Protein AF-A0A7Y5KYF1-F1 (afdb_monomer)

Sequence (528 aa):
MSGVKKALPFVILLGIGAMAGGGIYVYKNTEKKQLARREQAYADLSQCLFGERVEAPDTAATSITSMQARGAHLPDSTRWVEGGMPWPQRCKDNADELMSALRDASMMKEDPKRNLMKELAPLVDDLKKPDAQTSYLVRSVVGFWRSAEQNGLLMAAESKVAGPEKTGRIDADLPSLALPFASILPVGNGPTWHFLGTRNDKKDALASCSANEDGLQCLEFTSDDSFFPNGTWESAAFLPEDVSGGIALLRDGKLEKTKITVPKSVHVDAAGTVFAVNSPFVDDALRPQLVIQPLGKEPTTIQLQKLLEKRVPEGFDMQSTFVLGGSLVAPLEDKSLAFPLTAEGKLGEPIAIALDDHPCRAGAQYVLTDDKKLQFFDGAKTTEVTIPSKDSSFRARAACSPSGAVQIGGRVLCRSSGCVEVIDETGYKLFEENVQHPPVMDVIGDRIVYTWGAKDGAGLLVHVGDKGMVPNGKDILVVEKTGGKGPSKMGVFGGPKGAIAVADVEGTLIGFRITENGEVGPLKVTWK

Secondary structure (DSSP, 8-state):
--TTSSSHHHHHHHHHHHHHHHHHHHHHHHHHHHHHHHHHHHHHHHHHHHSS---SHHHHHHHHHHHHHHHHTS-TTTSS-BTTB-TTGGGHHHHHHHHHHHHH-TTS-HHHHHHHHHHHHHHHHHHHSTTTTTS-THHHHHHHHHHHHHTT-PPPS---SPPPP--------HHHHB-SEEEEEE-SS-SS-EEEEEESS-TTEEEEEEEETTEEEEEEEE-SS-----SEES-TTEEE-SSS-EEEEEETTEEEEEEEES-SEEEE-TT--EEEEE--EETTEE--EEEEE-TTS--EEEEHHHHHTTTS-TT--GGG-EEETTEEEEE-SS-EEEEEBPTT--B---EEE---SS-EEETTEEEEEETTEEEEE-SS-EEEEEPPPTT-------B--SSEEEEETTEEEEESS--BEEE-HHHHHHHHTT-SSPPEEEEETTEEEEEEE-TTS-EEEEEEEETT-TTTSEEEEEEE--SSSPPEEEEEEE-SSEEEEEEEETTEEEEEEEETTS-EEEPPEEE-

Structure (mmCIF, N/CA/C/O backbone):
data_AF-A0A7Y5KYF1-F1
#
_entry.id   AF-A0A7Y5KYF1-F1
#
loop_
_atom_site.group_PDB
_atom_site.id
_atom_site.type_symbol
_atom_site.label_atom_id
_atom_site.label_alt_id
_atom_site.label_comp_id
_atom_site.label_asym_id
_atom_site.label_entity_id
_atom_site.label_seq_id
_atom_site.pdbx_PDB_ins_code
_atom_site.Cartn_x
_atom_site.Cartn_y
_atom_site.Cartn_z
_atom_site.occupancy
_atom_site.B_iso_or_equiv
_atom_site.auth_seq_id
_atom_site.auth_comp_id
_atom_site.auth_asym_id
_atom_site.auth_atom_id
_atom_site.pdbx_PDB_model_num
ATOM 1 N N . MET A 1 1 ? -55.892 -22.081 91.899 1.00 39.75 1 MET A N 1
ATOM 2 C CA . MET A 1 1 ? -56.453 -21.116 90.920 1.00 39.75 1 MET A CA 1
ATOM 3 C C . MET A 1 1 ? -55.727 -19.784 91.093 1.00 39.75 1 MET A C 1
ATOM 5 O O . MET A 1 1 ? -55.619 -19.354 92.225 1.00 39.75 1 MET A O 1
ATOM 9 N N . SER A 1 2 ? -55.172 -19.072 90.113 1.00 44.97 2 SER A N 1
ATOM 10 C CA . SER A 1 2 ? -54.823 -19.339 88.713 1.00 44.97 2 SER A CA 1
ATOM 11 C C . SER A 1 2 ? -53.715 -18.331 88.347 1.00 44.97 2 SER A C 1
ATOM 13 O O . SER A 1 2 ? -53.947 -17.121 88.379 1.00 44.97 2 SER A O 1
ATOM 15 N N . GLY A 1 3 ? -52.515 -18.809 88.013 1.00 42.44 3 GLY A N 1
ATOM 16 C CA . GLY A 1 3 ? -51.328 -18.002 87.687 1.00 42.44 3 GLY A CA 1
ATOM 17 C C . GLY A 1 3 ? -51.312 -17.425 86.266 1.00 42.44 3 GLY A C 1
ATOM 18 O O . GLY A 1 3 ? -50.253 -17.334 85.660 1.00 42.44 3 GLY A O 1
ATOM 19 N N . VAL A 1 4 ? -52.468 -17.049 85.713 1.00 47.25 4 VAL A N 1
ATOM 20 C CA . VAL A 1 4 ? -52.597 -16.654 84.293 1.00 47.25 4 VAL A CA 1
ATOM 21 C C . VAL A 1 4 ? -52.390 -15.145 84.064 1.00 47.25 4 VAL A C 1
ATOM 23 O O . VAL A 1 4 ? -52.210 -14.704 82.936 1.00 47.25 4 VAL A O 1
ATOM 26 N N . LYS A 1 5 ? -52.311 -14.317 85.114 1.00 48.97 5 LYS A N 1
ATOM 27 C CA . LYS A 1 5 ? -52.244 -12.847 84.959 1.00 48.97 5 LYS A CA 1
ATOM 28 C C . LYS A 1 5 ? -50.841 -12.230 84.792 1.00 48.97 5 LYS A C 1
ATOM 30 O O . LYS A 1 5 ? -50.755 -11.013 84.692 1.00 48.97 5 LYS A O 1
ATOM 35 N N . LYS A 1 6 ? -49.746 -13.005 84.738 1.00 50.94 6 LYS A N 1
ATOM 36 C CA . LYS A 1 6 ? -48.370 -12.444 84.665 1.00 50.94 6 LYS A CA 1
ATOM 37 C C . LYS A 1 6 ? -47.592 -12.684 83.360 1.00 50.94 6 LYS A C 1
ATOM 39 O O . LYS A 1 6 ? -46.519 -12.113 83.213 1.00 50.94 6 LYS A O 1
ATOM 44 N N . ALA A 1 7 ? -48.110 -13.455 82.400 1.00 49.31 7 ALA A N 1
ATOM 45 C CA . ALA A 1 7 ? -47.367 -13.803 81.173 1.00 49.31 7 ALA A CA 1
ATOM 46 C C . ALA A 1 7 ? -47.727 -12.966 79.925 1.00 49.31 7 ALA A C 1
ATOM 48 O O . ALA A 1 7 ? -46.997 -12.989 78.936 1.00 49.31 7 ALA A O 1
ATOM 49 N N . LEU A 1 8 ? -48.816 -12.190 79.964 1.00 42.34 8 LEU A N 1
ATOM 50 C CA . LEU A 1 8 ? -49.303 -11.428 78.807 1.00 42.34 8 LEU A CA 1
ATOM 51 C C . LEU A 1 8 ? -48.334 -10.348 78.259 1.00 42.34 8 LEU A C 1
ATOM 53 O O . LEU A 1 8 ? -48.262 -10.218 77.037 1.00 42.34 8 LEU A O 1
ATOM 57 N N . PRO A 1 9 ? -47.542 -9.608 79.070 1.00 49.31 9 PRO A N 1
ATOM 58 C CA . PRO A 1 9 ? -46.646 -8.588 78.513 1.00 49.31 9 PRO A CA 1
ATOM 59 C C . PRO A 1 9 ? -45.412 -9.172 77.800 1.00 49.31 9 PRO A C 1
ATOM 61 O O . PRO A 1 9 ? -44.861 -8.520 76.918 1.00 49.31 9 PRO A O 1
ATOM 64 N N . PHE A 1 10 ? -45.001 -10.410 78.107 1.00 48.06 10 PHE A N 1
ATOM 65 C CA . PHE A 1 10 ? -43.834 -11.040 77.469 1.00 48.06 10 PHE A CA 1
ATOM 66 C C . PHE A 1 10 ? -44.141 -11.637 76.087 1.00 48.06 10 PHE A C 1
ATOM 68 O O . PHE A 1 10 ? -43.280 -11.625 75.211 1.00 48.06 10 PHE A O 1
ATOM 75 N N . VAL A 1 11 ? -45.375 -12.094 75.848 1.00 50.56 11 VAL A N 1
ATOM 76 C CA . VAL A 1 11 ? -45.787 -12.642 74.540 1.00 50.56 11 VAL A CA 1
ATOM 77 C C . VAL A 1 11 ? -45.963 -11.531 73.495 1.00 50.56 11 VAL A C 1
ATOM 79 O O . VAL A 1 11 ? -45.612 -11.719 72.332 1.00 50.56 11 VAL A O 1
ATOM 82 N N . ILE A 1 12 ? -46.417 -10.342 73.907 1.00 50.81 12 ILE A N 1
ATOM 83 C CA . ILE A 1 12 ? -46.565 -9.181 73.012 1.00 50.81 12 ILE A CA 1
ATOM 84 C C . ILE A 1 12 ? -45.190 -8.627 72.594 1.00 50.81 12 ILE A C 1
ATOM 86 O O . ILE A 1 12 ? -44.988 -8.306 71.424 1.00 50.81 12 ILE A O 1
ATOM 90 N N . LEU A 1 13 ? -44.208 -8.594 73.504 1.00 47.81 13 LEU A N 1
ATOM 91 C CA . LEU A 1 13 ? -42.836 -8.169 73.187 1.00 47.81 13 LEU A CA 1
ATOM 92 C C . LEU A 1 13 ? -42.096 -9.158 72.265 1.00 47.81 13 LEU A C 1
ATOM 94 O O . LEU A 1 13 ? -41.378 -8.725 71.365 1.00 47.81 13 LEU A O 1
ATOM 98 N N . LEU A 1 14 ? -42.318 -10.470 72.417 1.00 48.53 14 LEU A N 1
ATOM 99 C CA . LEU A 1 14 ? -41.768 -11.488 71.507 1.00 48.53 14 LEU A CA 1
ATOM 100 C C . LEU A 1 14 ? -42.405 -11.438 70.106 1.00 48.53 14 LEU A C 1
ATOM 102 O O . LEU A 1 14 ? -41.697 -11.598 69.112 1.00 48.53 14 LEU A O 1
ATOM 106 N N . GLY A 1 15 ? -43.707 -11.147 70.006 1.00 44.69 15 GLY A N 1
ATOM 107 C CA . GLY A 1 15 ? -44.395 -10.960 68.722 1.00 44.69 15 GLY A CA 1
ATOM 108 C C . GLY A 1 15 ? -43.904 -9.734 67.939 1.00 44.69 15 GLY A C 1
ATOM 109 O O . GLY A 1 15 ? -43.734 -9.805 66.723 1.00 44.69 15 GLY A O 1
ATOM 110 N N . ILE A 1 16 ? -43.598 -8.631 68.631 1.00 52.09 16 ILE A N 1
ATOM 111 C CA . ILE A 1 16 ? -43.029 -7.420 68.015 1.00 52.09 16 ILE A CA 1
ATOM 112 C C . ILE A 1 16 ? -41.561 -7.644 67.617 1.00 52.09 16 ILE A C 1
ATOM 114 O O . ILE A 1 16 ? -41.156 -7.231 66.532 1.00 52.09 16 ILE A O 1
ATOM 118 N N . GLY A 1 17 ? -40.776 -8.361 68.431 1.00 48.16 17 GLY A N 1
ATOM 119 C CA . GLY A 1 17 ? -39.390 -8.720 68.106 1.00 48.16 17 GLY A CA 1
ATOM 120 C C . GLY A 1 17 ? -39.262 -9.637 66.881 1.00 48.16 17 GLY A C 1
ATOM 121 O O . GLY A 1 17 ? -38.394 -9.417 66.037 1.00 48.16 17 GLY A O 1
ATOM 122 N N . ALA A 1 18 ? -40.160 -10.617 66.730 1.00 49.16 18 ALA A N 1
ATOM 123 C CA . ALA A 1 18 ? -40.194 -11.507 65.566 1.00 49.16 18 ALA A CA 1
ATOM 124 C C . ALA A 1 18 ? -40.668 -10.793 64.284 1.00 49.16 18 ALA A C 1
ATOM 126 O O . ALA A 1 18 ? -40.113 -11.032 63.210 1.00 49.16 18 ALA A O 1
ATOM 127 N N . MET A 1 19 ? -41.631 -9.866 64.385 1.00 50.66 19 MET A N 1
ATOM 128 C CA . MET A 1 19 ? -42.059 -9.041 63.246 1.00 50.66 19 MET A CA 1
ATOM 129 C C . MET A 1 19 ? -40.996 -8.009 62.832 1.00 50.66 19 MET A C 1
ATOM 131 O O . MET A 1 19 ? -40.768 -7.815 61.638 1.00 50.66 19 MET A O 1
ATOM 135 N N . ALA A 1 20 ? -40.274 -7.412 63.786 1.00 52.66 20 ALA A N 1
ATOM 136 C CA . ALA A 1 20 ? -39.158 -6.510 63.497 1.00 52.66 20 ALA A CA 1
ATOM 137 C C . ALA A 1 20 ? -37.952 -7.249 62.879 1.00 52.66 20 ALA A C 1
ATOM 139 O O . ALA A 1 20 ? -37.361 -6.770 61.911 1.00 52.66 20 ALA A O 1
ATOM 140 N N . GLY A 1 21 ? -37.615 -8.447 63.377 1.00 52.94 21 GLY A N 1
ATOM 141 C CA . GLY A 1 21 ? -36.532 -9.277 62.834 1.00 52.94 21 GLY A CA 1
ATOM 142 C C . GLY A 1 21 ? -36.822 -9.825 61.430 1.00 52.94 21 GLY A C 1
ATOM 143 O O . GLY A 1 21 ? -35.954 -9.774 60.556 1.00 52.94 21 GLY A O 1
ATOM 144 N N . GLY A 1 22 ? -38.057 -10.281 61.181 1.00 57.12 22 GLY A N 1
ATOM 145 C CA . GLY A 1 22 ? -38.505 -10.716 59.854 1.00 57.12 22 GLY A CA 1
ATOM 146 C C . GLY A 1 22 ? -38.503 -9.577 58.829 1.00 57.12 22 GLY A C 1
ATOM 147 O O . GLY A 1 22 ? -38.040 -9.764 57.703 1.00 57.12 22 GLY A O 1
ATOM 148 N N . GLY A 1 23 ? -38.922 -8.375 59.240 1.00 61.72 23 GLY A N 1
ATOM 149 C CA . GLY A 1 23 ? -38.883 -7.173 58.403 1.00 61.72 23 GLY A CA 1
ATOM 150 C C . GLY A 1 23 ? -37.469 -6.798 57.953 1.00 61.72 23 GLY A C 1
ATOM 151 O O . GLY A 1 23 ? -37.254 -6.545 56.770 1.00 61.72 23 GLY A O 1
ATOM 152 N N . ILE A 1 24 ? -36.479 -6.845 58.854 1.00 70.31 24 ILE A N 1
ATOM 153 C CA . ILE A 1 24 ? -35.074 -6.539 58.525 1.00 70.31 24 ILE A CA 1
ATOM 154 C C . ILE A 1 24 ? -34.483 -7.572 57.553 1.00 70.31 24 ILE A C 1
ATOM 156 O O . ILE A 1 24 ? -33.732 -7.206 56.647 1.00 70.31 24 ILE A O 1
ATOM 160 N N . TYR A 1 25 ? -34.818 -8.857 57.705 1.00 72.94 25 TYR A N 1
ATOM 161 C CA . TYR A 1 25 ? -34.344 -9.902 56.793 1.00 72.94 25 TYR A CA 1
ATOM 162 C C . TYR A 1 25 ? -34.941 -9.752 55.386 1.00 72.94 25 TYR A C 1
ATOM 164 O O . TYR A 1 25 ? -34.204 -9.794 54.399 1.00 72.94 25 TYR A O 1
ATOM 172 N N . VAL A 1 26 ? -36.253 -9.508 55.284 1.00 74.62 26 VAL A N 1
ATOM 173 C CA . VAL A 1 26 ? -36.929 -9.253 53.999 1.00 74.62 26 VAL A CA 1
ATOM 174 C C . VAL A 1 26 ? -36.392 -7.979 53.345 1.00 74.62 26 VAL A C 1
ATOM 176 O O . VAL A 1 26 ? -36.113 -7.987 52.146 1.00 74.62 26 VAL A O 1
ATOM 179 N N . TYR A 1 27 ? -36.166 -6.922 54.129 1.00 76.88 27 TYR A N 1
ATOM 180 C CA . TYR A 1 27 ? -35.578 -5.667 53.662 1.00 76.88 27 TYR A CA 1
ATOM 181 C C . TYR A 1 27 ? -34.186 -5.889 53.056 1.00 76.88 27 TYR A C 1
ATOM 183 O O . TYR A 1 27 ? -33.969 -5.583 51.885 1.00 76.88 27 TYR A O 1
ATOM 191 N N . LYS A 1 28 ? -33.270 -6.523 53.802 1.00 81.25 28 LYS A N 1
ATOM 192 C CA . LYS A 1 28 ? -31.902 -6.806 53.330 1.00 81.25 28 LYS A CA 1
ATOM 193 C C . LYS A 1 28 ? -31.873 -7.747 52.127 1.00 81.25 28 LYS A C 1
ATOM 195 O O . LYS A 1 28 ? -31.020 -7.605 51.256 1.00 81.25 28 LYS A O 1
ATOM 200 N N . ASN A 1 29 ? -32.780 -8.721 52.066 1.00 85.31 29 ASN A N 1
ATOM 201 C CA . ASN A 1 29 ? -32.863 -9.633 50.926 1.00 85.31 29 ASN A CA 1
ATOM 202 C C . ASN A 1 29 ? -33.375 -8.917 49.665 1.00 85.31 29 ASN A C 1
ATOM 204 O O . ASN A 1 29 ? -32.872 -9.152 48.570 1.00 85.31 29 ASN A O 1
ATOM 208 N N . THR A 1 30 ? -34.345 -8.015 49.821 1.00 86.25 30 THR A N 1
ATOM 209 C CA . THR A 1 30 ? -34.884 -7.210 48.716 1.00 86.25 30 THR A CA 1
ATOM 210 C C . THR A 1 30 ? -33.839 -6.228 48.193 1.00 86.25 30 THR A C 1
ATOM 212 O O . THR A 1 30 ? -33.634 -6.150 46.986 1.00 86.25 30 THR A O 1
ATOM 215 N N . GLU A 1 31 ? -33.111 -5.558 49.089 1.00 87.50 31 GLU A N 1
ATOM 216 C CA . GLU A 1 31 ? -32.005 -4.660 48.744 1.00 87.50 31 GLU A CA 1
ATOM 217 C C . GLU A 1 31 ? -30.904 -5.389 47.960 1.00 87.50 31 GLU A C 1
ATOM 219 O O . GLU A 1 31 ? -30.503 -4.929 46.893 1.00 87.50 31 GLU A O 1
ATOM 224 N N . LYS A 1 32 ? -30.481 -6.577 48.418 1.00 90.38 32 LYS A N 1
ATOM 225 C CA . LYS A 1 32 ? -29.497 -7.405 47.702 1.00 90.38 32 LYS A CA 1
ATOM 226 C C . LYS A 1 32 ? -29.975 -7.831 46.315 1.00 90.38 32 LYS A C 1
ATOM 228 O O . LYS A 1 32 ? -29.192 -7.793 45.372 1.00 90.38 32 LYS A O 1
ATOM 233 N N . LYS A 1 33 ? -31.245 -8.225 46.174 1.00 91.94 33 LYS A N 1
ATOM 234 C CA . LYS A 1 33 ? -31.820 -8.607 44.873 1.00 91.94 33 LYS A CA 1
ATOM 235 C C . LYS A 1 33 ? -31.904 -7.421 43.912 1.00 91.94 33 LYS A C 1
ATOM 237 O O . LYS A 1 33 ? -31.562 -7.571 42.745 1.00 91.94 33 LYS A O 1
ATOM 242 N N . GLN A 1 34 ? -32.329 -6.251 44.395 1.00 93.25 34 GLN A N 1
ATOM 243 C CA . GLN A 1 34 ? -32.372 -5.023 43.595 1.00 93.25 34 GLN A CA 1
ATOM 244 C C . GLN A 1 34 ? -30.966 -4.571 43.179 1.00 93.25 34 GLN A C 1
ATOM 246 O O . GLN A 1 34 ? -30.778 -4.148 42.041 1.00 93.25 34 GLN A O 1
ATOM 251 N N . LEU A 1 35 ? -29.982 -4.681 44.079 1.00 93.38 35 LEU A N 1
ATOM 252 C CA . LEU A 1 35 ? -28.581 -4.390 43.783 1.00 93.38 35 LEU A CA 1
ATOM 253 C C . LEU A 1 35 ? -28.046 -5.325 42.693 1.00 93.38 35 LEU A C 1
ATOM 255 O O . LEU A 1 35 ? -27.627 -4.842 41.649 1.00 93.38 35 LEU A O 1
ATOM 259 N N . ALA A 1 36 ? -28.160 -6.641 42.887 1.00 93.69 36 ALA A N 1
ATOM 260 C CA . ALA A 1 36 ? -27.678 -7.627 41.922 1.00 93.69 36 ALA A CA 1
ATOM 261 C C . ALA A 1 36 ? -28.328 -7.460 40.538 1.00 93.69 36 ALA A C 1
ATOM 263 O O . ALA A 1 36 ? -27.638 -7.528 39.528 1.00 93.69 36 ALA A O 1
ATOM 264 N N . ARG A 1 37 ? -29.639 -7.178 40.477 1.00 96.25 37 ARG A N 1
ATOM 265 C CA . ARG A 1 37 ? -30.337 -6.924 39.205 1.00 96.25 37 ARG A CA 1
ATOM 266 C C . ARG A 1 37 ? -29.782 -5.695 38.480 1.00 96.25 37 ARG A C 1
ATOM 268 O O . ARG A 1 37 ? -29.587 -5.749 37.273 1.00 96.25 37 ARG A O 1
ATOM 275 N N . ARG A 1 38 ? -29.515 -4.601 39.199 1.00 96.12 38 ARG A N 1
ATOM 276 C CA . ARG A 1 38 ? -28.929 -3.379 38.622 1.00 96.12 38 ARG A CA 1
ATOM 277 C C . ARG A 1 38 ? -27.513 -3.607 38.106 1.00 96.12 38 ARG A C 1
ATOM 279 O O . ARG A 1 38 ? -27.206 -3.189 36.998 1.00 96.12 38 ARG A O 1
ATOM 286 N N . GLU A 1 39 ? -26.669 -4.248 38.910 1.00 95.94 39 GLU A N 1
ATOM 287 C CA . GLU A 1 39 ? -25.275 -4.524 38.544 1.00 95.94 39 GLU A CA 1
ATOM 288 C C . GLU A 1 39 ? -25.193 -5.487 37.352 1.00 95.94 39 GLU A C 1
ATOM 290 O O . GLU A 1 39 ? -24.349 -5.303 36.474 1.00 95.94 39 GLU A O 1
ATOM 295 N N . GLN A 1 40 ? -26.103 -6.467 37.281 1.00 97.38 40 GLN A N 1
ATOM 296 C CA . GLN A 1 40 ? -26.221 -7.369 36.136 1.00 97.38 40 GLN A CA 1
ATOM 297 C C . GLN A 1 40 ? -26.702 -6.634 34.884 1.00 97.38 40 GLN A C 1
ATOM 299 O O . GLN A 1 40 ? -26.052 -6.733 33.853 1.00 97.38 40 GLN A O 1
ATOM 304 N N . ALA A 1 41 ? -27.776 -5.843 34.970 1.00 97.50 41 ALA A N 1
ATOM 305 C CA . ALA A 1 41 ? -28.281 -5.081 33.826 1.00 97.50 41 ALA A CA 1
ATOM 306 C C . ALA A 1 41 ? -27.243 -4.073 33.297 1.00 97.50 41 ALA A C 1
ATOM 308 O O . ALA A 1 41 ? -27.164 -3.824 32.095 1.00 97.50 41 ALA A O 1
ATOM 309 N N . TYR A 1 42 ? -26.409 -3.518 34.184 1.00 97.19 42 TYR A N 1
ATOM 310 C CA . TYR A 1 42 ? -25.309 -2.649 33.779 1.00 97.19 42 TYR A CA 1
ATOM 311 C C . TYR A 1 42 ? -24.194 -3.426 33.066 1.00 97.19 42 TYR A C 1
ATOM 313 O O . TYR A 1 42 ? -23.724 -2.987 32.015 1.00 97.19 42 TYR A O 1
ATOM 321 N N . ALA A 1 43 ? -23.819 -4.600 33.584 1.00 95.75 43 ALA A N 1
ATOM 322 C CA . ALA A 1 43 ? -22.868 -5.491 32.921 1.00 95.75 43 ALA A CA 1
ATOM 323 C C . ALA A 1 43 ? -23.385 -5.966 31.551 1.00 95.75 43 ALA A C 1
ATOM 325 O O . ALA A 1 43 ? -22.630 -5.965 30.586 1.00 95.75 43 ALA A O 1
ATOM 326 N N . ASP A 1 44 ? -24.672 -6.299 31.443 1.00 96.25 44 ASP A N 1
ATOM 327 C CA . ASP A 1 44 ? -25.327 -6.757 30.214 1.00 96.25 44 ASP A CA 1
ATOM 328 C C . ASP A 1 44 ? -25.371 -5.665 29.139 1.00 96.25 44 ASP A C 1
ATOM 330 O O . ASP A 1 44 ? -25.043 -5.912 27.975 1.00 96.25 44 ASP A O 1
ATOM 334 N N . LEU A 1 45 ? -25.691 -4.426 29.526 1.00 97.06 45 LEU A N 1
ATOM 335 C CA . LEU A 1 45 ? -25.616 -3.281 28.619 1.00 97.06 45 LEU A CA 1
ATOM 336 C C . LEU A 1 45 ? -24.174 -3.007 28.169 1.00 97.06 45 LEU A C 1
ATOM 338 O O . LEU A 1 45 ? -23.939 -2.775 26.983 1.00 97.06 45 LEU A O 1
ATOM 342 N N . SER A 1 46 ? -23.211 -3.049 29.096 1.00 95.06 46 SER A N 1
ATOM 343 C CA . SER A 1 46 ? -21.790 -2.868 28.779 1.00 95.06 46 SER A CA 1
ATOM 344 C C . SER A 1 46 ? -21.309 -3.939 27.800 1.00 95.06 46 SER A C 1
ATOM 346 O O . SER A 1 46 ? -20.760 -3.608 26.750 1.00 95.06 46 SER A O 1
ATOM 348 N N . GLN A 1 47 ? -21.597 -5.208 28.085 1.00 93.88 47 GLN A N 1
ATOM 349 C CA . GLN A 1 47 ? -21.235 -6.328 27.228 1.00 93.88 47 GLN A CA 1
ATOM 350 C C . GLN A 1 47 ? -21.870 -6.199 25.837 1.00 93.88 47 GLN A C 1
ATOM 352 O O . GLN A 1 47 ? -21.189 -6.412 24.838 1.00 93.88 47 GLN A O 1
ATOM 357 N N . CYS A 1 48 ? -23.134 -5.777 25.743 1.00 94.69 48 CYS A N 1
ATOM 358 C CA . CYS A 1 48 ? -23.791 -5.568 24.454 1.00 94.69 48 CYS A CA 1
ATOM 359 C C . CYS A 1 48 ? -23.160 -4.435 23.630 1.00 94.69 48 CYS A C 1
ATOM 361 O O . CYS A 1 48 ? -23.025 -4.558 22.413 1.00 94.69 48 CYS A O 1
ATOM 363 N N . LEU A 1 49 ? -22.788 -3.318 24.263 1.00 93.56 49 LEU A N 1
ATOM 364 C CA . LEU A 1 49 ? -22.259 -2.148 23.554 1.00 93.56 49 LEU A CA 1
ATOM 365 C C . LEU A 1 49 ? -20.799 -2.321 23.129 1.00 93.56 49 LEU A C 1
ATOM 367 O O . LEU A 1 49 ? -20.453 -1.934 22.016 1.00 93.56 49 LEU A O 1
ATOM 371 N N . PHE A 1 50 ? -19.961 -2.898 23.991 1.00 90.00 50 PHE A N 1
ATOM 372 C CA . PHE A 1 50 ? -18.507 -2.936 23.787 1.00 90.00 50 PHE A CA 1
ATOM 373 C C . PHE A 1 50 ? -17.955 -4.329 23.487 1.00 90.00 50 PHE A C 1
ATOM 375 O O . PHE A 1 50 ? -16.820 -4.458 23.041 1.00 90.00 50 PHE A O 1
ATOM 382 N N . GLY A 1 51 ? -18.720 -5.383 23.769 1.00 86.94 51 GLY A N 1
ATOM 383 C CA . GLY A 1 51 ? -18.240 -6.764 23.728 1.00 86.94 51 GLY A CA 1
ATOM 384 C C . GLY A 1 51 ? -17.300 -7.145 24.868 1.00 86.94 51 GLY A C 1
ATOM 385 O O . GLY A 1 51 ? -16.832 -8.283 24.925 1.00 86.94 51 GLY A O 1
ATOM 386 N N . GLU A 1 52 ? -17.057 -6.223 25.794 1.00 84.00 52 GLU A N 1
ATOM 387 C CA . GLU A 1 52 ? -16.300 -6.437 27.016 1.00 84.00 52 GLU A CA 1
ATOM 388 C C . GLU A 1 52 ? -16.763 -5.486 28.124 1.00 84.00 52 GLU A C 1
ATOM 390 O O . GLU A 1 52 ? -17.540 -4.552 27.903 1.00 84.00 52 GLU A O 1
ATOM 395 N N . ARG A 1 53 ? -16.266 -5.729 29.336 1.00 84.25 53 ARG A N 1
ATOM 396 C CA . ARG A 1 53 ? -16.548 -4.901 30.503 1.00 84.25 53 ARG A CA 1
ATOM 397 C C . ARG A 1 53 ? -15.725 -3.616 30.446 1.00 84.25 53 ARG A C 1
ATOM 399 O O . ARG A 1 53 ? -14.500 -3.660 30.539 1.00 84.25 53 ARG A O 1
ATOM 406 N N . VAL A 1 54 ? -16.403 -2.475 30.356 1.00 84.69 54 VAL A N 1
ATOM 407 C CA . VAL A 1 54 ? -15.767 -1.152 30.341 1.00 84.69 54 VAL A CA 1
ATOM 408 C C . VAL A 1 54 ? -16.236 -0.358 31.552 1.00 84.69 54 VAL A C 1
ATOM 410 O O . VAL A 1 54 ? -17.372 0.100 31.593 1.00 84.69 54 VAL A O 1
ATOM 413 N N . GLU A 1 55 ? -15.373 -0.210 32.556 1.00 78.44 55 GLU A N 1
ATOM 414 C CA . GLU A 1 55 ? -15.743 0.440 33.824 1.00 78.44 55 GLU A CA 1
ATOM 415 C C . GLU A 1 55 ? -15.437 1.938 33.849 1.00 78.44 55 GLU A C 1
ATOM 417 O O . GLU A 1 55 ? -16.221 2.720 34.383 1.00 78.44 55 GLU A O 1
ATOM 422 N N . ALA A 1 56 ? -14.303 2.339 33.271 1.00 79.62 56 ALA A N 1
ATOM 423 C CA . ALA A 1 56 ? -13.833 3.714 33.333 1.00 79.62 56 ALA A CA 1
ATOM 424 C C . ALA A 1 56 ? -14.509 4.576 32.248 1.00 79.62 56 ALA A C 1
ATOM 426 O O . ALA A 1 56 ? -14.534 4.189 31.075 1.00 79.62 56 ALA A O 1
ATOM 427 N N . PRO A 1 57 ? -15.014 5.778 32.575 1.00 74.50 57 PRO A N 1
ATOM 428 C CA . PRO A 1 57 ? -15.670 6.616 31.573 1.00 74.50 57 PRO A CA 1
ATOM 429 C C . PRO A 1 57 ? -14.748 7.069 30.436 1.00 74.50 57 PRO A C 1
ATOM 431 O O . PRO A 1 57 ? -15.200 7.236 29.303 1.00 74.50 57 PRO A O 1
ATOM 434 N N . ASP A 1 58 ? -13.457 7.247 30.721 1.00 70.62 58 ASP A N 1
ATOM 435 C CA . ASP A 1 58 ? -12.474 7.658 29.716 1.00 70.62 58 ASP A CA 1
ATOM 436 C C . ASP A 1 58 ? -12.205 6.545 28.693 1.00 70.62 58 ASP A C 1
ATOM 438 O O . ASP A 1 58 ? -12.036 6.824 27.506 1.00 70.62 58 ASP A O 1
ATOM 442 N N . THR A 1 59 ? -12.252 5.274 29.110 1.00 72.19 59 THR A N 1
ATOM 443 C CA . THR A 1 59 ? -12.127 4.138 28.185 1.00 72.19 59 THR A CA 1
ATOM 444 C C . THR A 1 59 ? -13.428 3.870 27.431 1.00 72.19 59 THR A C 1
ATOM 446 O O . THR A 1 59 ? -13.378 3.414 26.286 1.00 72.19 59 THR A O 1
ATOM 449 N N . ALA A 1 60 ? -14.588 4.216 28.004 1.00 80.06 60 ALA A N 1
ATOM 450 C CA . ALA A 1 60 ? -15.888 4.102 27.339 1.00 80.06 60 ALA A CA 1
ATOM 451 C C . ALA A 1 60 ? -15.970 4.943 26.058 1.00 80.06 60 ALA A C 1
ATOM 453 O O . ALA A 1 60 ? -16.484 4.456 25.051 1.00 80.06 60 ALA A O 1
ATOM 454 N N . ALA A 1 61 ? -15.414 6.162 26.062 1.00 72.31 61 ALA A N 1
ATOM 455 C CA . ALA A 1 61 ? -15.386 7.036 24.888 1.00 72.31 61 ALA A CA 1
ATOM 456 C C . ALA A 1 61 ? -14.639 6.394 23.706 1.00 72.31 61 ALA A C 1
ATOM 458 O O . ALA A 1 61 ? -15.177 6.295 22.601 1.00 72.31 61 ALA A O 1
ATOM 459 N N . THR A 1 62 ? -13.416 5.919 23.948 1.00 66.50 62 THR A N 1
ATOM 460 C CA . THR A 1 62 ? -12.586 5.262 22.928 1.00 66.50 62 THR A CA 1
ATOM 461 C C . THR A 1 62 ? -13.215 3.949 22.466 1.00 66.50 62 THR A C 1
ATOM 463 O O . THR A 1 62 ? -13.284 3.687 21.266 1.00 66.50 62 THR A O 1
ATOM 466 N N . SER A 1 63 ? -13.748 3.156 23.400 1.00 76.06 63 SER A N 1
ATOM 467 C CA . SER A 1 63 ? -14.333 1.844 23.101 1.00 76.06 63 SER A CA 1
ATOM 468 C C . SER A 1 63 ? -15.578 1.963 22.221 1.00 76.06 63 SER A C 1
ATOM 470 O O . SER A 1 63 ? -15.660 1.287 21.196 1.00 76.06 63 SER A O 1
ATOM 472 N N . ILE A 1 64 ? -16.527 2.852 22.553 1.00 84.31 64 ILE A N 1
ATOM 473 C CA . ILE A 1 64 ? -17.737 3.018 21.730 1.00 84.31 64 ILE A CA 1
ATOM 474 C C . ILE A 1 64 ? -17.399 3.628 20.371 1.00 84.31 64 ILE A C 1
ATOM 476 O O . ILE A 1 64 ? -17.932 3.175 19.367 1.00 84.31 64 ILE A O 1
ATOM 480 N N . THR A 1 65 ? -16.470 4.589 20.311 1.00 69.19 65 THR A N 1
ATOM 481 C CA . THR A 1 65 ? -16.024 5.179 19.038 1.00 69.19 65 THR A CA 1
ATOM 482 C C . THR A 1 65 ? -15.424 4.108 18.131 1.00 69.19 65 THR A C 1
ATOM 484 O O . THR A 1 65 ? -15.806 4.007 16.967 1.00 69.19 65 THR A O 1
ATOM 487 N N . SER A 1 66 ? -14.555 3.249 18.679 1.00 66.50 66 SER A N 1
ATOM 488 C CA . SER A 1 66 ? -13.968 2.128 17.942 1.00 66.50 66 SER A CA 1
ATOM 489 C C . SER A 1 66 ? -15.043 1.166 17.436 1.00 66.50 66 SER A C 1
ATOM 491 O O . SER A 1 66 ? -15.017 0.780 16.270 1.00 66.50 66 SER A O 1
ATOM 493 N N . MET A 1 67 ? -16.028 0.813 18.268 1.00 77.94 67 MET A N 1
ATOM 494 C CA . MET A 1 67 ? -17.118 -0.077 17.853 1.00 77.94 67 MET A CA 1
ATOM 495 C C . MET A 1 67 ? -18.021 0.558 16.793 1.00 77.94 67 MET A C 1
ATOM 497 O O . MET A 1 67 ? -18.387 -0.111 15.830 1.00 77.94 67 MET A O 1
ATOM 501 N N . GLN A 1 68 ? -18.344 1.849 16.916 1.00 74.69 68 GLN A N 1
ATOM 502 C CA . GLN A 1 68 ? -19.148 2.560 15.920 1.00 74.69 68 GLN A CA 1
ATOM 503 C C . GLN A 1 68 ? -18.419 2.660 14.584 1.00 74.69 68 GLN A C 1
ATOM 505 O O . GLN A 1 68 ? -19.036 2.413 13.553 1.00 74.69 68 GLN A O 1
ATOM 510 N N . ALA A 1 69 ? -17.113 2.932 14.596 1.00 62.91 69 ALA A N 1
ATOM 511 C CA . ALA A 1 69 ? -16.294 2.918 13.390 1.00 62.91 69 ALA A CA 1
ATOM 512 C C . ALA A 1 69 ? -16.283 1.528 12.728 1.00 62.91 69 ALA A C 1
ATOM 514 O O . ALA A 1 69 ? -16.506 1.422 11.528 1.00 62.91 69 ALA A O 1
ATOM 515 N N . ARG A 1 70 ? -16.116 0.452 13.512 1.00 67.94 70 ARG A N 1
ATOM 516 C CA . ARG A 1 70 ? -16.154 -0.934 13.002 1.00 67.94 70 ARG A CA 1
ATOM 517 C C . ARG A 1 70 ? -17.527 -1.320 12.444 1.00 67.94 70 ARG A C 1
ATOM 519 O O . ARG A 1 70 ? -17.618 -2.019 11.441 1.00 67.94 70 ARG A O 1
ATOM 526 N N . GLY A 1 71 ? -18.599 -0.895 13.111 1.00 65.19 71 GLY A N 1
ATOM 527 C CA . GLY A 1 71 ? -19.971 -1.250 12.760 1.00 65.19 71 GLY A CA 1
ATOM 528 C C . GLY A 1 71 ? -20.537 -0.443 11.593 1.00 65.19 71 GLY A C 1
ATOM 529 O O . GLY A 1 71 ? -21.292 -0.999 10.799 1.00 65.19 71 GLY A O 1
ATOM 530 N N . ALA A 1 72 ? -20.177 0.839 11.455 1.00 62.38 72 ALA A N 1
ATOM 531 C CA . ALA A 1 72 ? -20.794 1.776 10.507 1.00 62.38 72 ALA A CA 1
ATOM 532 C C . ALA A 1 72 ? -20.739 1.317 9.041 1.00 62.38 72 ALA A C 1
ATOM 534 O O . ALA A 1 72 ? -21.620 1.671 8.258 1.00 62.38 72 ALA A O 1
ATOM 535 N N . HIS A 1 73 ? -19.737 0.514 8.682 1.00 53.19 73 HIS A N 1
ATOM 536 C CA . HIS A 1 73 ? -19.535 0.017 7.322 1.00 53.19 73 HIS A CA 1
ATOM 537 C C . HIS A 1 73 ? -20.225 -1.327 7.050 1.00 53.19 73 HIS A C 1
ATOM 539 O O . HIS A 1 73 ? -20.472 -1.670 5.902 1.00 53.19 73 HIS A O 1
ATOM 545 N N . LEU A 1 74 ? -20.608 -2.088 8.078 1.00 56.19 74 LEU A N 1
ATOM 546 C CA . LEU A 1 74 ? -21.295 -3.365 7.877 1.00 56.19 74 LEU A CA 1
ATOM 547 C C . LEU A 1 74 ? -22.758 -3.134 7.465 1.00 56.19 74 LEU A C 1
ATOM 549 O O . LEU A 1 74 ? -23.420 -2.309 8.095 1.00 56.19 74 LEU A O 1
ATOM 553 N N . PRO A 1 75 ? -23.318 -3.874 6.492 1.00 62.03 75 PRO A N 1
ATOM 554 C CA . PRO A 1 75 ? -24.759 -3.887 6.246 1.00 62.03 75 PRO A CA 1
ATOM 555 C C . PRO A 1 75 ? -25.544 -4.324 7.491 1.00 62.03 75 PRO A C 1
ATOM 557 O O . PRO A 1 75 ? -25.101 -5.204 8.232 1.00 62.03 75 PRO A O 1
ATOM 560 N N . ASP A 1 76 ? -26.741 -3.769 7.698 1.00 67.50 76 ASP A N 1
ATOM 561 C CA . ASP A 1 76 ? -27.581 -4.082 8.867 1.00 67.50 76 ASP A CA 1
ATOM 562 C C . ASP A 1 76 ? -27.848 -5.592 9.014 1.00 67.50 76 ASP A C 1
ATOM 564 O O . ASP A 1 76 ? -27.888 -6.109 10.124 1.00 67.50 76 ASP A O 1
ATOM 568 N N . SER A 1 77 ? -27.953 -6.335 7.906 1.00 68.69 77 SER A N 1
ATOM 569 C CA . SER A 1 77 ? -28.179 -7.789 7.909 1.00 68.69 77 SER A CA 1
ATOM 570 C C . SER A 1 77 ? -27.021 -8.618 8.472 1.00 68.69 77 SER A C 1
ATOM 572 O O . SER A 1 77 ? -27.206 -9.796 8.765 1.00 68.69 77 SER A O 1
ATOM 574 N N . THR A 1 78 ? -25.825 -8.041 8.592 1.00 66.31 78 THR A N 1
ATOM 575 C CA . THR A 1 78 ? -24.599 -8.741 9.013 1.00 66.31 78 THR A CA 1
ATOM 576 C C . THR A 1 78 ? -23.896 -8.063 10.188 1.00 66.31 78 THR A C 1
ATOM 578 O O . THR A 1 78 ? -22.918 -8.596 10.706 1.00 66.31 78 THR A O 1
ATOM 581 N N . ARG A 1 79 ? -24.373 -6.895 10.632 1.00 73.88 79 ARG A N 1
ATOM 582 C CA . ARG A 1 79 ? -23.758 -6.097 11.700 1.00 73.88 79 ARG A CA 1
ATOM 583 C C . ARG A 1 79 ? -24.104 -6.655 13.082 1.00 73.88 79 ARG A C 1
ATOM 585 O O . ARG A 1 79 ? -24.972 -6.124 13.777 1.00 73.88 79 ARG A O 1
ATOM 592 N N . TRP A 1 80 ? -23.421 -7.744 13.443 1.00 79.19 80 TRP A N 1
ATOM 593 C CA . TRP A 1 80 ? -23.556 -8.456 14.720 1.00 79.19 80 TRP A CA 1
ATOM 594 C C . TRP A 1 80 ? -25.025 -8.662 15.101 1.00 79.19 80 TRP A C 1
ATOM 596 O O . TRP A 1 80 ? -25.492 -8.216 16.146 1.00 79.19 80 TRP A O 1
ATOM 606 N N . VAL A 1 81 ? -25.776 -9.268 14.183 1.00 75.38 81 VAL A N 1
ATOM 607 C CA . VAL A 1 81 ? -27.221 -9.439 14.323 1.00 75.38 81 VAL A CA 1
ATOM 608 C C . VAL A 1 81 ? -27.518 -10.533 15.337 1.00 75.38 81 VAL A C 1
ATOM 610 O O . VAL A 1 81 ? -27.048 -11.660 15.212 1.00 75.38 81 VAL A O 1
ATOM 613 N N . GLU A 1 82 ? -28.367 -10.218 16.308 1.00 73.88 82 GLU A N 1
ATOM 614 C CA . GLU A 1 82 ? -28.939 -11.192 17.234 1.00 73.88 82 GLU A CA 1
ATOM 615 C C . GLU A 1 82 ? -30.405 -10.842 17.466 1.00 73.88 82 GLU A C 1
ATOM 617 O O . GLU A 1 82 ? -30.774 -9.668 17.506 1.00 73.88 82 GLU A O 1
ATOM 622 N N . GLY A 1 83 ? -31.269 -11.857 17.509 1.00 73.62 83 GLY A N 1
ATOM 623 C CA . GLY A 1 83 ? -32.716 -11.633 17.583 1.00 73.62 83 GLY A CA 1
ATOM 624 C C . GLY A 1 83 ? -33.296 -10.858 16.387 1.00 73.62 83 GLY A C 1
ATOM 625 O O . GLY A 1 83 ? -34.375 -10.289 16.501 1.00 73.62 83 GLY A O 1
ATOM 626 N N . GLY A 1 84 ? -32.590 -10.810 15.249 1.00 81.44 84 GLY A N 1
ATOM 627 C CA . GLY A 1 84 ? -33.027 -10.101 14.041 1.00 81.44 84 GLY A CA 1
ATOM 628 C C . GLY A 1 84 ? -32.812 -8.584 14.059 1.00 81.44 84 GLY A C 1
ATOM 629 O O . GLY A 1 84 ? -33.248 -7.915 13.126 1.00 81.44 84 GLY A O 1
ATOM 630 N N . MET A 1 85 ? -32.140 -8.036 15.078 1.00 85.88 85 MET A N 1
ATOM 631 C CA . MET A 1 85 ? -31.787 -6.615 15.145 1.00 85.88 85 MET A CA 1
ATOM 632 C C . MET A 1 85 ? -30.273 -6.410 14.981 1.00 85.88 85 MET A C 1
ATOM 634 O O . MET A 1 85 ? -29.494 -7.158 15.582 1.00 85.88 85 MET A O 1
ATOM 638 N N . PRO A 1 86 ? -29.836 -5.405 14.200 1.00 87.00 86 PRO A N 1
ATOM 639 C CA . PRO A 1 86 ? -28.428 -5.047 14.106 1.00 87.00 86 PRO A CA 1
ATOM 640 C C . PRO A 1 86 ? -27.931 -4.403 15.398 1.00 87.00 86 PRO A C 1
ATOM 642 O O . PRO A 1 86 ? -28.688 -3.816 16.174 1.00 87.00 86 PRO A O 1
ATOM 645 N N . TRP A 1 87 ? -26.624 -4.464 15.613 1.00 90.81 87 TRP A N 1
ATOM 646 C CA . TRP A 1 87 ? -25.960 -3.566 16.549 1.00 90.81 87 TRP A CA 1
ATOM 647 C C . TRP A 1 87 ? -25.905 -2.133 15.966 1.00 90.81 87 TRP A C 1
ATOM 649 O O . TRP A 1 87 ? -25.698 -1.987 14.763 1.00 90.81 87 TRP A O 1
ATOM 659 N N . PRO A 1 88 ? -26.049 -1.059 16.763 1.00 92.50 88 PRO A N 1
ATOM 660 C CA . PRO A 1 88 ? -26.245 -1.052 18.212 1.00 92.50 88 PRO A CA 1
ATOM 661 C C . PRO A 1 88 ? -27.710 -1.230 18.656 1.00 92.50 88 PRO A C 1
ATOM 663 O O . PRO A 1 88 ? -27.945 -1.437 19.843 1.00 92.50 88 PRO A O 1
ATOM 666 N N . GLN A 1 89 ? -28.696 -1.211 17.750 1.00 92.69 89 GLN A N 1
ATOM 667 C CA . GLN A 1 89 ? -30.133 -1.263 18.078 1.00 92.69 89 GLN A CA 1
ATOM 668 C C . GLN A 1 89 ? -30.520 -2.448 18.970 1.00 92.69 89 GLN A C 1
ATOM 670 O O . GLN A 1 89 ? -31.322 -2.290 19.890 1.00 92.69 89 GLN A O 1
ATOM 675 N N . ARG A 1 90 ? -29.921 -3.625 18.760 1.00 92.25 90 ARG A N 1
ATOM 676 C CA . ARG A 1 90 ? -30.174 -4.815 19.592 1.00 92.25 90 ARG A CA 1
ATOM 677 C C . ARG A 1 90 ? -29.866 -4.606 21.082 1.00 92.25 90 ARG A C 1
ATOM 679 O O . ARG A 1 90 ? -30.397 -5.323 21.920 1.00 92.25 90 ARG A O 1
ATOM 686 N N . CYS A 1 91 ? -29.045 -3.612 21.431 1.00 95.62 91 CYS A N 1
ATOM 687 C CA . CYS A 1 91 ? -28.715 -3.284 22.819 1.00 95.62 91 CYS A CA 1
ATOM 688 C C . CYS A 1 91 ? -29.793 -2.475 23.542 1.00 95.62 91 CYS A C 1
ATOM 690 O O . CYS A 1 91 ? -29.691 -2.278 24.754 1.00 95.62 91 CYS A O 1
ATOM 692 N N . LYS A 1 92 ? -30.836 -2.038 22.830 1.00 95.38 92 LYS A N 1
ATOM 693 C CA . LYS A 1 92 ? -31.977 -1.322 23.400 1.00 95.38 92 LYS A CA 1
ATOM 694 C C . LYS A 1 92 ? -32.596 -2.070 24.579 1.00 95.38 92 LYS A C 1
ATOM 696 O O . LYS A 1 92 ? -32.823 -1.452 25.613 1.00 95.38 92 LYS A O 1
ATOM 701 N N . ASP A 1 93 ? -32.851 -3.369 24.443 1.00 95.50 93 ASP A N 1
ATOM 702 C CA . ASP A 1 93 ? -33.562 -4.127 25.480 1.00 95.50 93 ASP A CA 1
ATOM 703 C C . ASP A 1 93 ? -32.735 -4.217 26.775 1.00 95.50 93 ASP A C 1
ATOM 705 O O . ASP A 1 93 ? -33.283 -4.109 27.870 1.00 95.50 93 ASP A O 1
ATOM 709 N N . ASN A 1 94 ? -31.402 -4.283 26.664 1.00 97.19 94 ASN A N 1
ATOM 710 C CA . ASN A 1 94 ? -30.496 -4.214 27.816 1.00 97.19 94 ASN A CA 1
ATOM 711 C C . ASN A 1 94 ? -30.494 -2.819 28.468 1.00 97.19 94 ASN A C 1
ATOM 713 O O . ASN A 1 94 ? -30.433 -2.699 29.692 1.00 97.19 94 ASN A O 1
ATOM 717 N N . ALA A 1 95 ? -30.599 -1.751 27.670 1.00 97.25 95 ALA A N 1
ATOM 718 C CA . ALA A 1 95 ? -30.700 -0.386 28.184 1.00 97.25 95 ALA A CA 1
ATOM 719 C C . ALA A 1 95 ? -32.056 -0.127 28.874 1.00 97.25 95 ALA A C 1
ATOM 721 O O . ALA A 1 95 ? -32.101 0.495 29.939 1.00 97.25 95 ALA A O 1
ATOM 722 N N . ASP A 1 96 ? -33.152 -0.643 28.307 1.00 97.31 96 ASP A N 1
ATOM 723 C CA . ASP A 1 96 ? -34.491 -0.595 28.903 1.00 97.31 96 ASP A CA 1
ATOM 724 C C . ASP A 1 96 ? -34.549 -1.433 30.206 1.00 97.31 96 ASP A C 1
ATOM 726 O O . ASP A 1 96 ? -35.133 -0.976 31.195 1.00 97.31 96 ASP A O 1
ATOM 730 N N . GLU A 1 97 ? -33.891 -2.600 30.271 1.00 97.56 97 GLU A N 1
ATOM 731 C CA . GLU A 1 97 ? -33.802 -3.411 31.499 1.00 97.56 97 GLU A CA 1
ATOM 732 C C . GLU A 1 97 ? -33.015 -2.693 32.602 1.00 97.56 97 GLU A C 1
ATOM 734 O O . GLU A 1 97 ? -33.457 -2.666 33.754 1.00 97.56 97 GLU A O 1
ATOM 739 N N . LEU A 1 98 ? -31.906 -2.024 32.269 1.00 98.06 98 LEU A N 1
ATOM 740 C CA . LEU A 1 98 ? -31.174 -1.200 33.234 1.00 98.06 98 LEU A CA 1
ATOM 741 C C . LEU A 1 98 ? -32.024 -0.023 33.733 1.00 98.06 98 LEU A C 1
ATOM 743 O O . LEU A 1 98 ? -32.068 0.248 34.936 1.00 98.06 98 LEU A O 1
ATOM 747 N N . MET A 1 99 ? -32.767 0.634 32.839 1.00 97.88 99 MET A N 1
ATOM 748 C CA . MET A 1 99 ? -33.714 1.688 33.208 1.00 97.88 99 MET A CA 1
ATOM 749 C C . MET A 1 99 ? -34.809 1.163 34.154 1.00 97.88 99 MET A C 1
ATOM 751 O O . MET A 1 99 ? -35.153 1.832 35.134 1.00 97.88 99 MET A O 1
ATOM 755 N N . SER A 1 100 ? -35.340 -0.041 33.909 1.00 97.44 100 SER A N 1
ATOM 756 C CA . SER A 1 100 ? -36.314 -0.687 34.800 1.00 97.44 100 SER A CA 1
ATOM 757 C C . SER A 1 100 ? -35.697 -1.047 36.149 1.00 97.44 100 SER A C 1
ATOM 759 O O . SER A 1 100 ? -36.287 -0.753 37.187 1.00 97.44 100 SER A O 1
ATOM 761 N N . ALA A 1 101 ? -34.496 -1.630 36.159 1.00 96.94 101 ALA A N 1
ATOM 762 C CA . ALA A 1 101 ? -33.792 -2.008 37.379 1.00 96.94 101 ALA A CA 1
ATOM 763 C C . ALA A 1 101 ? -33.490 -0.788 38.267 1.00 96.94 101 ALA A C 1
ATOM 765 O O . ALA A 1 101 ? -33.612 -0.869 39.490 1.00 96.94 101 ALA A O 1
ATOM 766 N N . LEU A 1 102 ? -33.153 0.361 37.667 1.00 96.75 102 LEU A N 1
ATOM 767 C CA . LEU A 1 102 ? -32.994 1.632 38.378 1.00 96.75 102 LEU A CA 1
ATOM 768 C C . LEU A 1 102 ? -34.329 2.155 38.922 1.00 96.75 102 LEU A C 1
ATOM 770 O O . LEU A 1 102 ? -34.390 2.587 40.074 1.00 96.75 102 LEU A O 1
ATOM 774 N N . ARG A 1 103 ? -35.415 2.084 38.140 1.00 95.94 103 ARG A N 1
ATOM 775 C CA . ARG A 1 103 ? -36.757 2.508 38.577 1.00 95.94 103 ARG A CA 1
ATOM 776 C C . ARG A 1 103 ? -37.256 1.688 39.769 1.00 95.94 103 ARG A C 1
ATOM 778 O O . ARG A 1 103 ? -37.776 2.271 40.724 1.00 95.94 103 ARG A O 1
ATOM 785 N N . ASP A 1 104 ? -37.034 0.378 39.740 1.00 93.25 104 ASP A N 1
ATOM 786 C CA . ASP A 1 104 ? -37.487 -0.577 40.757 1.00 93.25 104 ASP A CA 1
ATOM 787 C C . ASP A 1 104 ? -36.606 -0.584 42.017 1.00 93.25 104 ASP A C 1
ATOM 789 O O . ASP A 1 104 ? -36.980 -1.173 43.033 1.00 93.25 104 ASP A O 1
ATOM 793 N N . ALA A 1 105 ? -35.446 0.083 41.988 1.00 91.69 105 ALA A N 1
ATOM 794 C CA . ALA A 1 105 ? -34.533 0.196 43.121 1.00 91.69 105 ALA A CA 1
ATOM 795 C C . ALA A 1 105 ? -35.066 1.170 44.182 1.00 91.69 105 ALA A C 1
ATOM 797 O O . ALA A 1 105 ? -34.569 2.284 44.350 1.00 91.69 105 ALA A O 1
ATOM 798 N N . SER A 1 106 ? -36.101 0.748 44.908 1.00 89.00 106 SER A N 1
ATOM 799 C CA . SER A 1 106 ? -36.750 1.523 45.973 1.00 89.00 106 SER A CA 1
ATOM 800 C C . SER A 1 106 ? -35.810 1.884 47.127 1.00 89.00 106 SER A C 1
ATOM 802 O O . SER A 1 106 ? -36.079 2.836 47.849 1.00 89.00 106 SER A O 1
ATOM 804 N N . MET A 1 107 ? -34.726 1.122 47.310 1.00 86.44 107 MET A N 1
ATOM 805 C CA . MET A 1 107 ? -33.737 1.346 48.374 1.00 86.44 107 MET A CA 1
ATOM 806 C C . MET A 1 107 ? -32.572 2.250 47.944 1.00 86.44 107 MET A C 1
ATOM 808 O O . MET A 1 107 ? -31.718 2.591 48.761 1.00 86.44 107 MET A O 1
ATOM 812 N N . MET A 1 108 ? -32.509 2.643 46.669 1.00 90.81 108 MET A N 1
ATOM 813 C CA . MET A 1 108 ? -31.515 3.600 46.192 1.00 90.81 108 MET A CA 1
ATOM 814 C C . MET A 1 108 ? -31.919 5.017 46.604 1.00 90.81 108 MET A C 1
ATOM 816 O O . MET A 1 108 ? -33.092 5.379 46.535 1.00 90.81 108 MET A O 1
ATOM 820 N N . LYS A 1 109 ? -30.947 5.841 47.011 1.00 92.00 109 LYS A N 1
ATOM 821 C CA . LYS A 1 109 ? -31.197 7.263 47.283 1.00 92.00 109 LYS A CA 1
ATOM 822 C C . LYS A 1 109 ? -31.764 7.942 46.031 1.00 92.00 109 LYS A C 1
ATOM 824 O O . LYS A 1 109 ? -31.276 7.704 44.925 1.00 92.00 109 LYS A O 1
ATOM 829 N N . GLU A 1 110 ? -32.747 8.816 46.233 1.00 93.38 110 GLU A N 1
ATOM 830 C CA . GLU A 1 110 ? -33.508 9.437 45.143 1.00 93.38 110 GLU A CA 1
ATOM 831 C C . GLU A 1 110 ? -32.624 10.258 44.193 1.00 93.38 110 GLU A C 1
ATOM 833 O O . GLU A 1 110 ? -32.779 10.172 42.979 1.00 93.38 110 GLU A O 1
ATOM 838 N N . ASP A 1 111 ? -31.641 10.993 44.723 1.00 94.81 111 ASP A N 1
ATOM 839 C CA . ASP A 1 111 ? -30.738 11.817 43.911 1.00 94.81 111 ASP A CA 1
ATOM 840 C C . ASP A 1 111 ? -29.859 10.986 42.952 1.00 94.81 111 ASP A C 1
ATOM 842 O O . ASP A 1 111 ? -29.948 11.213 41.741 1.00 94.81 111 ASP A O 1
ATOM 846 N N . PRO A 1 112 ? -29.075 9.987 43.419 1.00 95.00 112 PRO A N 1
ATOM 847 C CA . PRO A 1 112 ? -28.360 9.066 42.538 1.00 95.00 112 PRO A CA 1
ATOM 848 C C . PRO A 1 112 ? -29.248 8.370 41.511 1.00 95.00 112 PRO A C 1
ATOM 850 O O . PRO A 1 112 ? -28.904 8.303 40.333 1.00 95.00 112 PRO A O 1
ATOM 853 N N . LYS A 1 113 ? -30.415 7.879 41.943 1.00 96.38 113 LYS A N 1
ATOM 854 C CA . LYS A 1 113 ? -31.375 7.203 41.066 1.00 96.38 113 LYS A CA 1
ATOM 855 C C . LYS A 1 113 ? -31.834 8.124 39.936 1.00 96.38 113 LYS A C 1
ATOM 857 O O . LYS A 1 113 ? -31.762 7.751 38.766 1.00 96.38 113 LYS A O 1
ATOM 862 N N . ARG A 1 114 ? -32.254 9.345 40.275 1.00 95.50 114 ARG A N 1
ATOM 863 C CA . ARG A 1 114 ? -32.695 10.361 39.315 1.00 95.50 114 ARG A CA 1
ATOM 864 C C . ARG A 1 114 ? -31.584 10.746 38.339 1.00 95.50 114 ARG A C 1
ATOM 866 O O . ARG A 1 114 ? -31.859 10.867 37.149 1.00 95.50 114 ARG A O 1
ATOM 873 N N . ASN A 1 115 ? -30.349 10.908 38.815 1.00 95.38 115 ASN A N 1
ATOM 874 C CA . ASN A 1 115 ? -29.203 11.257 37.970 1.00 95.38 115 ASN A CA 1
ATOM 875 C C . ASN A 1 115 ? -28.853 10.141 36.977 1.00 95.38 115 ASN A C 1
ATOM 877 O O . ASN A 1 115 ? -28.653 10.419 35.797 1.00 95.38 115 ASN A O 1
ATOM 881 N N . LEU A 1 116 ? -28.834 8.882 37.420 1.00 97.56 116 LEU A N 1
ATOM 882 C CA . LEU A 1 116 ? -28.577 7.740 36.537 1.00 97.56 116 LEU A CA 1
ATOM 883 C C . LEU A 1 116 ? -29.664 7.593 35.475 1.00 97.56 116 LEU A C 1
ATOM 885 O O . LEU A 1 116 ? -29.355 7.447 34.298 1.00 97.56 116 LEU A O 1
ATOM 889 N N . MET A 1 117 ? -30.936 7.684 35.872 1.00 97.56 117 MET A N 1
ATOM 890 C CA . MET A 1 117 ? -32.055 7.602 34.930 1.00 97.56 117 MET A CA 1
ATOM 891 C C . MET A 1 117 ? -32.034 8.748 33.913 1.00 97.56 117 MET A C 1
ATOM 893 O O . MET A 1 117 ? -32.295 8.523 32.733 1.00 97.56 117 MET A O 1
ATOM 897 N N . LYS A 1 118 ? -31.699 9.968 34.350 1.00 97.06 118 LYS A N 1
ATOM 898 C CA . LYS A 1 118 ? -31.590 11.138 33.471 1.00 97.06 118 LYS A CA 1
ATOM 899 C C . LYS A 1 118 ? -30.512 10.952 32.402 1.00 97.06 118 LYS A C 1
ATOM 901 O O . LYS A 1 118 ? -30.768 11.281 31.251 1.00 97.06 118 LYS A O 1
ATOM 906 N N . GLU A 1 119 ? -29.338 10.441 32.770 1.00 97.00 119 GLU A N 1
ATOM 907 C CA . GLU A 1 119 ? -28.224 10.252 31.827 1.00 97.00 119 GLU A CA 1
ATOM 908 C C . GLU A 1 119 ? -28.372 8.977 30.976 1.00 97.00 119 GLU A C 1
ATOM 910 O O . GLU A 1 119 ? -27.882 8.936 29.851 1.00 97.00 119 GLU A O 1
ATOM 915 N N . LEU A 1 120 ? -29.097 7.957 31.455 1.00 97.62 120 LEU A N 1
ATOM 916 C CA . LEU A 1 120 ? -29.396 6.746 30.680 1.00 97.62 120 LEU A CA 1
ATOM 917 C C . LEU A 1 120 ? -30.478 6.973 29.612 1.00 97.62 120 LEU A C 1
ATOM 919 O O . LEU A 1 120 ? -30.454 6.326 28.568 1.00 97.62 120 LEU A O 1
ATOM 923 N N . ALA A 1 121 ? -31.434 7.875 29.854 1.00 97.06 121 ALA A N 1
ATOM 924 C CA . ALA A 1 121 ? -32.565 8.092 28.948 1.00 97.06 121 ALA A CA 1
ATOM 925 C C . ALA A 1 121 ? -32.146 8.487 27.513 1.00 97.06 121 ALA A C 1
ATOM 927 O O . ALA A 1 121 ? -32.633 7.847 26.583 1.00 97.06 121 ALA A O 1
ATOM 928 N N . PRO A 1 122 ? -31.199 9.426 27.294 1.00 95.25 122 PRO A N 1
ATOM 929 C CA . PRO A 1 122 ? -30.694 9.724 25.955 1.00 95.25 122 PRO A CA 1
ATOM 930 C C . PRO A 1 122 ? -30.095 8.510 25.240 1.00 95.25 122 PRO A C 1
ATOM 932 O O . PRO A 1 122 ? -30.313 8.348 24.046 1.00 95.25 122 PRO A O 1
ATOM 935 N N . LEU A 1 123 ? -29.377 7.636 25.958 1.00 95.94 123 LEU A N 1
ATOM 936 C CA . LEU A 1 123 ? -28.807 6.420 25.372 1.00 95.94 123 LEU A CA 1
ATOM 937 C C . LEU A 1 123 ? -29.911 5.457 24.926 1.00 95.94 123 LEU A C 1
ATOM 939 O O . LEU A 1 123 ? -29.862 4.928 23.821 1.00 95.94 123 LEU A O 1
ATOM 943 N N . VAL A 1 124 ? -30.933 5.260 25.760 1.00 96.75 124 VAL A N 1
ATOM 944 C CA . VAL A 1 124 ? -32.108 4.451 25.410 1.00 96.75 124 VAL A CA 1
ATOM 945 C C . VAL A 1 124 ? -32.804 5.003 24.161 1.00 96.75 124 VAL A C 1
ATOM 947 O O . VAL A 1 124 ? -33.166 4.234 23.269 1.00 96.75 124 VAL A O 1
ATOM 950 N N . ASP A 1 125 ? -32.985 6.322 24.088 1.00 94.75 125 ASP A N 1
ATOM 951 C CA . ASP A 1 125 ? -33.621 6.980 22.947 1.00 94.75 125 ASP A CA 1
ATOM 952 C C . ASP A 1 125 ? -32.771 6.858 21.680 1.00 94.75 125 ASP A C 1
ATOM 954 O O . ASP A 1 125 ? -33.314 6.565 20.617 1.00 94.75 125 ASP A O 1
ATOM 958 N N . ASP A 1 126 ? -31.448 7.013 21.780 1.00 92.81 126 ASP A N 1
ATOM 959 C CA . ASP A 1 126 ? -30.530 6.829 20.656 1.00 92.81 126 ASP A CA 1
ATOM 960 C C . ASP A 1 126 ? -30.561 5.386 20.127 1.00 92.81 126 ASP A C 1
ATOM 962 O O . ASP A 1 126 ? -30.638 5.188 18.916 1.00 92.81 126 ASP A O 1
ATOM 966 N N . LEU A 1 127 ? -30.587 4.378 21.008 1.00 95.12 127 LEU A N 1
ATOM 967 C CA . LEU A 1 127 ? -30.641 2.957 20.630 1.00 95.12 127 LEU A CA 1
ATOM 968 C C . LEU A 1 127 ? -31.989 2.534 20.022 1.00 95.12 127 LEU A C 1
ATOM 970 O O . LEU A 1 127 ? -32.058 1.535 19.308 1.00 95.12 127 LEU A O 1
ATOM 974 N N . LYS A 1 128 ? -33.067 3.284 20.287 1.00 94.06 128 LYS A N 1
ATOM 975 C CA . LYS A 1 128 ? -34.399 3.058 19.697 1.00 94.06 128 LYS A CA 1
ATOM 976 C C . LYS A 1 128 ? -34.507 3.547 18.257 1.00 94.06 128 LYS A C 1
ATOM 978 O O . LYS A 1 128 ? -35.455 3.163 17.567 1.00 94.06 128 LYS A O 1
ATOM 983 N N . LYS A 1 129 ? -33.594 4.409 17.810 1.00 88.62 129 LYS A N 1
ATOM 984 C CA . LYS A 1 129 ? -33.679 4.996 16.477 1.00 88.62 129 LYS A CA 1
ATOM 985 C C . LYS A 1 129 ? -33.400 3.944 15.396 1.00 88.62 129 LYS A C 1
ATOM 987 O O . LYS A 1 129 ? -32.485 3.132 15.552 1.00 88.62 129 LYS A O 1
ATOM 992 N N . PRO A 1 130 ? -34.129 3.975 14.264 1.00 79.25 130 PRO A N 1
ATOM 993 C CA . PRO A 1 130 ? -33.828 3.120 13.116 1.00 79.25 130 PRO A CA 1
ATOM 994 C C . PRO A 1 130 ? -32.395 3.309 12.599 1.00 79.25 130 PRO A C 1
ATOM 996 O O . PRO A 1 130 ? -31.814 2.375 12.064 1.00 79.25 130 PRO A O 1
ATOM 999 N N . ASP A 1 131 ? -31.820 4.495 12.807 1.00 75.12 131 ASP A N 1
ATOM 1000 C CA . ASP A 1 131 ? -30.479 4.913 12.400 1.00 75.12 131 ASP A CA 1
ATOM 1001 C C . ASP A 1 131 ? -29.503 5.054 13.590 1.00 75.12 131 ASP A C 1
ATOM 1003 O O . ASP A 1 131 ? -28.565 5.858 13.561 1.00 75.12 131 ASP A O 1
ATOM 1007 N N . ALA A 1 132 ? -29.695 4.276 14.663 1.00 75.94 132 ALA A N 1
ATOM 1008 C CA . ALA A 1 132 ? -28.810 4.291 15.833 1.00 75.94 132 ALA A CA 1
ATOM 1009 C C . ALA A 1 132 ? -27.324 4.062 15.476 1.00 75.94 132 ALA A C 1
ATOM 1011 O O . ALA A 1 132 ? -26.441 4.507 16.205 1.00 75.94 132 ALA A O 1
ATOM 1012 N N . GLN A 1 133 ? -27.031 3.426 14.336 1.00 67.00 133 GLN A N 1
ATOM 1013 C CA . GLN A 1 133 ? -25.673 3.237 13.822 1.00 67.00 133 GLN A CA 1
ATOM 1014 C C . GLN A 1 133 ? -24.979 4.537 13.394 1.00 67.00 133 GLN A C 1
ATOM 1016 O O . GLN A 1 133 ? -23.774 4.667 13.587 1.00 67.00 133 GLN A O 1
ATOM 1021 N N . THR A 1 134 ? -25.715 5.496 12.824 1.00 62.22 134 THR A N 1
ATOM 1022 C CA . THR A 1 134 ? -25.178 6.807 12.417 1.00 62.22 134 THR A CA 1
ATOM 1023 C C . THR A 1 134 ? -25.306 7.848 13.522 1.00 62.22 134 THR A C 1
ATOM 1025 O O . THR A 1 134 ? -24.721 8.927 13.434 1.00 62.22 134 THR A O 1
ATOM 1028 N N . SER A 1 135 ? -26.061 7.536 14.577 1.00 73.06 135 SER A N 1
ATOM 1029 C CA . SER A 1 135 ? -26.159 8.381 15.761 1.00 73.06 135 SER A CA 1
ATOM 1030 C C . SER A 1 135 ? -24.830 8.384 16.512 1.00 73.06 135 SER A C 1
ATOM 1032 O O . SER A 1 135 ? -24.250 7.339 16.777 1.00 73.06 135 SER A O 1
ATOM 1034 N N . TYR A 1 136 ? -24.334 9.557 16.891 1.00 77.25 136 TYR A N 1
ATOM 1035 C CA . TYR A 1 136 ? -23.111 9.674 17.683 1.00 77.25 136 TYR A CA 1
ATOM 1036 C C . TYR A 1 136 ? -23.370 9.256 19.143 1.00 77.25 136 TYR A C 1
ATOM 1038 O O . TYR A 1 136 ? -23.776 10.080 19.964 1.00 77.25 136 TYR A O 1
ATOM 1046 N N . LEU A 1 137 ? -23.139 7.976 19.469 1.00 85.38 137 LEU A N 1
ATOM 1047 C CA . LEU A 1 137 ? -23.467 7.387 20.777 1.00 85.38 137 LEU A CA 1
ATOM 1048 C C . LEU A 1 137 ? -22.479 7.784 21.877 1.00 85.38 137 LEU A C 1
ATOM 1050 O O . LEU A 1 137 ? -22.804 7.694 23.059 1.00 85.38 137 LEU A O 1
ATOM 1054 N N . VAL A 1 138 ? -21.282 8.259 21.514 1.00 83.56 138 VAL A N 1
ATOM 1055 C CA . VAL A 1 138 ? -20.225 8.637 22.468 1.00 83.56 138 VAL A CA 1
ATOM 1056 C C . VAL A 1 138 ? -20.757 9.566 23.557 1.00 83.56 138 VAL A C 1
ATOM 1058 O O . VAL A 1 138 ? -20.445 9.384 24.729 1.00 83.56 138 VAL A O 1
ATOM 1061 N N . ARG A 1 139 ? -21.587 10.554 23.200 1.00 82.69 139 ARG A N 1
ATOM 1062 C CA . ARG A 1 139 ? -22.095 11.532 24.169 1.00 82.69 139 ARG A CA 1
ATOM 1063 C C . ARG A 1 139 ? -23.001 10.889 25.222 1.00 82.69 139 ARG A C 1
ATOM 1065 O O . ARG A 1 139 ? -22.823 11.168 26.406 1.00 82.69 139 ARG A O 1
ATOM 1072 N N . SER A 1 140 ? -23.969 10.078 24.798 1.00 91.12 140 SER A N 1
ATOM 1073 C CA . SER A 1 140 ? -24.948 9.447 25.688 1.00 91.12 140 SER A CA 1
ATOM 1074 C C . SER A 1 140 ? -24.317 8.317 26.508 1.00 91.12 140 SER A C 1
ATOM 1076 O O . SER A 1 140 ? -24.557 8.231 27.711 1.00 91.12 140 SER A O 1
ATOM 1078 N N . VAL A 1 141 ? -23.407 7.541 25.911 1.00 92.88 141 VAL A N 1
ATOM 1079 C CA . VAL A 1 141 ? -22.595 6.539 26.618 1.00 92.88 141 VAL A CA 1
ATOM 1080 C C . VAL A 1 141 ? -21.698 7.198 27.670 1.00 92.88 141 VAL A C 1
ATOM 1082 O O . VAL A 1 141 ? -21.814 6.895 28.852 1.00 92.88 141 VAL A O 1
ATOM 1085 N N . VAL A 1 142 ? -20.842 8.155 27.307 1.00 89.50 142 VAL A N 1
ATOM 1086 C CA . VAL A 1 142 ? -19.920 8.776 28.278 1.00 89.50 142 VAL A CA 1
ATOM 1087 C C . VAL A 1 142 ? -20.677 9.503 29.395 1.00 89.50 142 VAL A C 1
ATOM 1089 O O . VAL A 1 142 ? -20.256 9.448 30.551 1.00 89.50 142 VAL A O 1
ATOM 1092 N N . GLY A 1 143 ? -21.804 10.151 29.078 1.00 89.12 143 GLY A N 1
ATOM 1093 C CA . GLY A 1 143 ? -22.673 10.785 30.074 1.00 89.12 143 GLY A CA 1
ATOM 1094 C C . GLY A 1 143 ? -23.169 9.793 31.127 1.00 89.12 143 GLY A C 1
ATOM 1095 O O . GLY A 1 143 ? -22.986 10.017 32.328 1.00 89.12 143 GLY A O 1
ATOM 1096 N N . PHE A 1 144 ? -23.711 8.654 30.686 1.00 96.94 144 PHE A N 1
ATOM 1097 C CA . PHE A 1 144 ? -24.172 7.616 31.602 1.00 96.94 144 PHE A CA 1
ATOM 1098 C C . PHE A 1 144 ? -23.026 6.981 32.399 1.00 96.94 144 PHE A C 1
ATOM 1100 O O . PHE A 1 144 ? -23.147 6.863 33.616 1.00 96.94 144 PHE A O 1
ATOM 1107 N N . TRP A 1 145 ? -21.896 6.641 31.769 1.00 96.38 145 TRP A N 1
ATOM 1108 C CA . TRP A 1 145 ? -20.758 6.011 32.455 1.00 96.38 145 TRP A CA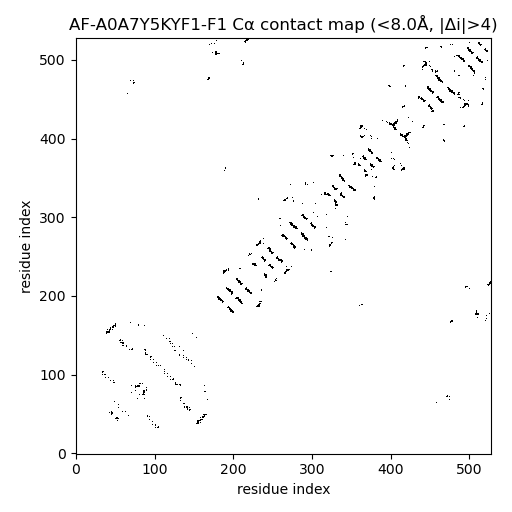 1
ATOM 1109 C C . TRP A 1 145 ? -20.149 6.910 33.536 1.00 96.38 145 TRP A C 1
ATOM 1111 O O . TRP A 1 145 ? -19.877 6.446 34.642 1.00 96.38 145 TRP A O 1
ATOM 1121 N N . ARG A 1 146 ? -20.010 8.218 33.272 1.00 93.81 146 ARG A N 1
ATOM 1122 C CA . ARG A 1 146 ? -19.591 9.186 34.303 1.00 93.81 146 ARG A CA 1
ATOM 1123 C C . ARG A 1 146 ? -20.584 9.246 35.457 1.00 93.81 146 ARG A C 1
ATOM 1125 O O . ARG A 1 146 ? -20.177 9.294 36.613 1.00 93.81 146 ARG A O 1
ATOM 1132 N N . SER A 1 147 ? -21.882 9.226 35.157 1.00 94.56 147 SER A N 1
ATOM 1133 C CA . SER A 1 147 ? -22.926 9.203 36.185 1.00 94.56 147 SER A CA 1
ATOM 1134 C C . SER A 1 147 ? -22.886 7.905 36.999 1.00 94.56 147 SER A C 1
ATOM 1136 O O . SER A 1 147 ? -23.011 7.950 38.221 1.00 94.56 147 SER A O 1
ATOM 1138 N N . ALA A 1 148 ? -22.656 6.757 36.358 1.00 95.62 148 ALA A N 1
ATOM 1139 C CA . ALA A 1 148 ? -22.495 5.461 37.011 1.00 95.62 148 ALA A CA 1
ATOM 1140 C C . ALA A 1 148 ? -21.327 5.471 38.003 1.00 95.62 148 ALA A C 1
ATOM 1142 O O . ALA A 1 148 ? -21.525 5.132 39.170 1.00 95.62 148 ALA A O 1
ATOM 1143 N N . GLU A 1 149 ? -20.157 5.950 37.579 1.00 94.12 149 GLU A N 1
ATOM 1144 C CA . GLU A 1 149 ? -18.977 6.094 38.436 1.00 94.12 149 GLU A CA 1
ATOM 1145 C C . GLU A 1 149 ? -19.241 7.048 39.613 1.00 94.12 149 GLU A C 1
ATOM 1147 O O . GLU A 1 149 ? -19.070 6.673 40.774 1.00 94.12 149 GLU A O 1
ATOM 1152 N N . GLN A 1 150 ? -19.748 8.256 39.339 1.00 94.25 150 GLN A N 1
ATOM 1153 C CA . GLN A 1 150 ? -20.041 9.270 40.362 1.00 94.25 150 GLN A CA 1
ATOM 1154 C C . GLN A 1 150 ? -21.054 8.799 41.413 1.00 94.25 150 GLN A C 1
ATOM 1156 O O . GLN A 1 150 ? -21.015 9.248 42.559 1.00 94.25 150 GLN A O 1
ATOM 1161 N N . ASN A 1 151 ? -21.970 7.907 41.029 1.00 94.50 151 ASN A N 1
ATOM 1162 C CA . ASN A 1 151 ? -23.015 7.377 41.900 1.00 94.50 151 ASN A CA 1
ATOM 1163 C C . ASN A 1 151 ? -22.710 5.964 42.432 1.00 94.50 151 ASN A C 1
ATOM 1165 O O . ASN A 1 151 ? -23.574 5.366 43.079 1.00 94.50 151 ASN A O 1
ATOM 1169 N N . GLY A 1 152 ? -21.502 5.437 42.192 1.00 93.25 152 GLY A N 1
ATOM 1170 C CA . GLY A 1 152 ? -21.049 4.143 42.708 1.00 93.25 152 GLY A CA 1
ATOM 1171 C C . GLY A 1 152 ? -21.838 2.944 42.175 1.00 93.25 152 GLY A C 1
ATOM 1172 O O . GLY A 1 152 ? -22.033 1.967 42.901 1.00 93.25 152 GLY A O 1
ATOM 1173 N N . LEU A 1 153 ? -22.345 3.018 40.942 1.00 93.69 153 LEU A N 1
ATOM 1174 C CA . LEU A 1 153 ? -22.983 1.884 40.280 1.00 93.69 153 LEU A CA 1
ATOM 1175 C C . LEU A 1 153 ? -21.901 0.936 39.751 1.00 93.69 153 LEU A C 1
ATOM 1177 O O . LEU A 1 153 ? -21.162 1.278 38.832 1.00 93.69 153 LEU A O 1
ATOM 1181 N N . LEU A 1 154 ? -21.825 -0.259 40.332 1.00 93.56 154 LEU A N 1
ATOM 1182 C CA . LEU A 1 154 ? -20.875 -1.296 39.936 1.00 93.56 154 LEU A CA 1
ATOM 1183 C C . LEU A 1 154 ? -21.468 -2.217 38.862 1.00 93.56 154 LEU A C 1
ATOM 1185 O O . LEU A 1 154 ? -22.685 -2.294 38.692 1.00 93.56 154 LEU A O 1
ATOM 1189 N N . MET A 1 155 ? -20.599 -2.928 38.147 1.00 93.25 155 MET A N 1
ATOM 1190 C CA . MET A 1 155 ? -20.984 -4.001 37.227 1.00 93.25 155 MET A CA 1
ATOM 1191 C C . MET A 1 155 ? -20.806 -5.369 37.890 1.00 93.25 155 MET A C 1
ATOM 1193 O O . MET A 1 155 ? -19.838 -5.596 38.626 1.00 93.25 155 MET A O 1
ATOM 1197 N N . ALA A 1 156 ? -21.706 -6.301 37.572 1.00 93.31 156 ALA A N 1
ATOM 1198 C CA . ALA A 1 156 ? -21.517 -7.711 37.888 1.00 93.31 156 ALA A CA 1
ATOM 1199 C C . ALA A 1 156 ? -20.238 -8.266 37.226 1.00 93.31 156 ALA A C 1
ATOM 1201 O O . ALA A 1 156 ? -19.746 -7.733 36.231 1.00 93.31 156 ALA A O 1
ATOM 1202 N N . ALA A 1 157 ? -19.687 -9.344 37.793 1.00 87.62 157 ALA A N 1
ATOM 1203 C CA . ALA A 1 157 ? -18.456 -9.973 37.302 1.00 87.62 157 ALA A CA 1
ATOM 1204 C C . ALA A 1 157 ? -18.581 -10.526 35.876 1.00 87.62 157 ALA A C 1
ATOM 1206 O O . ALA A 1 157 ? -17.619 -10.470 35.114 1.00 87.62 157 ALA A O 1
ATOM 1207 N N . GLU A 1 158 ? -19.762 -11.035 35.530 1.00 88.19 158 GLU A N 1
ATOM 1208 C CA . GLU A 1 158 ? -20.017 -11.763 34.294 1.00 88.19 158 GLU A CA 1
ATOM 1209 C C . GLU A 1 158 ? -21.317 -11.276 33.643 1.00 88.19 158 GLU A C 1
ATOM 1211 O O . GLU A 1 158 ? -22.282 -10.922 34.324 1.00 88.19 158 GLU A O 1
ATOM 1216 N N . SER A 1 159 ? -21.355 -11.311 32.313 1.00 92.06 159 SER A N 1
ATOM 1217 C CA . SER A 1 159 ? -22.564 -11.132 31.511 1.00 92.06 159 SER A CA 1
ATOM 1218 C C . SER A 1 159 ? -22.707 -12.304 30.548 1.00 92.06 159 SER A C 1
ATOM 1220 O O . SER A 1 159 ? -2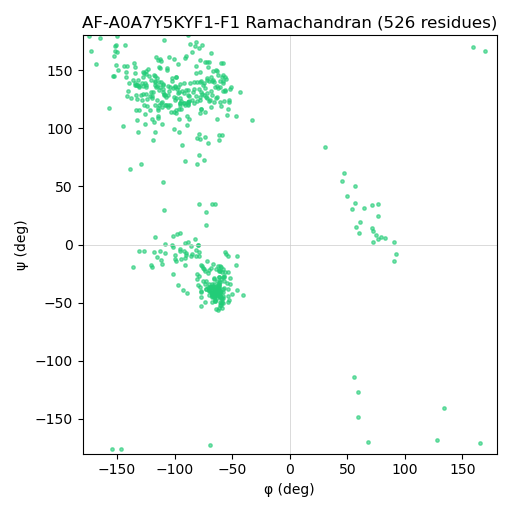1.716 -12.872 30.090 1.00 92.06 159 SER A O 1
ATOM 1222 N N . LYS A 1 160 ? -23.954 -12.679 30.252 1.00 90.00 160 L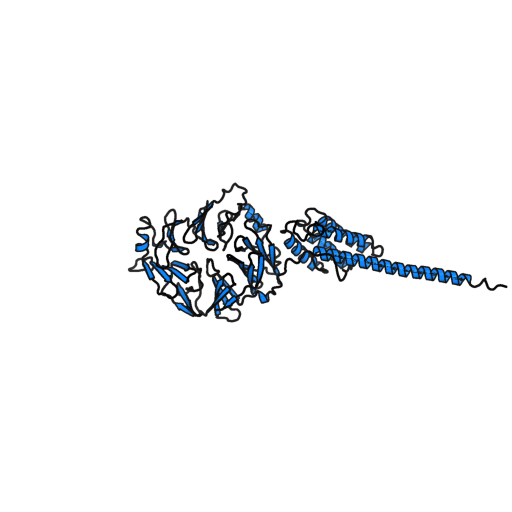YS A N 1
ATOM 1223 C CA . LYS A 1 160 ? -24.286 -13.718 29.263 1.00 90.00 160 LYS A CA 1
ATOM 1224 C C . LYS A 1 160 ? -24.747 -13.140 27.927 1.00 90.00 160 LYS A C 1
ATOM 1226 O O . LYS A 1 160 ? -25.059 -13.908 27.022 1.00 90.00 160 LYS A O 1
ATOM 1231 N N . VAL A 1 161 ? -24.839 -11.817 27.819 1.00 91.06 161 VAL A N 1
ATOM 1232 C CA . VAL A 1 161 ? -25.269 -11.142 26.594 1.00 91.06 161 VAL A CA 1
ATOM 1233 C C . VAL A 1 161 ? -24.151 -11.224 25.566 1.00 91.06 161 VAL A C 1
ATOM 1235 O O . VAL A 1 161 ? -22.985 -10.998 25.895 1.00 91.06 161 VAL A O 1
ATOM 1238 N N . ALA A 1 162 ? -24.480 -11.554 24.317 1.00 85.38 162 ALA A N 1
ATOM 1239 C CA . ALA A 1 162 ? -23.467 -11.558 23.278 1.00 85.38 162 ALA A CA 1
ATOM 1240 C C . ALA A 1 162 ? -23.069 -10.115 22.935 1.00 85.38 162 ALA A C 1
ATOM 1242 O O . ALA A 1 162 ? -23.899 -9.239 22.682 1.00 85.38 162 ALA A O 1
ATOM 1243 N N . GLY A 1 163 ? -21.764 -9.875 22.919 1.00 84.31 163 GLY A N 1
ATOM 1244 C CA . GLY A 1 163 ? -21.194 -8.623 22.444 1.00 84.31 163 GLY A CA 1
ATOM 1245 C C . GLY A 1 163 ? -21.136 -8.548 20.923 1.00 84.31 163 GLY A C 1
ATOM 1246 O O . GLY A 1 163 ? -21.361 -9.560 20.251 1.00 84.31 163 GLY A O 1
ATOM 1247 N N . PRO A 1 164 ? -20.842 -7.377 20.330 1.00 81.25 164 PRO A N 1
ATOM 1248 C CA . PRO A 1 164 ? -20.261 -7.351 18.995 1.00 81.25 164 PRO A CA 1
ATOM 1249 C C . PRO A 1 164 ? -19.040 -8.277 18.991 1.00 81.25 164 PRO A C 1
ATOM 1251 O O . PRO A 1 164 ? -18.234 -8.245 19.926 1.00 81.25 164 PRO A O 1
ATOM 1254 N N . GLU A 1 165 ? -18.914 -9.136 17.974 1.00 65.81 165 GLU A N 1
ATOM 1255 C CA . GLU A 1 165 ? -17.674 -9.892 17.808 1.00 65.81 165 GLU A CA 1
ATOM 1256 C C . GLU A 1 165 ? -16.539 -8.879 17.729 1.00 65.81 165 GLU A C 1
ATOM 1258 O O . GLU A 1 165 ? -16.615 -7.911 16.963 1.00 65.81 165 GLU A O 1
ATOM 1263 N N . LYS A 1 166 ? -15.468 -9.109 18.496 1.00 57.25 166 LYS A N 1
ATOM 1264 C CA . LYS A 1 166 ? -14.194 -8.458 18.218 1.00 57.25 166 LYS A CA 1
ATOM 1265 C C . LYS A 1 166 ? -13.832 -8.897 16.799 1.00 57.25 166 LYS A C 1
ATOM 1267 O O . LYS A 1 166 ? -13.303 -9.988 16.626 1.00 57.25 166 LYS A O 1
ATOM 1272 N N . THR A 1 167 ? -14.179 -8.100 15.782 1.00 46.19 167 THR A N 1
ATOM 1273 C CA . THR A 1 167 ? -13.661 -8.253 14.416 1.00 46.19 167 THR A CA 1
ATOM 1274 C C . THR A 1 167 ? -12.176 -8.428 14.592 1.00 46.19 167 THR A C 1
ATOM 1276 O O . THR A 1 167 ? -11.567 -7.498 15.124 1.00 46.19 167 THR A O 1
ATOM 1279 N N . GLY A 1 168 ? -11.686 -9.641 14.306 1.00 40.06 168 GLY A N 1
ATOM 1280 C CA . GLY A 1 168 ? -10.440 -10.162 14.856 1.00 40.06 168 GLY A CA 1
ATOM 1281 C C . GLY A 1 168 ? -9.440 -9.045 15.071 1.00 40.06 168 GLY A C 1
ATOM 1282 O O . GLY A 1 168 ? -8.935 -8.481 14.101 1.00 40.06 168 GLY A O 1
ATOM 1283 N N . ARG A 1 169 ? -9.208 -8.685 16.343 1.00 39.84 169 ARG A N 1
ATOM 1284 C CA . ARG A 1 169 ? -7.941 -8.053 16.675 1.00 39.84 169 ARG A CA 1
ATOM 1285 C C . ARG A 1 169 ? -6.949 -9.057 16.123 1.00 39.84 169 ARG A C 1
ATOM 1287 O O . ARG A 1 169 ? -7.019 -10.233 16.483 1.00 39.84 169 ARG A O 1
ATOM 1294 N N . ILE A 1 170 ? -6.152 -8.661 15.143 1.00 44.66 170 ILE A N 1
ATOM 1295 C CA . ILE A 1 170 ? -5.028 -9.511 14.816 1.00 44.66 170 ILE A CA 1
ATOM 1296 C C . ILE A 1 170 ? -4.218 -9.463 16.106 1.00 44.66 170 ILE A C 1
ATOM 1298 O O . ILE A 1 170 ? -3.653 -8.423 16.431 1.00 44.66 170 ILE A O 1
ATOM 1302 N N . ASP A 1 171 ? -4.207 -10.552 16.871 1.00 44.59 171 ASP A N 1
ATOM 1303 C CA . ASP A 1 171 ? -3.280 -10.761 17.988 1.00 44.59 171 ASP A CA 1
ATOM 1304 C C . ASP A 1 171 ? -1.841 -10.918 17.446 1.00 44.59 171 ASP A C 1
ATOM 1306 O O . ASP A 1 171 ? -1.042 -11.714 17.929 1.00 44.59 171 ASP A O 1
ATOM 1310 N N . ALA A 1 172 ? -1.503 -10.201 16.373 1.00 50.28 172 ALA A N 1
ATOM 1311 C CA . ALA A 1 172 ? -0.143 -10.008 15.949 1.00 50.28 172 ALA A CA 1
ATOM 1312 C C . ALA A 1 172 ? 0.395 -8.895 16.838 1.00 50.28 172 ALA A C 1
ATOM 1314 O O . ALA A 1 172 ? 0.244 -7.709 16.547 1.00 50.28 172 ALA A O 1
ATOM 1315 N N . ASP A 1 173 ? 0.994 -9.298 17.957 1.00 58.16 173 ASP A N 1
ATOM 1316 C CA . ASP A 1 173 ? 1.836 -8.419 18.757 1.00 58.16 173 ASP A CA 1
ATOM 1317 C C . ASP A 1 173 ? 2.743 -7.625 17.806 1.00 58.16 173 ASP A C 1
ATOM 1319 O O . ASP A 1 173 ? 3.360 -8.218 16.919 1.00 58.16 173 ASP A O 1
ATOM 1323 N N . LEU A 1 174 ? 2.836 -6.301 17.967 1.00 60.47 174 LEU A N 1
ATOM 1324 C CA . LEU A 1 174 ? 3.706 -5.423 17.164 1.00 60.47 174 LEU A CA 1
ATOM 1325 C C . LEU A 1 174 ? 5.101 -6.032 16.878 1.00 60.47 174 LEU A C 1
ATOM 1327 O O . LEU A 1 174 ? 5.528 -6.003 15.723 1.00 60.47 174 LEU A O 1
ATOM 1331 N N . PRO A 1 175 ? 5.786 -6.663 17.858 1.00 69.12 175 PRO A N 1
ATOM 1332 C CA . PRO A 1 175 ? 7.023 -7.414 17.629 1.00 69.12 175 PRO A CA 1
ATOM 1333 C C . PRO A 1 175 ? 6.980 -8.474 16.517 1.00 69.12 175 PRO A C 1
ATOM 1335 O O . PRO A 1 175 ? 7.982 -8.683 15.843 1.00 69.12 175 PRO A O 1
ATOM 1338 N N . SER A 1 176 ? 5.847 -9.146 16.310 1.00 66.19 176 SER A N 1
ATOM 1339 C CA . SER A 1 176 ? 5.665 -10.164 15.264 1.00 66.19 176 SER A CA 1
ATOM 1340 C C . SER A 1 176 ? 5.510 -9.576 13.857 1.00 66.19 176 SER A C 1
ATOM 1342 O O . SER A 1 176 ? 5.739 -10.277 12.872 1.00 66.19 176 SER A O 1
ATOM 1344 N N . LEU A 1 177 ? 5.140 -8.294 13.764 1.00 73.81 177 LEU A N 1
ATOM 1345 C CA . LEU A 1 177 ? 5.016 -7.543 12.511 1.00 73.81 177 LEU A CA 1
ATOM 1346 C C . LEU A 1 177 ? 6.247 -6.682 12.221 1.00 73.81 177 LEU A C 1
ATOM 1348 O O . LEU A 1 177 ? 6.384 -6.179 11.105 1.00 73.81 177 LEU A O 1
ATOM 1352 N N . ALA A 1 178 ? 7.111 -6.483 13.218 1.00 80.62 178 ALA A N 1
ATOM 1353 C CA . ALA A 1 178 ? 8.287 -5.641 13.111 1.00 80.62 178 ALA A CA 1
ATOM 1354 C C . ALA A 1 178 ? 9.217 -6.162 12.013 1.00 80.62 178 ALA A C 1
ATOM 1356 O O . ALA A 1 178 ? 9.689 -7.302 12.032 1.00 80.62 178 ALA A O 1
ATOM 1357 N N . LEU A 1 179 ? 9.497 -5.294 11.050 1.00 81.81 179 LEU A N 1
ATOM 1358 C CA . LEU A 1 179 ? 10.484 -5.566 10.030 1.00 81.81 179 LEU A CA 1
ATOM 1359 C C . LEU A 1 179 ? 11.891 -5.350 10.602 1.00 81.81 179 LEU A C 1
ATOM 1361 O O . LEU A 1 179 ? 12.113 -4.458 11.422 1.00 81.81 179 LEU A O 1
ATOM 1365 N N . PRO A 1 180 ? 12.889 -6.103 10.122 1.00 84.00 180 PRO A N 1
ATOM 1366 C CA . PRO A 1 180 ? 14.283 -5.946 10.539 1.00 84.00 180 PRO A CA 1
ATOM 1367 C C . PRO A 1 180 ? 14.955 -4.674 9.973 1.00 84.00 180 PRO A C 1
ATOM 1369 O O . PRO A 1 180 ? 16.183 -4.578 9.969 1.00 84.00 180 PRO A O 1
ATOM 1372 N N . PHE A 1 181 ? 14.176 -3.700 9.491 1.00 82.38 181 PHE A N 1
ATOM 1373 C CA . PHE A 1 181 ? 14.649 -2.494 8.811 1.00 82.38 181 PHE A CA 1
ATOM 1374 C C . PHE A 1 181 ? 14.446 -1.237 9.666 1.00 82.38 181 PHE A C 1
ATOM 1376 O O . PHE A 1 181 ? 13.396 -1.064 10.284 1.00 82.38 181 PHE A O 1
ATOM 1383 N N . ALA A 1 182 ? 15.444 -0.356 9.666 1.00 80.69 182 ALA A N 1
ATOM 1384 C CA . ALA A 1 182 ? 15.408 0.988 10.246 1.00 80.69 182 ALA A CA 1
ATOM 1385 C C . ALA A 1 182 ? 14.665 1.972 9.343 1.00 80.69 182 ALA A C 1
ATOM 1387 O O . ALA A 1 182 ? 13.964 2.867 9.803 1.00 80.69 182 ALA A O 1
ATOM 1388 N N . SER A 1 183 ? 14.838 1.798 8.039 1.00 77.69 183 SER A N 1
ATOM 1389 C CA . SER A 1 183 ? 14.223 2.600 6.996 1.00 77.69 183 SER A CA 1
ATOM 1390 C C . SER A 1 183 ? 14.057 1.739 5.751 1.00 77.69 183 SER A C 1
ATOM 1392 O O . SER A 1 183 ? 14.791 0.768 5.551 1.00 77.69 183 SER A O 1
ATOM 1394 N N . ILE A 1 184 ? 13.087 2.102 4.917 1.00 74.69 184 ILE A N 1
ATOM 1395 C CA . ILE A 1 184 ? 12.929 1.552 3.574 1.00 74.69 184 ILE A CA 1
ATOM 1396 C C . ILE A 1 184 ? 12.833 2.702 2.575 1.00 74.69 184 ILE A C 1
ATOM 1398 O O . ILE A 1 184 ? 12.136 3.689 2.812 1.00 74.69 184 ILE A O 1
ATOM 1402 N N . LEU A 1 185 ? 13.532 2.560 1.457 1.00 73.62 185 LEU A N 1
ATOM 1403 C CA . LEU A 1 185 ? 13.445 3.433 0.299 1.00 73.62 185 LEU A CA 1
ATOM 1404 C C . LEU A 1 185 ? 12.862 2.613 -0.858 1.00 73.62 185 LEU A C 1
ATOM 1406 O O . LEU A 1 185 ? 13.504 1.651 -1.287 1.00 73.62 185 LEU A O 1
ATOM 1410 N N . PRO A 1 186 ? 11.667 2.940 -1.370 1.00 69.06 186 PRO A N 1
ATOM 1411 C CA . PRO A 1 186 ? 11.140 2.269 -2.551 1.00 69.06 186 PRO A CA 1
ATOM 1412 C C . PRO A 1 186 ? 12.051 2.533 -3.760 1.00 69.06 186 PRO A C 1
ATOM 1414 O O . PRO A 1 186 ? 12.353 3.677 -4.096 1.00 69.06 186 PRO A O 1
ATOM 1417 N N . VAL A 1 187 ? 12.484 1.463 -4.423 1.00 62.44 187 VAL A N 1
ATOM 1418 C CA . VAL A 1 187 ? 13.270 1.480 -5.663 1.00 62.44 187 VAL A CA 1
ATOM 1419 C C . VAL A 1 187 ? 12.292 1.446 -6.833 1.00 62.44 187 VAL A C 1
ATOM 1421 O O . VAL A 1 187 ? 12.124 0.451 -7.530 1.00 62.44 187 VAL A O 1
ATOM 1424 N N . GLY A 1 188 ? 11.610 2.572 -7.024 1.00 55.91 188 GLY A N 1
ATOM 1425 C CA . GLY A 1 188 ? 10.842 2.851 -8.230 1.00 55.91 188 GLY A CA 1
ATOM 1426 C C . GLY A 1 188 ? 9.591 1.997 -8.474 1.00 55.91 188 GLY A C 1
ATOM 1427 O O . GLY A 1 188 ? 9.065 1.280 -7.627 1.00 55.91 188 GLY A O 1
ATOM 1428 N N . ASN A 1 189 ? 9.083 2.172 -9.691 1.00 51.22 189 ASN A N 1
ATOM 1429 C CA . ASN A 1 189 ? 7.759 1.776 -10.144 1.00 51.22 189 ASN A CA 1
ATOM 1430 C C . ASN A 1 189 ? 7.801 0.376 -10.789 1.00 51.22 189 ASN A C 1
ATOM 1432 O O . ASN A 1 189 ? 7.962 0.287 -12.006 1.00 51.22 189 ASN A O 1
ATOM 1436 N N . GLY A 1 190 ? 7.687 -0.700 -10.006 1.00 49.69 190 GLY A N 1
ATOM 1437 C CA . GLY A 1 190 ? 7.698 -2.119 -10.421 1.00 49.69 190 GLY A CA 1
ATOM 1438 C C . GLY A 1 190 ? 6.385 -2.877 -10.161 1.00 49.69 190 GLY A C 1
ATOM 1439 O O . GLY A 1 190 ? 5.622 -2.426 -9.311 1.00 49.69 190 GLY A O 1
ATOM 1440 N N . PRO A 1 191 ? 6.103 -4.034 -10.810 1.00 46.56 191 PRO A N 1
ATOM 1441 C CA . PRO A 1 191 ? 5.041 -4.956 -10.383 1.00 46.56 191 PRO A CA 1
ATOM 1442 C C . PRO A 1 191 ? 5.452 -5.751 -9.131 1.00 46.56 191 PRO A C 1
ATOM 1444 O O . PRO A 1 191 ? 4.613 -6.263 -8.397 1.00 46.56 191 PRO A O 1
ATOM 1447 N N . THR A 1 192 ? 6.755 -5.854 -8.883 1.00 55.38 192 THR A N 1
ATOM 1448 C CA . THR A 1 192 ? 7.351 -6.274 -7.623 1.00 55.38 192 THR A CA 1
ATOM 1449 C C . THR A 1 192 ? 7.716 -4.995 -6.872 1.00 55.38 192 THR A C 1
ATOM 1451 O O . THR A 1 192 ? 8.344 -4.107 -7.451 1.00 55.38 192 THR A O 1
ATOM 1454 N N . TRP A 1 193 ? 7.333 -4.848 -5.591 1.00 61.00 193 TRP A N 1
ATOM 1455 C CA . TRP A 1 193 ? 8.029 -3.842 -4.776 1.00 61.00 193 TRP A CA 1
ATOM 1456 C C . TRP A 1 193 ? 9.485 -4.214 -4.831 1.00 61.00 193 TRP A C 1
ATOM 1458 O O . TRP A 1 193 ? 9.838 -5.308 -4.390 1.00 61.00 193 TRP A O 1
ATOM 1468 N N . HIS A 1 194 ? 10.301 -3.277 -5.262 1.00 69.56 194 HIS A N 1
ATOM 1469 C CA . HIS A 1 194 ? 11.693 -3.286 -4.914 1.00 69.56 194 HIS A CA 1
ATOM 1470 C C . HIS A 1 194 ? 11.906 -2.200 -3.869 1.00 69.56 194 HIS A C 1
ATOM 1472 O O . HIS A 1 194 ? 11.452 -1.073 -4.046 1.00 69.56 194 HIS A O 1
ATOM 1478 N N . PHE A 1 195 ? 12.536 -2.522 -2.747 1.00 75.44 195 PHE A N 1
ATOM 1479 C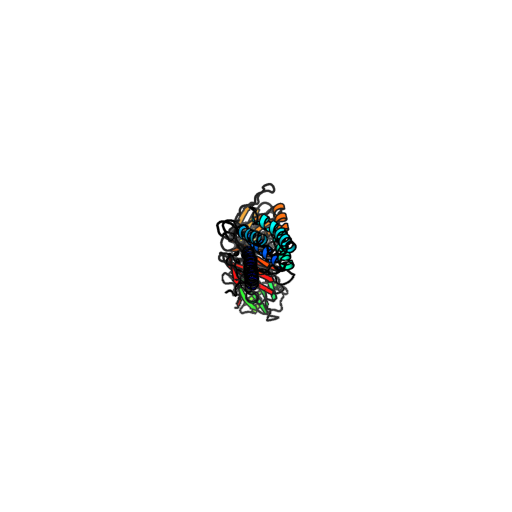 CA . PHE A 1 195 ? 13.000 -1.504 -1.813 1.00 75.44 195 PHE A CA 1
ATOM 1480 C C . PHE A 1 195 ? 14.421 -1.787 -1.357 1.00 75.44 195 PHE A C 1
ATOM 1482 O O . PHE A 1 195 ? 14.869 -2.937 -1.314 1.00 75.44 195 PHE A O 1
ATOM 1489 N N . LEU A 1 196 ? 15.094 -0.699 -1.003 1.00 76.50 196 LEU A N 1
ATOM 1490 C CA . LEU A 1 196 ? 16.341 -0.699 -0.267 1.00 76.50 196 LEU A CA 1
ATOM 1491 C C . LEU A 1 196 ? 16.022 -0.484 1.204 1.00 76.50 196 LEU A C 1
ATOM 1493 O O . LEU A 1 196 ? 15.458 0.543 1.572 1.00 76.50 196 LEU A O 1
ATOM 1497 N N . GLY A 1 197 ? 16.334 -1.469 2.036 1.00 79.06 197 GLY A N 1
ATOM 1498 C CA . GLY A 1 197 ? 16.180 -1.372 3.482 1.00 79.06 197 GLY A CA 1
ATOM 1499 C C . GLY A 1 197 ? 17.526 -1.207 4.174 1.00 79.06 197 GLY A C 1
ATOM 1500 O O . GLY A 1 197 ? 18.455 -1.943 3.856 1.00 79.06 197 GLY A O 1
ATOM 1501 N N . THR A 1 198 ? 17.627 -0.309 5.152 1.00 82.44 198 THR A N 1
ATOM 1502 C CA . THR A 1 198 ? 18.769 -0.284 6.085 1.00 82.44 198 THR A CA 1
ATOM 1503 C C . THR A 1 198 ? 18.448 -1.191 7.264 1.00 82.44 198 THR A C 1
ATOM 1505 O O . THR A 1 198 ? 17.380 -1.050 7.855 1.00 82.44 198 THR A O 1
ATOM 1508 N N . ARG A 1 199 ? 19.321 -2.133 7.632 1.00 81.56 199 ARG A N 1
ATOM 1509 C CA . ARG A 1 199 ? 19.043 -3.063 8.740 1.00 81.56 199 ARG A CA 1
ATOM 1510 C C . ARG A 1 199 ? 19.171 -2.409 10.120 1.00 81.56 199 ARG A C 1
ATOM 1512 O O . ARG A 1 199 ? 20.125 -1.688 10.393 1.00 81.56 199 ARG A O 1
ATOM 1519 N N . ASN A 1 200 ? 18.243 -2.733 11.026 1.00 76.81 200 ASN A N 1
ATOM 1520 C CA . ASN A 1 200 ? 18.262 -2.258 12.421 1.00 76.81 200 ASN A CA 1
ATOM 1521 C C . ASN A 1 200 ? 19.430 -2.827 13.237 1.00 76.81 200 ASN A C 1
ATOM 1523 O O . ASN A 1 200 ? 19.962 -2.171 14.129 1.00 76.81 200 ASN A O 1
ATOM 1527 N N . ASP A 1 201 ? 19.816 -4.066 12.950 1.00 75.94 201 ASP A N 1
ATOM 1528 C CA . ASP A 1 201 ? 20.807 -4.831 13.703 1.00 75.94 201 ASP A CA 1
ATOM 1529 C C . ASP A 1 201 ? 22.224 -4.750 13.113 1.00 75.94 201 ASP A C 1
ATOM 1531 O O . ASP A 1 201 ? 23.175 -5.243 13.721 1.00 75.94 201 ASP A O 1
ATOM 1535 N N . LYS A 1 202 ? 22.385 -4.114 11.945 1.00 76.75 202 LYS A N 1
ATOM 1536 C CA . LYS A 1 202 ? 23.657 -4.005 11.219 1.00 76.75 202 LYS A CA 1
ATOM 1537 C C . LYS A 1 202 ? 23.758 -2.646 10.522 1.00 76.75 202 LYS A C 1
ATOM 1539 O O . LYS A 1 202 ? 23.181 -2.458 9.457 1.00 76.75 202 LYS A O 1
ATOM 1544 N N . LYS A 1 203 ? 24.524 -1.721 11.112 1.00 65.38 203 LYS A N 1
ATOM 1545 C CA . LYS A 1 203 ? 24.617 -0.311 10.678 1.00 65.38 203 LYS A CA 1
ATOM 1546 C C . LYS A 1 203 ? 25.022 -0.090 9.212 1.00 65.38 203 LYS A C 1
ATOM 1548 O O . LYS A 1 203 ? 24.633 0.934 8.667 1.00 65.38 203 LYS A O 1
ATOM 1553 N N . ASP A 1 204 ? 25.703 -1.052 8.589 1.00 72.56 204 ASP A N 1
ATOM 1554 C CA . ASP A 1 204 ? 26.229 -0.931 7.218 1.00 72.56 204 ASP A CA 1
ATOM 1555 C C . ASP A 1 204 ? 25.603 -1.945 6.240 1.00 72.56 204 ASP A C 1
ATOM 1557 O O . ASP A 1 204 ? 26.046 -2.082 5.100 1.00 72.56 204 ASP A O 1
ATOM 1561 N N . ALA A 1 205 ? 24.590 -2.698 6.686 1.00 80.38 205 ALA A N 1
ATOM 1562 C CA . ALA A 1 205 ? 23.922 -3.683 5.846 1.00 80.38 205 ALA A CA 1
ATOM 1563 C C . ALA A 1 205 ? 22.671 -3.082 5.202 1.00 80.38 205 ALA A C 1
ATOM 1565 O O . ALA A 1 205 ? 21.724 -2.662 5.880 1.00 80.38 205 ALA A O 1
ATOM 1566 N N . LEU A 1 206 ? 22.669 -3.108 3.876 1.00 84.50 206 LEU A N 1
ATOM 1567 C CA . LEU A 1 206 ? 21.528 -2.808 3.036 1.00 84.50 206 LEU A CA 1
ATOM 1568 C C . LEU A 1 206 ? 20.849 -4.112 2.616 1.00 84.50 206 LEU A C 1
ATOM 1570 O O . LEU A 1 206 ? 21.459 -5.182 2.567 1.00 84.50 206 LEU A O 1
ATOM 1574 N N . ALA A 1 207 ? 19.566 -4.026 2.305 1.00 84.56 207 ALA A N 1
ATOM 1575 C CA . ALA A 1 207 ? 18.803 -5.137 1.770 1.00 84.56 207 ALA A CA 1
ATOM 1576 C C . ALA A 1 207 ? 18.072 -4.703 0.512 1.00 84.56 207 ALA A C 1
ATOM 1578 O O . ALA A 1 207 ? 17.349 -3.714 0.521 1.00 84.56 207 ALA A O 1
ATOM 1579 N N . SER A 1 208 ? 18.249 -5.477 -0.549 1.00 85.06 208 SER A N 1
ATOM 1580 C CA . SER A 1 208 ? 17.505 -5.364 -1.793 1.00 85.06 208 SER A CA 1
ATOM 1581 C C . SER A 1 208 ? 16.369 -6.378 -1.733 1.00 85.06 208 SER A C 1
ATOM 1583 O O . SER A 1 208 ? 16.620 -7.585 -1.755 1.00 85.06 208 SER A O 1
ATOM 1585 N N . CYS A 1 209 ? 15.132 -5.916 -1.569 1.00 81.19 209 CYS A N 1
ATOM 1586 C CA . CYS A 1 209 ? 13.991 -6.797 -1.324 1.00 81.19 209 CYS A CA 1
ATOM 1587 C C . CYS A 1 209 ? 12.969 -6.735 -2.449 1.00 81.19 209 CYS A C 1
ATOM 1589 O O . CYS A 1 209 ? 12.593 -5.647 -2.864 1.00 81.19 209 CYS A O 1
ATOM 1591 N N . SER A 1 210 ? 12.487 -7.902 -2.877 1.00 78.00 210 SER A N 1
ATOM 1592 C CA . SER A 1 210 ? 11.401 -8.063 -3.844 1.00 78.00 210 SER A CA 1
ATOM 1593 C C . SER A 1 210 ? 10.169 -8.693 -3.191 1.00 78.00 210 SER A C 1
ATOM 1595 O O . SER A 1 210 ? 10.280 -9.684 -2.462 1.00 78.00 210 SER A O 1
ATOM 1597 N N . ALA A 1 211 ? 8.992 -8.118 -3.431 1.00 75.25 211 ALA A N 1
ATOM 1598 C CA . ALA A 1 211 ? 7.721 -8.703 -3.003 1.00 75.25 211 ALA A CA 1
ATOM 1599 C C . ALA A 1 211 ? 7.289 -9.857 -3.922 1.00 75.25 211 ALA A C 1
ATOM 1601 O O . ALA A 1 211 ? 7.401 -9.760 -5.143 1.00 75.25 211 ALA A O 1
ATOM 1602 N N . ASN A 1 212 ? 6.755 -10.934 -3.340 1.00 73.75 212 ASN A N 1
ATOM 1603 C CA . ASN A 1 212 ? 6.118 -12.033 -4.068 1.00 73.75 212 ASN A CA 1
ATOM 1604 C C . ASN A 1 212 ? 4.946 -12.655 -3.285 1.00 73.75 212 ASN A C 1
ATOM 1606 O O . ASN A 1 212 ? 4.587 -12.189 -2.204 1.00 73.75 212 ASN A O 1
ATOM 1610 N N . GLU A 1 213 ? 4.349 -13.723 -3.8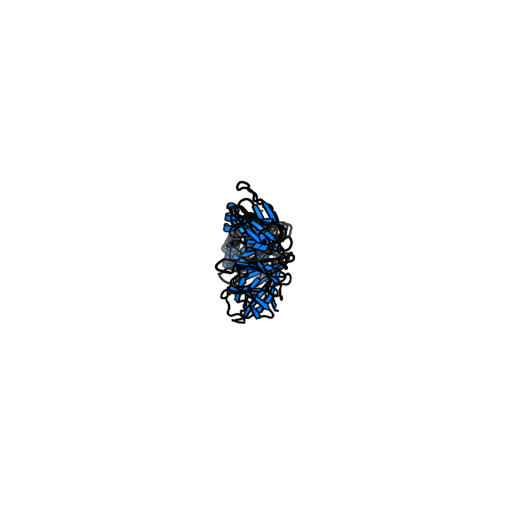30 1.00 69.75 213 GLU A N 1
ATOM 1611 C CA . GLU A 1 213 ? 3.191 -14.406 -3.229 1.00 69.75 213 GLU A CA 1
ATOM 1612 C C . GLU A 1 213 ? 3.447 -14.948 -1.809 1.00 69.75 213 GLU A C 1
ATOM 1614 O O . GLU A 1 213 ? 2.494 -15.123 -1.050 1.00 69.75 213 GLU A O 1
ATOM 1619 N N . ASP A 1 214 ? 4.702 -15.200 -1.432 1.00 72.88 214 ASP A N 1
ATOM 1620 C CA . ASP A 1 214 ? 5.083 -15.793 -0.145 1.00 72.88 214 ASP A CA 1
ATOM 1621 C C . ASP A 1 214 ? 5.563 -14.762 0.888 1.00 72.88 214 ASP A C 1
ATOM 1623 O O . ASP A 1 214 ? 5.739 -15.110 2.059 1.00 72.88 214 ASP A O 1
ATOM 1627 N N . GLY A 1 215 ? 5.763 -13.505 0.483 1.00 79.25 215 GLY A N 1
ATOM 1628 C CA . GLY A 1 215 ? 6.247 -12.422 1.333 1.00 79.25 215 GLY A CA 1
ATOM 1629 C C . GLY A 1 215 ? 7.348 -11.605 0.662 1.00 79.25 215 GLY A C 1
ATOM 1630 O O . GLY A 1 215 ? 7.292 -11.311 -0.530 1.00 79.25 215 GLY A O 1
ATOM 1631 N N . LEU A 1 216 ? 8.353 -11.213 1.442 1.00 81.25 216 LEU A N 1
ATOM 1632 C CA . LEU A 1 216 ? 9.514 -10.472 0.961 1.00 81.25 216 LEU A CA 1
ATOM 1633 C C . LEU A 1 216 ? 10.705 -11.408 0.785 1.00 81.25 216 LEU A C 1
ATOM 1635 O O . LEU A 1 216 ? 11.090 -12.111 1.721 1.00 81.25 216 LEU A O 1
ATOM 1639 N N . GLN A 1 217 ? 11.314 -11.392 -0.396 1.00 84.44 217 GLN A N 1
ATOM 1640 C CA . GLN A 1 217 ? 12.615 -12.008 -0.639 1.00 84.44 217 GLN A CA 1
ATOM 1641 C C . GLN A 1 217 ? 13.683 -10.927 -0.693 1.00 84.44 217 GLN A C 1
ATOM 1643 O O . GLN A 1 217 ? 13.684 -10.104 -1.605 1.00 84.44 217 GLN A O 1
ATOM 1648 N N . CYS A 1 218 ? 14.588 -10.954 0.276 1.00 84.94 218 CYS A N 1
ATOM 1649 C CA . CYS A 1 218 ? 15.636 -9.968 0.467 1.00 84.94 218 CYS A CA 1
ATOM 1650 C C . CYS A 1 218 ? 17.013 -10.576 0.224 1.00 84.94 218 CYS A C 1
ATOM 1652 O O . CYS A 1 218 ? 17.290 -11.695 0.654 1.00 84.94 218 CYS A O 1
ATOM 1654 N N . LEU A 1 219 ? 17.876 -9.806 -0.427 1.00 86.12 219 LEU A N 1
ATOM 1655 C CA . LEU A 1 219 ? 19.297 -10.084 -0.561 1.00 86.12 219 LEU A CA 1
ATOM 1656 C C . LEU A 1 219 ? 20.066 -9.010 0.210 1.00 86.12 219 LEU A C 1
ATOM 1658 O O . LEU A 1 219 ? 19.899 -7.818 -0.058 1.00 86.12 219 LEU A O 1
ATOM 1662 N N . GLU A 1 220 ? 20.852 -9.434 1.197 1.00 87.50 220 GLU A N 1
ATOM 1663 C CA . GLU A 1 220 ? 21.679 -8.532 2.006 1.00 87.50 220 GLU A CA 1
ATOM 1664 C C . GLU A 1 220 ? 22.968 -8.184 1.259 1.00 87.50 220 GLU A C 1
ATOM 1666 O O . GLU A 1 220 ? 23.579 -9.048 0.635 1.00 87.50 220 GLU A O 1
ATOM 1671 N N . PHE A 1 221 ? 23.390 -6.925 1.336 1.00 86.94 221 PHE A N 1
ATOM 1672 C CA . PHE A 1 221 ? 24.655 -6.460 0.781 1.00 86.94 221 PHE A CA 1
ATOM 1673 C C . PHE A 1 221 ? 25.190 -5.252 1.555 1.00 86.94 221 PHE A C 1
ATOM 1675 O O . PHE A 1 221 ? 24.481 -4.630 2.344 1.00 86.94 221 PHE A O 1
ATOM 1682 N N . THR A 1 222 ? 26.453 -4.910 1.326 1.00 84.06 222 THR A N 1
ATOM 1683 C CA . THR A 1 222 ? 27.096 -3.709 1.877 1.00 84.06 222 THR A CA 1
ATOM 1684 C C . THR A 1 222 ? 27.508 -2.793 0.735 1.00 84.06 222 THR A C 1
ATOM 1686 O O . THR A 1 222 ? 28.008 -3.283 -0.280 1.00 84.06 222 THR A O 1
ATOM 1689 N N . SER A 1 223 ? 27.333 -1.485 0.895 1.00 79.06 223 SER A N 1
ATOM 1690 C CA . SER A 1 223 ? 27.826 -0.497 -0.064 1.00 79.06 223 SER A CA 1
ATOM 1691 C C . SER A 1 223 ? 28.100 0.838 0.617 1.00 79.06 223 SER A C 1
ATOM 1693 O O . SER A 1 223 ? 27.362 1.223 1.522 1.00 79.06 223 SER A O 1
ATOM 1695 N N . ASP A 1 224 ? 29.136 1.530 0.146 1.00 75.62 224 ASP A N 1
ATOM 1696 C CA . ASP A 1 224 ? 29.438 2.919 0.510 1.00 75.62 224 ASP A CA 1
ATOM 1697 C C . ASP A 1 224 ? 28.753 3.917 -0.447 1.00 75.62 224 ASP A C 1
ATOM 1699 O O . ASP A 1 224 ? 28.793 5.130 -0.228 1.00 75.62 224 ASP A O 1
ATOM 1703 N N . ASP A 1 225 ? 28.138 3.419 -1.525 1.00 73.12 225 ASP A N 1
ATOM 1704 C CA . ASP A 1 225 ? 27.492 4.241 -2.540 1.00 73.12 225 ASP A CA 1
ATOM 1705 C C . ASP A 1 225 ? 26.086 4.675 -2.098 1.00 73.12 225 ASP A C 1
ATOM 1707 O O . ASP A 1 225 ? 25.359 3.958 -1.408 1.00 73.12 225 ASP A O 1
ATOM 1711 N N . SER A 1 226 ? 25.679 5.870 -2.532 1.00 69.31 226 SER A N 1
ATOM 1712 C CA . SER A 1 226 ? 24.280 6.307 -2.453 1.00 69.31 226 SER A CA 1
ATOM 1713 C C . SER A 1 226 ? 23.482 5.717 -3.622 1.00 69.31 226 SER A C 1
ATOM 1715 O O . SER A 1 226 ? 24.047 5.413 -4.674 1.00 69.31 226 SER A O 1
ATOM 1717 N N . PHE A 1 227 ? 22.171 5.547 -3.449 1.00 70.44 227 PHE A N 1
ATOM 1718 C CA . PHE A 1 227 ? 21.287 4.958 -4.460 1.00 70.44 227 PHE A CA 1
ATOM 1719 C C . PHE A 1 227 ? 20.181 5.947 -4.819 1.00 70.44 227 PHE A C 1
ATOM 1721 O O . PHE A 1 227 ? 19.465 6.416 -3.933 1.00 70.44 227 PHE A O 1
ATOM 1728 N N . PHE A 1 228 ? 20.007 6.225 -6.114 1.00 65.88 228 PHE A N 1
ATOM 1729 C CA . PHE A 1 228 ? 18.915 7.063 -6.608 1.00 65.88 228 PHE A CA 1
ATOM 1730 C C . PHE A 1 228 ? 18.116 6.312 -7.680 1.00 65.88 228 PHE A C 1
ATOM 1732 O O . PHE A 1 228 ? 18.581 6.165 -8.814 1.00 65.88 228 PHE A O 1
ATOM 1739 N N . PRO A 1 229 ? 16.923 5.790 -7.351 1.00 61.81 229 PRO A N 1
ATOM 1740 C CA . PRO A 1 229 ? 16.184 4.908 -8.238 1.00 61.81 229 PRO A CA 1
ATOM 1741 C C . PRO A 1 229 ? 15.423 5.674 -9.321 1.00 61.81 229 PRO A C 1
ATOM 1743 O O . PRO A 1 229 ? 14.197 5.697 -9.341 1.00 61.81 229 PRO A O 1
ATOM 1746 N N . ASN A 1 230 ? 16.152 6.271 -10.263 1.00 65.44 230 ASN A N 1
ATOM 1747 C CA . ASN A 1 230 ? 15.565 6.745 -11.510 1.00 65.44 230 ASN A CA 1
ATOM 1748 C C . ASN A 1 230 ? 15.465 5.578 -12.494 1.00 65.44 230 ASN A C 1
ATOM 1750 O O . ASN A 1 230 ? 16.463 4.942 -12.822 1.00 65.44 230 ASN A O 1
ATOM 1754 N N . GLY A 1 231 ? 14.249 5.289 -12.954 1.00 74.44 231 GLY A N 1
ATOM 1755 C CA . GLY A 1 231 ? 13.963 4.189 -13.871 1.00 74.44 231 GLY A CA 1
ATOM 1756 C C . GLY A 1 231 ? 12.848 3.279 -13.374 1.00 74.44 231 GLY A C 1
ATOM 1757 O O . GLY A 1 231 ? 12.101 3.606 -12.452 1.00 74.44 231 GLY A O 1
ATOM 1758 N N . THR A 1 232 ? 12.710 2.130 -14.025 1.00 76.75 232 THR A N 1
ATOM 1759 C CA . THR A 1 232 ? 11.628 1.178 -13.758 1.00 76.75 232 THR A CA 1
ATOM 1760 C C . THR A 1 232 ? 12.198 -0.207 -13.494 1.00 76.75 232 THR A C 1
ATOM 1762 O O . THR A 1 232 ? 13.021 -0.689 -14.262 1.00 76.75 232 THR A O 1
ATOM 1765 N N . TRP A 1 233 ? 11.786 -0.847 -12.403 1.00 78.12 233 TRP A N 1
ATOM 1766 C CA . TRP A 1 233 ? 12.467 -2.031 -11.875 1.00 78.12 233 TRP A CA 1
ATOM 1767 C C . TRP A 1 233 ? 11.448 -3.114 -11.562 1.00 78.12 233 TRP A C 1
ATOM 1769 O O . TRP A 1 233 ? 10.501 -2.867 -10.832 1.00 78.12 233 TRP A O 1
ATOM 1779 N N . GLU A 1 234 ? 11.623 -4.308 -12.110 1.00 76.06 234 GLU A N 1
ATOM 1780 C CA . GLU A 1 234 ? 10.813 -5.490 -11.783 1.00 76.06 234 GLU A CA 1
ATOM 1781 C C . GLU A 1 234 ? 11.655 -6.613 -11.167 1.00 76.06 234 GLU A C 1
ATOM 1783 O O . GLU A 1 234 ? 11.123 -7.625 -10.704 1.00 76.06 234 GLU A O 1
ATOM 1788 N N . SER A 1 235 ? 12.976 -6.431 -11.140 1.00 78.00 235 SER A N 1
ATOM 1789 C CA . SER A 1 235 ? 13.934 -7.360 -10.558 1.00 78.00 235 SER A CA 1
ATOM 1790 C C . SER A 1 235 ? 14.940 -6.626 -9.685 1.00 78.00 235 SER A C 1
ATOM 1792 O O . SER A 1 235 ? 15.495 -5.597 -10.067 1.00 78.00 235 SER A O 1
ATOM 1794 N N . ALA A 1 236 ? 15.222 -7.232 -8.533 1.00 76.19 236 ALA A N 1
ATOM 1795 C CA . ALA A 1 236 ? 16.188 -6.760 -7.549 1.00 76.19 236 ALA A CA 1
ATOM 1796 C C . ALA A 1 236 ? 17.652 -7.081 -7.906 1.00 76.19 236 ALA A C 1
ATOM 1798 O O . ALA A 1 236 ? 18.563 -6.757 -7.141 1.00 76.19 236 ALA A O 1
ATOM 1799 N N . ALA A 1 237 ? 17.878 -7.754 -9.041 1.00 82.19 237 ALA A N 1
ATOM 1800 C CA . ALA A 1 237 ? 19.201 -8.191 -9.475 1.00 82.19 237 ALA A CA 1
ATOM 1801 C C . ALA A 1 237 ? 20.119 -7.027 -9.863 1.00 82.19 237 ALA A C 1
ATOM 1803 O O . ALA A 1 237 ? 21.330 -7.200 -9.873 1.00 82.19 237 ALA A O 1
ATOM 1804 N N . PHE A 1 238 ? 19.571 -5.856 -10.176 1.00 84.69 238 PHE A N 1
ATOM 1805 C CA . PHE A 1 238 ? 20.350 -4.676 -10.523 1.00 84.69 238 PHE A CA 1
ATOM 1806 C C . PHE A 1 238 ? 19.966 -3.508 -9.618 1.00 84.69 238 PHE A C 1
ATOM 1808 O O . PHE A 1 238 ? 18.825 -3.420 -9.164 1.00 84.69 238 PHE A O 1
ATOM 1815 N N . LEU A 1 239 ? 20.922 -2.620 -9.352 1.00 81.69 239 LEU A N 1
ATOM 1816 C CA . LEU A 1 239 ? 20.744 -1.461 -8.486 1.00 81.69 239 LEU A CA 1
ATOM 1817 C C . LEU A 1 239 ? 21.329 -0.195 -9.132 1.00 81.69 239 LEU A C 1
ATOM 1819 O O . LEU A 1 239 ? 22.417 -0.263 -9.707 1.00 81.69 239 LEU A O 1
ATOM 1823 N N . PRO A 1 240 ? 20.635 0.952 -9.054 1.00 77.56 240 PRO A N 1
ATOM 1824 C CA . PRO A 1 240 ? 21.140 2.222 -9.567 1.00 77.56 240 PRO A CA 1
ATOM 1825 C C . PRO A 1 240 ? 22.126 2.864 -8.583 1.00 77.56 240 PRO A C 1
ATOM 1827 O O . PRO A 1 240 ? 21.764 3.131 -7.440 1.00 77.56 240 PRO A O 1
ATOM 1830 N N . GLU A 1 241 ? 23.351 3.147 -9.027 1.00 77.12 241 GLU A N 1
ATOM 1831 C CA . GLU A 1 241 ? 24.374 3.842 -8.233 1.00 77.12 241 GLU A CA 1
ATOM 1832 C C . GLU A 1 241 ? 24.297 5.365 -8.472 1.00 77.12 241 GLU A C 1
ATOM 1834 O O . GLU A 1 241 ? 24.293 5.818 -9.615 1.00 77.12 241 GLU A O 1
ATOM 1839 N N . ASP A 1 242 ? 24.267 6.167 -7.405 1.00 67.44 242 ASP A N 1
ATOM 1840 C CA . ASP A 1 242 ? 24.150 7.637 -7.460 1.00 67.44 242 ASP A CA 1
ATOM 1841 C C . ASP A 1 242 ? 25.483 8.310 -7.845 1.00 67.44 242 ASP A C 1
ATOM 1843 O O . ASP A 1 242 ? 25.578 9.048 -8.822 1.00 67.44 242 ASP A O 1
ATOM 1847 N N . VAL A 1 243 ? 26.568 7.987 -7.131 1.00 55.91 243 VAL A N 1
ATOM 1848 C CA . VAL A 1 243 ? 27.850 8.716 -7.234 1.00 55.91 243 VAL A CA 1
ATOM 1849 C C . VAL A 1 243 ? 28.599 8.421 -8.541 1.00 55.91 243 VAL A C 1
ATOM 1851 O O . VAL A 1 243 ? 29.303 9.279 -9.073 1.00 55.91 243 VAL A O 1
ATOM 1854 N N . SER A 1 244 ? 28.450 7.211 -9.079 1.00 59.25 244 SER A N 1
ATOM 1855 C CA . SER A 1 244 ? 29.043 6.793 -10.357 1.00 59.25 244 SER A CA 1
ATOM 1856 C C . SER A 1 244 ? 28.086 6.976 -11.546 1.00 59.25 244 SER A C 1
ATOM 1858 O O . SER A 1 244 ? 28.507 6.842 -12.698 1.00 59.25 244 SER A O 1
ATOM 1860 N N . GLY A 1 245 ? 26.799 7.227 -11.263 1.00 66.50 245 GLY A N 1
ATOM 1861 C CA . GLY A 1 245 ? 25.684 7.194 -12.208 1.00 66.50 245 GLY A CA 1
ATOM 1862 C C . GLY A 1 245 ? 25.504 5.848 -12.921 1.00 66.50 245 GLY A C 1
ATOM 1863 O O . GLY A 1 245 ? 24.868 5.794 -13.966 1.00 66.50 245 GLY A O 1
ATOM 1864 N N . GLY A 1 246 ? 26.111 4.759 -12.449 1.00 81.44 246 GLY A N 1
ATOM 1865 C CA . GLY A 1 246 ? 26.070 3.455 -13.110 1.00 81.44 246 GLY A CA 1
ATOM 1866 C C . GLY A 1 246 ? 24.881 2.583 -12.709 1.00 81.44 246 GLY A C 1
ATOM 1867 O O . GLY A 1 246 ? 24.057 2.932 -11.866 1.00 81.44 246 GLY A O 1
ATOM 1868 N N . ILE A 1 247 ? 24.825 1.391 -13.300 1.00 85.88 247 ILE A N 1
ATOM 1869 C CA . ILE A 1 247 ? 24.012 0.284 -12.787 1.00 85.88 247 ILE A CA 1
ATOM 1870 C C . ILE A 1 247 ? 24.963 -0.780 -12.242 1.00 85.88 247 ILE A C 1
ATOM 1872 O O . ILE A 1 247 ? 25.900 -1.187 -12.935 1.00 85.88 247 ILE A O 1
ATOM 1876 N N . ALA A 1 248 ? 24.718 -1.257 -11.029 1.00 87.69 248 ALA A N 1
ATOM 1877 C CA . ALA A 1 248 ? 25.408 -2.397 -10.444 1.00 87.69 248 ALA A CA 1
ATOM 1878 C C . ALA A 1 248 ? 24.573 -3.667 -10.586 1.00 87.69 248 ALA A C 1
ATOM 1880 O O . ALA A 1 248 ? 23.351 -3.633 -10.464 1.00 87.69 248 ALA A O 1
ATOM 1881 N N . LEU A 1 249 ? 25.236 -4.797 -10.806 1.00 88.81 249 LEU A N 1
ATOM 1882 C CA . LEU A 1 249 ? 24.653 -6.122 -10.667 1.00 88.81 249 LEU A CA 1
ATOM 1883 C C . LEU A 1 249 ? 24.836 -6.577 -9.217 1.00 88.81 249 LEU A C 1
ATOM 1885 O O . LEU A 1 249 ? 25.958 -6.663 -8.728 1.00 88.81 249 LEU A O 1
ATOM 1889 N N . LEU A 1 250 ? 23.743 -6.903 -8.543 1.00 85.94 250 LEU A N 1
ATOM 1890 C CA . LEU A 1 250 ? 23.759 -7.499 -7.219 1.00 85.94 250 LEU A CA 1
ATOM 1891 C C . LEU A 1 250 ? 23.816 -9.027 -7.350 1.00 85.94 250 LEU A C 1
ATOM 1893 O O . LEU A 1 250 ? 22.847 -9.670 -7.761 1.00 85.94 250 LEU A O 1
ATOM 1897 N N . ARG A 1 251 ? 24.953 -9.618 -6.980 1.00 83.94 251 ARG A N 1
ATOM 1898 C CA . ARG A 1 251 ? 25.181 -11.068 -7.001 1.00 83.94 251 ARG A CA 1
ATOM 1899 C C . ARG A 1 251 ? 25.820 -11.515 -5.694 1.00 83.94 251 ARG A C 1
ATOM 1901 O O . ARG A 1 251 ? 26.825 -10.953 -5.276 1.00 83.94 251 ARG A O 1
ATOM 1908 N N . ASP A 1 252 ? 25.233 -12.531 -5.061 1.00 82.75 252 ASP A N 1
ATOM 1909 C CA . ASP A 1 252 ? 25.756 -13.154 -3.835 1.00 82.75 252 ASP A CA 1
ATOM 1910 C C . ASP A 1 252 ? 26.118 -12.127 -2.740 1.00 82.75 252 ASP A C 1
ATOM 1912 O O . ASP A 1 252 ? 27.172 -12.196 -2.106 1.00 82.75 252 ASP A O 1
ATOM 1916 N N . GLY A 1 253 ? 25.256 -11.116 -2.577 1.00 81.81 253 GLY A N 1
ATOM 1917 C CA . GLY A 1 253 ? 25.419 -10.031 -1.605 1.00 81.81 253 GLY A CA 1
ATOM 1918 C C . GLY A 1 253 ? 26.525 -9.020 -1.926 1.00 81.81 253 GLY A C 1
ATOM 1919 O O . GLY A 1 253 ? 26.922 -8.243 -1.059 1.00 81.81 253 GLY A O 1
ATOM 1920 N N . LYS A 1 254 ? 27.040 -9.016 -3.160 1.00 85.19 254 LYS A N 1
ATOM 1921 C CA . LYS A 1 254 ? 28.057 -8.075 -3.639 1.00 85.19 254 LYS A CA 1
ATOM 1922 C C . LYS A 1 254 ? 27.563 -7.299 -4.849 1.00 85.19 254 LYS A C 1
ATOM 1924 O O . LYS A 1 254 ? 26.863 -7.838 -5.704 1.00 85.19 254 LYS A O 1
ATOM 1929 N N . LEU A 1 255 ? 27.976 -6.039 -4.923 1.00 85.88 255 LEU A N 1
ATOM 1930 C CA . LEU A 1 255 ? 27.758 -5.191 -6.087 1.00 85.88 255 LEU A CA 1
ATOM 1931 C C . LEU A 1 255 ? 28.914 -5.365 -7.072 1.00 85.88 255 LEU A C 1
ATOM 1933 O O . LEU A 1 255 ? 30.077 -5.118 -6.751 1.00 85.88 255 LEU A O 1
ATOM 1937 N N . GLU A 1 256 ? 28.586 -5.797 -8.282 1.00 88.81 256 GLU A N 1
ATOM 1938 C CA . GLU A 1 256 ? 29.486 -5.852 -9.426 1.00 88.81 256 GLU A CA 1
ATOM 1939 C C . GLU A 1 256 ? 29.152 -4.687 -10.366 1.00 88.81 256 GLU A C 1
ATOM 1941 O O . GLU A 1 256 ? 28.037 -4.592 -10.884 1.00 88.81 256 GLU A O 1
ATOM 1946 N N . LYS A 1 257 ? 30.115 -3.795 -10.625 1.00 86.19 257 LYS A N 1
ATOM 1947 C CA . LYS A 1 257 ? 29.904 -2.685 -11.564 1.00 86.19 257 LYS A CA 1
ATOM 1948 C C . LYS A 1 257 ? 29.658 -3.217 -12.972 1.00 86.19 257 LYS A C 1
ATOM 1950 O O . LYS A 1 257 ? 30.471 -3.974 -13.506 1.00 86.19 257 LYS A O 1
ATOM 1955 N N . THR A 1 258 ? 28.556 -2.799 -13.589 1.00 87.94 258 THR A N 1
ATOM 1956 C CA . THR A 1 258 ? 28.298 -3.105 -15.000 1.00 87.94 258 THR A CA 1
ATOM 1957 C C . THR A 1 258 ? 29.027 -2.114 -15.909 1.00 87.94 258 THR A C 1
ATOM 1959 O O . THR A 1 258 ? 29.565 -1.100 -15.465 1.00 87.94 258 THR A O 1
ATOM 1962 N N . LYS A 1 259 ? 29.033 -2.385 -17.219 1.00 86.06 259 LYS A N 1
ATOM 1963 C CA . LYS A 1 259 ? 29.535 -1.431 -18.225 1.00 86.06 259 LYS A CA 1
ATOM 1964 C C . LYS A 1 259 ? 28.490 -0.372 -18.607 1.00 86.06 259 LYS A C 1
ATOM 1966 O O . LYS A 1 259 ? 28.732 0.411 -19.522 1.00 86.06 259 LYS A O 1
ATOM 1971 N N . ILE A 1 260 ? 27.324 -0.362 -17.957 1.00 85.12 260 ILE A N 1
ATOM 1972 C CA . ILE A 1 260 ? 26.258 0.602 -18.222 1.00 85.12 260 ILE A CA 1
ATOM 1973 C C . ILE A 1 260 ? 26.511 1.841 -17.362 1.00 85.12 260 ILE A C 1
ATOM 1975 O O . ILE A 1 260 ? 26.343 1.809 -16.145 1.00 85.12 260 ILE A O 1
ATOM 1979 N N . THR A 1 261 ? 26.922 2.934 -18.001 1.00 80.81 261 THR A N 1
ATOM 1980 C CA . THR A 1 261 ? 27.236 4.202 -17.326 1.00 80.81 261 THR A CA 1
ATOM 1981 C C . THR A 1 261 ? 26.194 5.272 -17.634 1.00 80.81 261 THR A C 1
ATOM 1983 O O . THR A 1 261 ? 25.940 5.538 -18.810 1.00 80.81 261 THR A O 1
ATOM 1986 N N . VAL A 1 262 ? 25.664 5.913 -16.592 1.00 74.50 262 VAL A N 1
ATOM 1987 C CA . VAL A 1 262 ? 24.802 7.112 -16.611 1.00 74.50 262 VAL A CA 1
ATOM 1988 C C . VAL A 1 262 ? 23.672 7.024 -17.634 1.00 74.50 262 VAL A C 1
ATOM 1990 O O . VAL A 1 262 ? 23.623 7.815 -18.581 1.00 74.50 262 VAL A O 1
ATOM 1993 N N . PRO A 1 263 ? 22.770 6.033 -17.494 1.00 77.50 263 PRO A N 1
ATOM 1994 C CA . PRO A 1 263 ? 21.662 5.903 -18.418 1.00 77.50 263 PRO A CA 1
ATOM 1995 C C . PRO A 1 263 ? 20.731 7.109 -18.294 1.00 77.50 263 PRO A C 1
ATOM 1997 O O . PRO A 1 263 ? 20.347 7.512 -17.199 1.00 77.50 263 PRO A O 1
ATOM 2000 N N . LYS A 1 264 ? 20.308 7.651 -19.439 1.00 83.69 264 LYS A N 1
ATOM 2001 C CA . LYS A 1 264 ? 19.235 8.653 -19.506 1.00 83.69 264 LYS A CA 1
ATOM 2002 C C . LYS A 1 264 ? 17.923 8.067 -18.972 1.00 83.69 264 LYS A C 1
ATOM 2004 O O . LYS A 1 264 ? 17.123 8.760 -18.356 1.00 83.69 264 LYS A O 1
ATOM 2009 N N . SER A 1 265 ? 17.702 6.783 -19.236 1.00 87.12 265 SER A N 1
ATOM 2010 C CA . SER A 1 265 ? 16.547 6.023 -18.765 1.00 87.12 265 SER A CA 1
ATOM 2011 C C . SER A 1 265 ? 16.905 4.548 -18.679 1.00 87.12 265 SER A C 1
ATOM 2013 O O . SER A 1 265 ? 17.637 4.058 -19.545 1.00 87.12 265 SER A O 1
ATOM 2015 N N . VAL A 1 266 ? 16.353 3.849 -17.689 1.00 88.44 266 VAL A N 1
ATOM 2016 C CA . VAL A 1 266 ? 16.582 2.421 -17.460 1.00 88.44 266 VAL A CA 1
ATOM 2017 C C . VAL A 1 266 ? 15.280 1.687 -17.132 1.00 88.44 266 VAL A C 1
ATOM 2019 O O . VAL A 1 266 ? 14.418 2.192 -16.406 1.00 88.44 266 VAL A O 1
ATOM 2022 N N . HIS A 1 267 ? 15.170 0.472 -17.656 1.00 87.88 267 HIS A N 1
ATOM 2023 C CA . HIS A 1 267 ? 14.217 -0.539 -17.240 1.00 87.88 267 HIS A CA 1
ATOM 2024 C C . HIS A 1 267 ? 14.947 -1.839 -16.888 1.00 87.88 267 HIS A C 1
ATOM 2026 O O . HIS A 1 267 ? 15.860 -2.237 -17.607 1.00 87.88 267 HIS A O 1
ATOM 2032 N N . VAL A 1 268 ? 14.537 -2.517 -15.820 1.00 87.25 268 VAL A N 1
ATOM 2033 C CA . VAL A 1 268 ? 14.973 -3.882 -15.508 1.00 87.25 268 VAL A CA 1
ATOM 2034 C C . VAL A 1 268 ? 13.749 -4.773 -15.432 1.00 87.25 268 VAL A C 1
ATOM 2036 O O . VAL A 1 268 ? 12.913 -4.569 -14.555 1.00 87.25 268 VAL A O 1
ATOM 2039 N N . ASP A 1 269 ? 13.642 -5.741 -16.338 1.00 85.44 269 ASP A N 1
ATOM 2040 C CA . ASP A 1 269 ? 12.486 -6.639 -16.399 1.00 85.44 269 ASP A CA 1
ATOM 2041 C C . ASP A 1 269 ? 12.508 -7.711 -15.294 1.00 85.44 269 ASP A C 1
ATOM 2043 O O . ASP A 1 269 ? 13.496 -7.890 -14.572 1.00 85.44 269 ASP A O 1
ATOM 2047 N N . ALA A 1 270 ? 11.410 -8.461 -15.167 1.00 79.75 270 ALA A N 1
ATOM 2048 C CA . ALA A 1 270 ? 11.279 -9.518 -14.164 1.00 79.75 270 ALA A CA 1
ATOM 2049 C C . ALA A 1 270 ? 12.310 -10.657 -14.327 1.00 79.75 270 ALA A C 1
ATOM 2051 O O . ALA A 1 270 ? 12.621 -11.352 -13.358 1.00 79.75 270 ALA A O 1
ATOM 2052 N N . ALA A 1 271 ? 12.865 -10.848 -15.530 1.00 85.75 271 ALA A N 1
ATOM 2053 C CA . ALA A 1 271 ? 13.920 -11.825 -15.797 1.00 85.75 271 ALA A CA 1
ATOM 2054 C C . ALA A 1 271 ? 15.323 -11.310 -15.414 1.00 85.75 271 ALA A C 1
ATOM 2056 O O . ALA A 1 271 ? 16.295 -12.067 -15.477 1.00 85.75 271 ALA A O 1
ATOM 2057 N N . GLY A 1 272 ? 15.444 -10.046 -14.993 1.00 87.12 272 GLY A N 1
ATOM 2058 C CA . GLY A 1 272 ? 16.724 -9.404 -14.719 1.00 87.12 272 GLY A CA 1
ATOM 2059 C C . GLY A 1 272 ? 17.459 -8.999 -15.997 1.00 87.12 272 GLY A C 1
ATOM 2060 O O . GLY A 1 272 ? 18.680 -9.096 -16.059 1.00 87.12 272 GLY A O 1
ATOM 2061 N N . THR A 1 273 ? 16.748 -8.588 -17.041 1.00 91.38 273 THR A N 1
ATOM 2062 C CA . THR A 1 273 ? 17.347 -7.949 -18.216 1.00 91.38 273 THR A CA 1
ATOM 2063 C C . THR A 1 273 ? 17.297 -6.443 -18.044 1.00 91.38 273 THR A C 1
ATOM 2065 O O . THR A 1 273 ? 16.223 -5.869 -17.881 1.00 91.38 273 THR A O 1
ATOM 2068 N N . VAL A 1 274 ? 18.457 -5.794 -18.113 1.00 92.19 274 VAL A N 1
ATOM 2069 C CA . VAL A 1 274 ? 18.549 -4.334 -18.148 1.00 92.19 274 VAL A CA 1
ATOM 2070 C C . VAL A 1 274 ? 18.355 -3.848 -19.577 1.00 92.19 274 VAL A C 1
ATOM 2072 O O . VAL A 1 274 ? 19.036 -4.316 -20.487 1.00 92.19 274 VAL A O 1
ATOM 2075 N N . PHE A 1 275 ? 17.493 -2.857 -19.751 1.00 92.88 275 PHE A N 1
ATOM 2076 C CA . PHE A 1 275 ? 17.355 -2.039 -20.946 1.00 92.88 275 PHE A CA 1
ATOM 2077 C C . PHE A 1 275 ? 17.686 -0.604 -20.557 1.00 92.88 275 PHE A C 1
ATOM 2079 O O . PHE A 1 275 ? 17.041 -0.031 -19.685 1.00 92.88 275 PHE A O 1
ATOM 2086 N N . ALA A 1 276 ? 18.695 -0.015 -21.181 1.00 92.31 276 ALA A N 1
ATOM 2087 C CA . ALA A 1 276 ? 19.152 1.327 -20.857 1.00 92.31 276 ALA A CA 1
ATOM 2088 C C . ALA A 1 276 ? 19.341 2.152 -22.126 1.00 92.31 276 ALA A C 1
ATOM 2090 O O . ALA A 1 276 ? 19.899 1.672 -23.111 1.00 92.31 276 ALA A O 1
ATOM 2091 N N . VAL A 1 277 ? 18.902 3.408 -22.098 1.00 90.75 277 VAL A N 1
ATOM 2092 C CA . VAL A 1 277 ? 19.242 4.378 -23.144 1.00 90.75 277 VAL A CA 1
ATOM 2093 C C . VAL A 1 277 ? 20.386 5.235 -22.640 1.00 90.75 277 VAL A C 1
ATOM 2095 O O . VAL A 1 277 ? 20.221 6.003 -21.694 1.00 90.75 277 VAL A O 1
ATOM 2098 N N . ASN A 1 278 ? 21.530 5.131 -23.305 1.00 88.88 278 ASN A N 1
ATOM 2099 C CA . ASN A 1 278 ? 22.704 5.953 -23.043 1.00 88.88 278 ASN A CA 1
ATOM 2100 C C . ASN A 1 278 ? 22.860 6.974 -24.167 1.00 88.88 278 ASN A C 1
ATOM 2102 O O . ASN A 1 278 ? 22.491 6.710 -25.308 1.00 88.88 278 ASN A O 1
ATOM 2106 N N . SER A 1 279 ? 23.432 8.136 -23.866 1.00 83.88 279 SER A N 1
ATOM 2107 C CA . SER A 1 279 ? 23.744 9.155 -24.877 1.00 83.88 279 SER A CA 1
ATOM 2108 C C . SER A 1 279 ? 25.200 9.603 -24.749 1.00 83.88 279 SER A C 1
ATOM 2110 O O . SER A 1 279 ? 25.460 10.716 -24.301 1.00 83.88 279 SER A O 1
ATOM 2112 N N . PRO A 1 280 ? 26.173 8.731 -25.076 1.00 82.69 280 PRO A N 1
ATOM 2113 C CA . PRO A 1 280 ? 27.578 9.109 -25.043 1.00 82.69 280 PRO A CA 1
ATOM 2114 C C . PRO A 1 280 ? 27.895 10.159 -26.112 1.00 82.69 280 PRO A C 1
ATOM 2116 O O . PRO A 1 280 ? 27.318 10.153 -27.205 1.00 82.69 280 PRO A O 1
ATOM 2119 N N . PHE A 1 281 ? 28.874 11.011 -25.816 1.00 79.69 281 PHE A N 1
ATOM 2120 C CA . PHE A 1 281 ? 29.527 11.843 -26.821 1.00 79.69 281 PHE A CA 1
ATOM 2121 C C . PHE A 1 281 ? 30.535 10.996 -27.604 1.00 79.69 281 PHE A C 1
ATOM 2123 O O . PHE A 1 281 ? 31.423 10.375 -27.021 1.00 79.69 281 PHE A O 1
ATOM 2130 N N . VAL A 1 282 ? 30.390 10.965 -28.927 1.00 78.50 282 VAL A N 1
ATOM 2131 C CA . VAL A 1 282 ? 31.323 10.327 -29.862 1.00 78.50 282 VAL A CA 1
ATOM 2132 C C . VAL A 1 282 ? 31.616 11.330 -30.970 1.00 78.50 282 VAL A C 1
ATOM 2134 O O . VAL A 1 282 ? 30.710 11.688 -31.726 1.00 78.50 282 VAL A O 1
ATOM 2137 N N . ASP A 1 283 ? 32.874 11.765 -31.060 1.00 83.81 283 ASP A N 1
ATOM 2138 C CA . ASP A 1 283 ? 33.333 12.813 -31.983 1.00 83.81 283 ASP A CA 1
ATOM 2139 C C . ASP A 1 283 ? 32.548 14.132 -31.804 1.00 83.81 283 ASP A C 1
ATOM 2141 O O . ASP A 1 283 ? 31.982 14.660 -32.758 1.00 83.81 283 ASP A O 1
ATOM 2145 N N . ASP A 1 284 ? 32.434 14.615 -30.559 1.00 81.94 284 ASP A N 1
ATOM 2146 C CA . ASP A 1 284 ? 31.681 15.824 -30.162 1.00 81.94 284 ASP A CA 1
ATOM 2147 C C . ASP A 1 284 ? 30.170 15.811 -30.479 1.00 81.94 284 ASP A C 1
ATOM 2149 O O . ASP A 1 284 ? 29.475 16.810 -30.289 1.00 81.94 284 ASP A O 1
ATOM 2153 N N . ALA A 1 285 ? 29.622 14.664 -30.891 1.00 80.25 285 ALA A N 1
ATOM 2154 C CA . ALA A 1 285 ? 28.198 14.477 -31.140 1.00 80.25 285 ALA A CA 1
ATOM 2155 C C . ALA A 1 285 ? 27.584 13.467 -30.162 1.00 80.25 285 ALA A C 1
ATOM 2157 O O . ALA A 1 285 ? 28.132 12.387 -29.933 1.00 80.25 285 ALA A O 1
ATOM 2158 N N . LEU A 1 286 ? 26.405 13.785 -29.622 1.00 83.12 286 LEU A N 1
ATOM 2159 C CA . LEU A 1 286 ? 25.602 12.828 -28.860 1.00 83.12 286 LEU A CA 1
ATOM 2160 C C . LEU A 1 286 ? 25.129 11.708 -29.789 1.00 83.12 286 LEU A C 1
ATOM 2162 O O . LEU A 1 286 ? 24.454 11.968 -30.786 1.00 83.12 286 LEU A O 1
ATOM 2166 N N . ARG A 1 287 ? 25.457 10.457 -29.450 1.00 85.88 287 ARG A N 1
ATOM 2167 C CA . ARG A 1 287 ? 25.009 9.270 -30.194 1.00 85.88 287 ARG A CA 1
ATOM 2168 C C . ARG A 1 287 ? 24.178 8.359 -29.299 1.00 85.88 287 ARG A C 1
ATOM 2170 O O . ARG A 1 287 ? 24.754 7.479 -28.655 1.00 85.88 287 ARG A O 1
ATOM 2177 N N . PRO A 1 288 ? 22.847 8.552 -29.255 1.00 89.38 288 PRO A N 1
ATOM 2178 C CA . PRO A 1 288 ? 21.955 7.735 -28.446 1.00 89.38 288 PRO A CA 1
ATOM 2179 C C . PRO A 1 288 ? 22.047 6.242 -28.795 1.00 89.38 288 PRO A C 1
ATOM 2181 O O . PRO A 1 288 ? 22.015 5.838 -29.963 1.00 89.38 288 PRO A O 1
ATOM 2184 N N . GLN A 1 289 ? 22.167 5.410 -27.768 1.00 92.88 289 GLN A N 1
ATOM 2185 C CA . GLN A 1 289 ? 22.383 3.970 -27.861 1.00 92.88 289 GLN A CA 1
ATOM 2186 C C . GLN A 1 289 ? 21.451 3.235 -26.906 1.00 92.88 289 GLN A C 1
ATOM 2188 O O . GLN A 1 289 ? 21.285 3.643 -25.759 1.00 92.88 289 GLN A O 1
ATOM 2193 N N . LEU A 1 290 ? 20.892 2.122 -27.372 1.00 93.38 290 LEU A N 1
ATOM 2194 C CA . LEU A 1 290 ? 20.227 1.141 -26.528 1.00 93.38 290 LEU A CA 1
ATOM 2195 C C . LEU A 1 290 ? 21.270 0.133 -26.046 1.00 93.38 290 LEU A C 1
ATOM 2197 O O . LEU A 1 290 ? 21.936 -0.510 -26.857 1.00 93.38 290 LEU A O 1
ATOM 2201 N N . VAL A 1 291 ? 21.399 -0.008 -24.735 1.00 94.06 291 VAL A N 1
ATOM 2202 C CA . VAL A 1 291 ? 22.227 -1.018 -24.084 1.00 94.06 291 VAL A CA 1
ATOM 2203 C C . VAL A 1 291 ? 21.308 -2.053 -23.458 1.00 94.06 291 VAL A C 1
ATOM 2205 O O . VAL A 1 291 ? 20.385 -1.703 -22.726 1.00 94.06 291 VAL A O 1
ATOM 2208 N N . ILE A 1 292 ? 21.554 -3.325 -23.759 1.00 94.00 292 ILE A N 1
ATOM 2209 C CA . ILE A 1 292 ? 20.761 -4.443 -23.249 1.00 94.00 292 ILE A CA 1
ATOM 2210 C C . ILE A 1 292 ? 21.686 -5.417 -22.548 1.00 94.00 292 ILE A C 1
ATOM 2212 O O . ILE A 1 292 ? 22.650 -5.893 -23.150 1.00 94.00 292 ILE A O 1
ATOM 2216 N N . GLN A 1 293 ? 21.390 -5.734 -21.293 1.00 93.56 293 GLN A N 1
ATOM 2217 C CA . GLN A 1 293 ? 22.179 -6.668 -20.503 1.00 93.56 293 GLN A CA 1
ATOM 2218 C C . GLN A 1 293 ? 21.279 -7.701 -19.824 1.00 93.56 293 GLN A C 1
ATOM 2220 O O . GLN A 1 293 ? 20.743 -7.436 -18.748 1.00 93.56 293 GLN A O 1
ATOM 2225 N N . PRO A 1 294 ? 21.126 -8.897 -20.417 1.00 93.00 294 PRO A N 1
ATOM 2226 C CA . PRO A 1 294 ? 20.509 -10.023 -19.729 1.00 93.00 294 PRO A CA 1
ATOM 2227 C C . PRO A 1 294 ? 21.337 -10.452 -18.514 1.00 93.00 294 PRO A C 1
ATOM 2229 O O . PRO A 1 294 ? 22.572 -10.381 -18.538 1.00 93.00 294 PRO A O 1
ATOM 2232 N N . LEU A 1 295 ? 20.669 -10.970 -17.482 1.00 89.62 295 LEU A N 1
ATOM 2233 C CA . LEU A 1 295 ? 21.323 -11.452 -16.269 1.00 89.62 295 LEU A CA 1
ATOM 2234 C C . LEU A 1 295 ? 22.446 -12.454 -16.589 1.00 89.62 295 LEU A C 1
ATOM 2236 O O . LEU A 1 295 ? 22.239 -13.467 -17.259 1.00 89.62 295 LEU A O 1
ATOM 2240 N N . GLY A 1 296 ? 23.655 -12.162 -16.102 1.00 86.81 296 GLY A N 1
ATOM 2241 C CA . GLY A 1 296 ? 24.832 -13.014 -16.300 1.00 86.81 296 GLY A CA 1
ATOM 2242 C C . GLY A 1 296 ? 25.453 -12.974 -17.701 1.00 86.81 296 GLY A C 1
ATOM 2243 O O . GLY A 1 296 ? 26.351 -13.770 -17.969 1.00 86.81 296 GLY A O 1
ATOM 2244 N N . LYS A 1 297 ? 25.017 -12.068 -18.584 1.00 91.25 297 LYS A N 1
ATOM 2245 C CA . LYS A 1 297 ? 25.620 -11.851 -19.906 1.00 91.25 297 LYS A CA 1
ATOM 2246 C C . LYS A 1 297 ? 26.284 -10.478 -20.000 1.00 91.25 297 LYS A C 1
ATOM 2248 O O . LYS A 1 297 ? 25.976 -9.560 -19.241 1.00 91.25 297 LYS A O 1
ATOM 2253 N N . GLU A 1 298 ? 27.200 -10.355 -20.955 1.00 90.62 298 GLU A N 1
ATOM 2254 C CA . GLU A 1 298 ? 27.803 -9.074 -21.325 1.00 90.62 298 GLU A CA 1
ATOM 2255 C C . GLU A 1 298 ? 26.768 -8.159 -22.006 1.00 90.62 298 GLU A C 1
ATOM 2257 O O . GLU A 1 298 ? 25.919 -8.655 -22.759 1.00 90.62 298 GLU A O 1
ATOM 2262 N N . PRO A 1 299 ? 26.831 -6.835 -21.775 1.00 92.38 299 PRO A N 1
ATOM 2263 C CA . PRO A 1 299 ? 25.921 -5.894 -22.404 1.00 92.38 299 PRO A CA 1
ATOM 2264 C C . PRO A 1 299 ? 26.135 -5.838 -23.918 1.00 92.38 299 PRO A C 1
ATOM 2266 O O . PRO A 1 299 ? 27.262 -5.819 -24.415 1.00 92.38 299 PRO A O 1
ATOM 2269 N N . THR A 1 300 ? 25.029 -5.762 -24.651 1.00 93.94 300 THR A N 1
ATOM 2270 C CA . THR A 1 300 ? 25.002 -5.516 -26.092 1.00 93.94 300 THR A CA 1
ATOM 2271 C C . THR A 1 300 ? 24.557 -4.086 -26.351 1.00 93.94 300 THR A C 1
ATOM 2273 O O . THR A 1 300 ? 23.543 -3.644 -25.816 1.00 93.94 300 THR A O 1
ATOM 2276 N N . THR A 1 301 ? 25.294 -3.379 -27.203 1.00 93.44 301 THR A N 1
ATOM 2277 C CA . THR A 1 301 ? 25.012 -1.985 -27.554 1.00 93.44 301 THR A CA 1
ATOM 2278 C C . THR A 1 301 ? 24.502 -1.885 -28.983 1.00 93.44 301 THR A C 1
ATOM 2280 O O . THR A 1 301 ? 25.137 -2.375 -29.920 1.00 93.44 301 THR A O 1
ATOM 2283 N N . ILE A 1 302 ? 23.378 -1.197 -29.163 1.00 92.88 302 ILE A N 1
ATOM 2284 C CA . ILE A 1 302 ? 22.734 -0.984 -30.454 1.00 92.88 302 ILE A CA 1
ATOM 2285 C C . ILE A 1 302 ? 22.544 0.518 -30.673 1.00 92.88 302 ILE A C 1
ATOM 2287 O O . ILE A 1 302 ? 22.020 1.228 -29.821 1.00 92.88 302 ILE A O 1
ATOM 2291 N N . GLN A 1 303 ? 22.969 1.019 -31.834 1.00 92.06 303 GLN A N 1
ATOM 2292 C CA . GLN A 1 303 ? 22.768 2.424 -32.201 1.00 92.06 303 GLN A CA 1
ATOM 2293 C C . GLN A 1 303 ? 21.280 2.687 -32.452 1.00 92.06 303 GLN A C 1
ATOM 2295 O O . GLN A 1 303 ? 20.690 2.028 -33.314 1.00 92.06 303 GLN A O 1
ATOM 2300 N N . LEU A 1 304 ? 20.691 3.663 -31.749 1.00 91.12 304 LEU A N 1
ATOM 2301 C CA . LEU A 1 304 ? 19.260 3.964 -31.881 1.00 91.12 304 LEU A CA 1
ATOM 2302 C C . LEU A 1 304 ? 18.889 4.400 -33.299 1.00 91.12 304 LEU A C 1
ATOM 2304 O O . LEU A 1 304 ? 17.840 4.000 -33.798 1.00 91.12 304 LEU A O 1
ATOM 2308 N N . GLN A 1 305 ? 19.793 5.099 -33.993 1.00 88.94 305 GLN A N 1
ATOM 2309 C CA . GLN A 1 305 ? 19.609 5.466 -35.397 1.00 88.94 305 GLN A CA 1
ATOM 2310 C C . GLN A 1 305 ? 19.299 4.245 -36.265 1.00 88.94 305 GLN A C 1
ATOM 2312 O O . GLN A 1 305 ? 18.300 4.230 -36.971 1.00 88.94 305 GLN A O 1
ATOM 2317 N N . LYS A 1 306 ? 20.087 3.171 -36.144 1.00 88.69 306 LYS A N 1
ATOM 2318 C CA . LYS A 1 306 ? 19.884 1.952 -36.943 1.00 88.69 306 LYS A CA 1
ATOM 2319 C C . LYS A 1 306 ? 18.573 1.236 -36.614 1.00 88.69 306 LYS A C 1
ATOM 2321 O O . LYS A 1 306 ? 18.026 0.555 -37.478 1.00 88.69 306 LYS A O 1
ATOM 2326 N N . LEU A 1 307 ? 18.101 1.348 -35.372 1.00 89.19 307 LEU A N 1
ATOM 2327 C CA . LEU A 1 307 ? 16.856 0.724 -34.925 1.00 89.19 307 LEU A CA 1
ATOM 2328 C C . LEU A 1 307 ? 15.620 1.493 -35.404 1.00 89.19 307 LEU A C 1
ATOM 2330 O O . LEU A 1 307 ? 14.632 0.868 -35.791 1.00 89.19 307 LEU A O 1
ATOM 2334 N N . LEU A 1 308 ? 15.677 2.827 -35.386 1.00 89.81 308 LEU A N 1
ATOM 2335 C CA . LEU A 1 308 ? 14.508 3.686 -35.577 1.00 89.81 308 LEU A CA 1
ATOM 2336 C C . LEU A 1 308 ? 14.391 4.285 -36.983 1.00 89.81 308 LEU A C 1
ATOM 2338 O O . LEU A 1 308 ? 13.271 4.528 -37.409 1.00 89.81 308 LEU A O 1
ATOM 2342 N N . GLU A 1 309 ? 15.479 4.457 -37.741 1.00 83.50 309 GLU A N 1
ATOM 2343 C CA . GLU A 1 309 ? 15.512 5.192 -39.027 1.00 83.50 309 GLU A CA 1
ATOM 2344 C C . GLU A 1 309 ? 14.457 4.753 -40.061 1.00 83.50 309 GLU A C 1
ATOM 2346 O O . GLU A 1 309 ? 14.004 5.564 -40.857 1.00 83.50 309 GLU A O 1
ATOM 2351 N N . LYS A 1 310 ? 14.019 3.486 -40.044 1.00 84.94 310 LYS A N 1
ATOM 2352 C CA . LYS A 1 310 ? 12.967 2.970 -40.948 1.00 84.94 310 LYS A CA 1
ATOM 2353 C C . LYS A 1 310 ? 11.590 2.817 -40.300 1.00 84.94 310 LYS A C 1
ATOM 2355 O O . LYS A 1 310 ? 10.670 2.316 -40.941 1.00 84.94 310 LYS A O 1
ATOM 2360 N N . ARG A 1 311 ? 11.472 3.142 -39.016 1.00 86.81 311 ARG A N 1
ATOM 2361 C CA . ARG A 1 311 ? 10.292 2.878 -38.181 1.00 86.81 311 ARG A CA 1
ATOM 2362 C C . ARG A 1 311 ? 9.647 4.136 -37.616 1.00 86.81 311 ARG A C 1
ATOM 2364 O O . ARG A 1 311 ? 8.484 4.073 -37.231 1.00 86.81 311 ARG A O 1
ATOM 2371 N N . VAL A 1 312 ? 10.374 5.249 -37.568 1.00 86.50 312 VAL A N 1
ATOM 2372 C CA . VAL A 1 312 ? 9.839 6.556 -37.174 1.00 86.50 312 VAL A CA 1
ATOM 2373 C C . VAL A 1 312 ? 9.834 7.511 -38.373 1.00 86.50 312 VAL A C 1
ATOM 2375 O O . VAL A 1 312 ? 10.654 7.341 -39.277 1.00 86.50 312 VAL A O 1
ATOM 2378 N N . PRO A 1 313 ? 8.917 8.493 -38.413 1.00 82.69 313 PRO A N 1
ATOM 2379 C CA . PRO A 1 313 ? 8.918 9.531 -39.441 1.00 82.69 313 PRO A CA 1
ATOM 2380 C C . PRO A 1 313 ? 10.229 10.332 -39.473 1.00 82.69 313 PRO A C 1
ATOM 2382 O O . PRO A 1 313 ? 10.930 10.443 -38.463 1.00 82.69 313 PRO A O 1
ATOM 2385 N N . GLU A 1 314 ? 10.536 10.936 -40.624 1.00 77.12 314 GLU A N 1
ATOM 2386 C CA . GLU A 1 314 ? 11.630 11.908 -40.731 1.00 77.12 314 GLU A CA 1
ATOM 2387 C C . GLU A 1 314 ? 11.407 13.086 -39.763 1.00 77.12 314 GLU A C 1
ATOM 2389 O O . GLU A 1 314 ? 10.282 13.551 -39.590 1.00 77.12 314 GLU A O 1
ATOM 2394 N N . GLY A 1 315 ? 12.482 13.569 -39.129 1.00 69.44 315 GLY A N 1
ATOM 2395 C CA . GLY A 1 315 ? 12.433 14.705 -38.195 1.00 69.44 315 GLY A CA 1
ATOM 2396 C C . GLY A 1 315 ? 12.187 14.353 -36.721 1.00 69.44 315 GLY A C 1
ATOM 2397 O O . GLY A 1 315 ? 12.127 15.257 -35.895 1.00 69.44 315 GLY A O 1
ATOM 2398 N N . PHE A 1 316 ? 12.085 13.067 -36.370 1.00 83.12 316 PHE A N 1
ATOM 2399 C CA . PHE A 1 316 ? 12.011 12.611 -34.977 1.00 83.12 316 PHE A CA 1
ATOM 2400 C C . PHE A 1 316 ? 13.256 13.002 -34.152 1.00 83.12 316 PHE A C 1
ATOM 2402 O O . PHE A 1 316 ? 14.394 12.789 -34.586 1.00 83.12 316 PHE A O 1
ATOM 2409 N N . ASP A 1 317 ? 13.042 13.494 -32.925 1.00 83.94 317 ASP A N 1
ATOM 2410 C CA . ASP A 1 317 ? 14.121 13.783 -31.978 1.00 83.94 317 ASP A CA 1
ATOM 2411 C C . ASP A 1 317 ? 14.630 12.513 -31.279 1.00 83.94 317 ASP A C 1
ATOM 2413 O O . ASP A 1 317 ? 14.155 12.079 -30.225 1.00 83.94 317 ASP A O 1
ATOM 2417 N N . MET A 1 318 ? 15.694 11.958 -31.849 1.00 86.75 318 MET A N 1
ATOM 2418 C CA . MET A 1 318 ? 16.377 10.788 -31.311 1.00 86.75 318 MET A CA 1
ATOM 2419 C C . MET A 1 318 ? 16.958 11.002 -29.914 1.00 86.75 318 MET A C 1
ATOM 2421 O O . MET A 1 318 ? 17.064 10.034 -29.155 1.00 86.75 318 MET A O 1
ATOM 2425 N N . GLN A 1 319 ? 17.313 12.236 -29.552 1.00 85.19 319 GLN A N 1
ATOM 2426 C CA . GLN A 1 319 ? 17.848 12.535 -28.227 1.00 85.19 319 GLN A CA 1
ATOM 2427 C C . GLN A 1 319 ? 16.772 12.439 -27.156 1.00 85.19 319 GLN A C 1
ATOM 2429 O O . GLN A 1 319 ? 17.099 12.138 -26.009 1.00 85.19 319 GLN A O 1
ATOM 2434 N N . SER A 1 320 ? 15.501 12.608 -27.521 1.00 87.44 320 SER A N 1
ATOM 2435 C CA . SER A 1 320 ? 14.363 12.478 -26.615 1.00 87.44 320 SER A CA 1
ATOM 2436 C C . SER A 1 320 ? 13.921 11.032 -26.375 1.00 87.44 320 SER A C 1
ATOM 2438 O O . SER A 1 320 ? 13.204 10.796 -25.409 1.00 87.44 320 SER A O 1
ATOM 2440 N N . THR A 1 321 ? 14.438 10.045 -27.120 1.00 90.75 321 THR A N 1
ATOM 2441 C CA . THR A 1 321 ? 14.151 8.611 -26.899 1.00 90.75 321 THR A CA 1
ATOM 2442 C C . THR A 1 321 ? 14.471 8.166 -25.464 1.00 90.75 321 THR A C 1
ATOM 2444 O O . THR A 1 321 ? 15.469 8.602 -24.878 1.00 90.75 321 THR A O 1
ATOM 2447 N N . PHE A 1 322 ? 13.648 7.283 -24.899 1.00 91.06 322 PHE A N 1
ATOM 2448 C CA . PHE A 1 322 ? 13.853 6.691 -23.573 1.00 91.06 322 PHE A CA 1
ATOM 2449 C C . PHE A 1 322 ? 13.238 5.287 -23.481 1.00 91.06 322 PHE A C 1
ATOM 2451 O O . PHE A 1 322 ? 12.549 4.853 -24.400 1.00 91.06 322 PHE A O 1
ATOM 2458 N N . VAL A 1 323 ? 13.496 4.556 -22.396 1.00 89.88 323 VAL A N 1
ATOM 2459 C CA . VAL A 1 323 ? 12.811 3.288 -22.087 1.00 89.88 323 VAL A CA 1
ATOM 2460 C C . VAL A 1 323 ? 11.729 3.493 -21.032 1.00 89.88 323 VAL A C 1
ATOM 2462 O O . VAL A 1 323 ? 11.963 4.142 -20.012 1.00 89.88 323 VAL A O 1
ATOM 2465 N N . LEU A 1 324 ? 10.554 2.914 -21.277 1.00 86.44 324 LEU A N 1
ATOM 2466 C CA . LEU A 1 324 ? 9.417 2.894 -20.361 1.00 86.44 324 LEU A CA 1
ATOM 2467 C C . LEU A 1 324 ? 8.877 1.468 -20.288 1.00 86.44 324 LEU A C 1
ATOM 2469 O O . LEU A 1 324 ? 8.280 0.973 -21.248 1.00 86.44 324 LEU A O 1
ATOM 2473 N N . GLY A 1 325 ? 9.123 0.794 -19.165 1.00 83.50 325 GLY A N 1
ATOM 2474 C CA . GLY A 1 325 ? 8.906 -0.647 -19.085 1.00 83.50 325 GLY A CA 1
ATOM 2475 C C . GLY A 1 325 ? 9.756 -1.393 -20.115 1.00 83.50 325 GLY A C 1
ATOM 2476 O O . GLY A 1 325 ? 10.818 -0.926 -20.531 1.00 83.50 325 GLY A O 1
ATOM 2477 N N . GLY A 1 326 ? 9.245 -2.521 -20.603 1.00 87.38 326 GLY A N 1
ATOM 2478 C CA . GLY A 1 326 ? 9.864 -3.304 -21.678 1.00 87.38 326 GLY A CA 1
ATOM 2479 C C . GLY A 1 326 ? 9.762 -2.675 -23.074 1.00 87.38 326 GLY A C 1
ATOM 2480 O O . GLY A 1 326 ? 9.712 -3.407 -24.057 1.00 87.38 326 GLY A O 1
ATOM 2481 N N . SER A 1 327 ? 9.676 -1.347 -23.193 1.00 92.06 327 SER A N 1
ATOM 2482 C CA . SER A 1 327 ? 9.480 -0.643 -24.464 1.00 92.06 327 SER A CA 1
ATOM 2483 C C . SER A 1 327 ? 10.447 0.519 -24.651 1.00 92.06 327 SER A C 1
ATOM 2485 O O . SER A 1 327 ? 10.721 1.278 -23.723 1.00 92.06 327 SER A O 1
ATOM 2487 N N . LEU A 1 328 ? 10.912 0.694 -25.889 1.00 93.50 328 LEU A N 1
ATOM 2488 C CA . LEU A 1 328 ? 11.626 1.886 -26.332 1.00 93.50 328 LEU A CA 1
ATOM 2489 C C . LEU A 1 328 ? 10.608 2.916 -26.818 1.00 93.50 328 LEU A C 1
ATOM 2491 O O . LEU A 1 328 ? 9.831 2.632 -27.726 1.00 93.50 328 LEU A O 1
ATOM 2495 N N . VAL A 1 329 ? 10.619 4.108 -26.240 1.00 92.19 329 VAL A N 1
ATOM 2496 C CA . VAL A 1 329 ? 9.666 5.166 -26.557 1.00 92.19 329 VAL A CA 1
ATOM 2497 C C . VAL A 1 329 ? 10.338 6.276 -27.347 1.00 92.19 329 VAL A C 1
ATOM 2499 O O . VAL A 1 329 ? 11.355 6.825 -26.924 1.00 92.19 329 VAL A O 1
ATOM 2502 N N . ALA A 1 330 ? 9.736 6.607 -28.486 1.00 92.12 330 ALA A N 1
ATOM 2503 C CA . ALA A 1 330 ? 10.125 7.676 -29.392 1.00 92.12 330 ALA A CA 1
ATOM 2504 C C . ALA A 1 330 ? 9.072 8.806 -29.352 1.00 92.12 330 ALA A C 1
ATOM 2506 O O . ALA A 1 330 ? 7.992 8.638 -29.931 1.00 92.12 330 ALA A O 1
ATOM 2507 N N . PRO A 1 331 ? 9.355 9.937 -28.674 1.00 88.94 331 PRO A N 1
ATOM 2508 C CA . PRO A 1 331 ? 8.469 11.103 -28.657 1.00 88.94 331 PRO A CA 1
ATOM 2509 C C . PRO A 1 331 ? 8.364 11.813 -30.013 1.00 88.94 331 PRO A C 1
ATOM 2511 O O . PRO A 1 331 ? 9.373 12.169 -30.612 1.00 88.94 331 PRO A O 1
ATOM 2514 N N . LEU A 1 332 ? 7.148 12.060 -30.491 1.00 87.06 332 LEU A N 1
ATOM 2515 C CA . LEU A 1 332 ? 6.853 12.906 -31.653 1.00 87.06 332 LEU A CA 1
ATOM 2516 C C . LEU A 1 332 ? 6.176 14.205 -31.182 1.00 87.06 332 LEU A C 1
ATOM 2518 O O . LEU A 1 332 ? 5.896 14.372 -29.998 1.00 87.06 332 LEU A O 1
ATOM 2522 N N . GLU A 1 333 ? 5.913 15.127 -32.110 1.00 82.94 333 GLU A N 1
ATOM 2523 C CA . GLU A 1 333 ? 5.319 16.437 -31.798 1.00 82.94 333 GLU A CA 1
ATOM 2524 C C . GLU A 1 333 ? 3.917 16.329 -31.166 1.00 82.94 333 GLU A C 1
ATOM 2526 O O . GLU A 1 333 ? 3.587 17.099 -30.268 1.00 82.94 333 GLU A O 1
ATOM 2531 N N . ASP A 1 334 ? 3.099 15.367 -31.607 1.00 80.38 334 ASP A N 1
ATOM 2532 C CA . ASP A 1 334 ? 1.686 15.225 -31.225 1.00 80.38 334 ASP A CA 1
ATOM 2533 C C . ASP A 1 334 ? 1.362 13.951 -30.424 1.00 80.38 334 ASP A C 1
ATOM 2535 O O . ASP A 1 334 ? 0.251 13.799 -29.913 1.00 80.38 334 ASP A O 1
ATOM 2539 N N . LYS A 1 335 ? 2.300 13.004 -30.344 1.00 85.75 335 LYS A N 1
ATOM 2540 C CA . LYS A 1 335 ? 2.130 11.690 -29.705 1.00 85.75 335 LYS A CA 1
ATOM 2541 C C . LYS A 1 335 ? 3.480 11.031 -29.479 1.00 85.75 335 LYS A C 1
ATOM 2543 O O . LYS A 1 335 ? 4.493 11.503 -29.970 1.00 85.75 335 LYS A O 1
ATOM 2548 N N . SER A 1 336 ? 3.492 9.861 -28.860 1.00 89.94 336 SER A N 1
ATOM 2549 C CA . SER A 1 336 ? 4.696 9.038 -28.778 1.00 89.94 336 SER A CA 1
ATOM 2550 C C . SER A 1 336 ? 4.460 7.656 -29.370 1.00 89.94 336 SER A C 1
ATOM 2552 O O . SER A 1 336 ? 3.342 7.142 -29.366 1.00 89.94 336 SER A O 1
ATOM 2554 N N . LEU A 1 337 ? 5.516 7.047 -29.907 1.00 92.69 337 LEU A N 1
ATOM 2555 C CA . LEU A 1 337 ? 5.494 5.663 -30.373 1.00 92.69 337 LEU A CA 1
ATOM 2556 C C . LEU A 1 337 ? 6.304 4.799 -29.414 1.00 92.69 337 LEU A C 1
ATOM 2558 O O . LEU A 1 337 ? 7.500 5.021 -29.237 1.00 92.69 337 LEU A O 1
ATOM 2562 N N . ALA A 1 338 ? 5.658 3.807 -28.811 1.00 93.00 338 ALA A N 1
ATOM 2563 C CA . ALA A 1 338 ? 6.319 2.790 -28.013 1.00 93.00 338 ALA A CA 1
ATOM 2564 C C . ALA A 1 338 ? 6.579 1.538 -28.853 1.00 93.00 338 ALA A C 1
ATOM 2566 O O . ALA A 1 338 ? 5.683 1.029 -29.526 1.00 93.00 338 ALA A O 1
ATOM 2567 N N . PHE A 1 339 ? 7.808 1.039 -28.801 1.00 94.75 339 PHE A N 1
ATOM 2568 C CA . PHE A 1 339 ? 8.258 -0.155 -29.498 1.00 94.75 339 PHE A CA 1
ATOM 2569 C C . PHE A 1 339 ? 8.622 -1.228 -28.468 1.00 94.75 339 PHE A C 1
ATOM 2571 O O . PHE A 1 339 ? 9.653 -1.082 -27.802 1.00 94.75 339 PHE A O 1
ATOM 2578 N N . PRO A 1 340 ? 7.837 -2.316 -28.356 1.00 93.50 340 PRO A N 1
ATOM 2579 C CA . PRO A 1 340 ? 8.155 -3.415 -27.449 1.00 93.50 340 PRO A CA 1
ATOM 2580 C C . PRO A 1 340 ? 9.543 -3.986 -27.742 1.00 93.50 340 PRO A C 1
ATOM 2582 O O . PRO A 1 340 ? 9.885 -4.225 -28.904 1.00 93.50 340 PRO A O 1
ATOM 2585 N N . LEU A 1 341 ? 10.342 -4.190 -26.698 1.00 92.50 341 LEU A N 1
ATOM 2586 C CA . LEU A 1 341 ? 11.708 -4.695 -26.782 1.00 92.50 341 LEU A CA 1
ATOM 2587 C C . LEU A 1 341 ? 11.757 -6.189 -26.471 1.00 92.50 341 LEU A C 1
ATOM 2589 O O . LEU A 1 341 ? 11.181 -6.656 -25.492 1.00 92.50 341 LEU A O 1
ATOM 2593 N N . THR A 1 342 ? 12.502 -6.943 -27.278 1.00 90.12 342 THR A N 1
ATOM 2594 C CA . THR A 1 342 ? 12.929 -8.299 -26.901 1.00 90.12 342 THR A CA 1
ATOM 2595 C C . THR A 1 342 ? 14.276 -8.262 -26.180 1.00 90.12 342 THR A C 1
ATOM 2597 O O . THR A 1 342 ? 15.036 -7.301 -26.322 1.00 90.12 342 THR A O 1
ATOM 2600 N N . ALA A 1 343 ? 14.626 -9.335 -25.464 1.00 86.38 343 ALA A N 1
ATOM 2601 C CA . ALA A 1 343 ? 15.930 -9.472 -24.805 1.00 86.38 343 ALA A CA 1
ATOM 2602 C C . ALA A 1 343 ? 17.124 -9.426 -25.787 1.00 86.38 343 ALA A C 1
ATOM 2604 O O . ALA A 1 343 ? 18.257 -9.170 -25.386 1.00 86.38 343 ALA A O 1
ATOM 2605 N N . GLU A 1 344 ? 16.886 -9.652 -27.083 1.00 88.12 344 GLU A N 1
ATOM 2606 C CA . GLU A 1 344 ? 17.876 -9.516 -28.160 1.00 88.12 344 GLU A CA 1
ATOM 2607 C C . GLU A 1 344 ? 17.902 -8.113 -28.792 1.00 88.12 344 GLU A C 1
ATOM 2609 O O . GLU A 1 344 ? 18.635 -7.888 -29.755 1.00 88.12 344 GLU A O 1
ATOM 2614 N N . GLY A 1 345 ? 17.083 -7.177 -28.304 1.00 86.56 345 GLY A N 1
ATOM 2615 C CA . GLY A 1 345 ? 17.011 -5.804 -28.807 1.00 86.56 345 GLY A CA 1
ATOM 2616 C C . GLY A 1 345 ? 16.270 -5.634 -30.121 1.00 86.56 345 GLY A C 1
ATOM 2617 O O . GLY A 1 345 ? 16.524 -4.677 -30.854 1.00 86.56 345 GLY A O 1
ATOM 2618 N N . LYS A 1 346 ? 15.358 -6.555 -30.443 1.00 91.56 346 LYS A N 1
ATOM 2619 C CA . LYS A 1 346 ? 14.456 -6.391 -31.585 1.00 91.56 346 LYS A CA 1
ATOM 2620 C C . LYS A 1 346 ? 13.261 -5.534 -31.181 1.00 91.56 346 LYS A C 1
ATOM 2622 O O . LYS A 1 346 ? 12.719 -5.707 -30.094 1.00 91.56 346 LYS A O 1
ATOM 2627 N N . LEU A 1 347 ? 12.849 -4.650 -32.091 1.00 93.12 347 LEU A N 1
ATOM 2628 C CA . LEU A 1 347 ? 11.647 -3.834 -31.940 1.00 93.12 347 LEU A CA 1
ATOM 2629 C C . LEU A 1 347 ? 10.420 -4.583 -32.471 1.00 93.12 347 LEU A C 1
ATOM 2631 O O . LEU A 1 347 ? 10.412 -5.030 -33.626 1.00 93.12 347 LEU A O 1
ATOM 2635 N N . GLY A 1 348 ? 9.382 -4.664 -31.645 1.00 92.31 348 GLY A N 1
ATOM 2636 C CA . GLY A 1 348 ? 8.034 -5.050 -32.048 1.00 92.31 348 GLY A CA 1
ATOM 2637 C C . GLY A 1 348 ? 7.351 -3.996 -32.925 1.00 92.31 348 GLY A C 1
ATOM 2638 O O . GLY A 1 348 ? 7.969 -3.019 -33.363 1.00 92.31 348 GLY A O 1
ATOM 2639 N N . GLU A 1 349 ? 6.067 -4.213 -33.200 1.00 92.62 349 GLU A N 1
ATOM 2640 C CA . GLU A 1 349 ? 5.231 -3.230 -33.896 1.00 92.62 349 GLU A CA 1
ATOM 2641 C C . GLU A 1 349 ? 5.015 -1.980 -33.021 1.00 92.62 349 GLU A C 1
ATOM 2643 O O . GLU A 1 349 ? 4.863 -2.119 -31.804 1.00 92.62 349 GLU A O 1
ATOM 2648 N N . PRO A 1 350 ? 5.021 -0.765 -33.606 1.00 93.44 350 PRO A N 1
ATOM 2649 C CA . PRO A 1 350 ? 4.820 0.468 -32.855 1.00 93.44 350 PRO A CA 1
ATOM 2650 C C . PRO A 1 350 ? 3.403 0.572 -32.293 1.00 93.44 350 PRO A C 1
ATOM 2652 O O . PRO A 1 350 ? 2.418 0.282 -32.973 1.00 93.44 350 PRO A O 1
ATOM 2655 N N . ILE A 1 351 ? 3.308 1.098 -31.077 1.00 92.25 351 ILE A N 1
ATOM 2656 C CA . ILE A 1 351 ? 2.054 1.383 -30.384 1.00 92.25 351 ILE A CA 1
ATOM 2657 C C . ILE A 1 351 ? 2.008 2.880 -30.108 1.00 92.25 351 ILE A C 1
ATOM 2659 O O . ILE A 1 351 ? 2.933 3.437 -29.518 1.00 92.25 351 ILE A O 1
ATOM 2663 N N . ALA A 1 352 ? 0.937 3.543 -30.536 1.00 89.81 352 ALA A N 1
ATOM 2664 C CA . ALA A 1 352 ? 0.735 4.950 -30.221 1.00 89.81 352 ALA A CA 1
ATOM 2665 C C . ALA A 1 352 ? 0.374 5.106 -28.739 1.00 89.81 352 ALA A C 1
ATOM 2667 O O . ALA A 1 352 ? -0.578 4.485 -28.255 1.00 89.81 352 ALA A O 1
ATOM 2668 N N . ILE A 1 353 ? 1.128 5.951 -28.041 1.00 87.56 353 ILE A N 1
ATOM 2669 C CA . ILE A 1 353 ? 0.898 6.276 -26.640 1.00 87.56 353 ILE A CA 1
ATOM 2670 C C . ILE A 1 353 ? 0.821 7.790 -26.424 1.00 87.56 353 ILE A C 1
ATOM 2672 O O . ILE A 1 353 ? 1.521 8.558 -27.091 1.00 87.56 353 ILE A O 1
ATOM 2676 N N . ALA A 1 354 ? -0.039 8.215 -25.501 1.00 82.56 354 ALA A N 1
ATOM 2677 C CA . ALA A 1 354 ? -0.199 9.610 -25.103 1.00 82.56 354 ALA A CA 1
ATOM 2678 C C . ALA A 1 354 ? 0.641 9.870 -23.853 1.00 82.56 354 ALA A C 1
ATOM 2680 O O . ALA A 1 354 ? 0.213 9.532 -22.760 1.00 82.56 354 ALA A O 1
ATOM 2681 N N . LEU A 1 355 ? 1.853 10.401 -24.011 1.00 76.00 355 LEU A N 1
ATOM 2682 C CA . LEU A 1 355 ? 2.715 10.703 -22.869 1.00 76.00 355 LEU A CA 1
ATOM 2683 C C . LEU A 1 355 ? 2.331 12.038 -22.237 1.00 76.00 355 LEU A C 1
ATOM 2685 O O . LEU A 1 355 ? 2.275 13.052 -22.928 1.00 76.00 355 LEU A O 1
ATOM 2689 N N . ASP A 1 356 ? 2.115 12.017 -20.927 1.00 68.75 356 ASP A N 1
ATOM 2690 C CA . ASP A 1 356 ? 2.176 13.204 -20.090 1.00 68.75 356 ASP A CA 1
ATOM 2691 C C . ASP A 1 356 ? 3.623 13.434 -19.630 1.00 68.75 356 ASP A C 1
ATOM 2693 O O . ASP A 1 356 ? 4.513 12.602 -19.839 1.00 68.75 356 ASP A O 1
ATOM 2697 N N . ASP A 1 357 ? 3.875 14.572 -18.987 1.00 57.75 357 ASP A N 1
ATOM 2698 C CA . ASP A 1 357 ? 5.214 14.875 -18.486 1.00 57.75 357 ASP A CA 1
ATOM 2699 C C . ASP A 1 357 ? 5.656 13.878 -17.396 1.00 57.75 357 ASP A C 1
ATOM 2701 O O . ASP A 1 357 ? 6.848 13.805 -17.087 1.00 57.75 357 ASP A O 1
ATOM 2705 N N . HIS A 1 358 ? 4.725 13.179 -16.730 1.00 58.59 358 HIS A N 1
ATOM 2706 C CA . HIS A 1 358 ? 4.971 12.422 -15.495 1.00 58.59 358 HIS A CA 1
ATOM 2707 C C . HIS A 1 358 ? 4.248 11.056 -15.502 1.00 58.59 358 HIS A C 1
ATOM 2709 O O . HIS A 1 358 ? 3.400 10.817 -14.634 1.00 58.59 358 HIS A O 1
ATOM 2715 N N . PRO A 1 359 ? 4.611 10.122 -16.406 1.00 66.38 359 PRO A N 1
ATOM 2716 C CA . PRO A 1 359 ? 3.976 8.813 -16.460 1.00 66.38 359 PRO A CA 1
ATOM 2717 C C . PRO A 1 359 ? 4.182 8.100 -15.127 1.00 66.38 359 PRO A C 1
ATOM 2719 O O . PRO A 1 359 ? 5.311 7.832 -14.701 1.00 66.38 359 PRO A O 1
ATOM 2722 N N . CYS A 1 360 ? 3.084 7.784 -14.452 1.00 64.19 360 CYS A N 1
ATOM 2723 C CA . CYS A 1 360 ? 3.118 7.079 -13.182 1.00 64.19 360 CYS A CA 1
ATOM 2724 C C . CYS A 1 360 ? 2.651 5.631 -13.370 1.00 64.19 360 CYS A C 1
ATOM 2726 O O . CYS A 1 360 ? 1.926 5.302 -14.309 1.00 64.19 360 CYS A O 1
ATOM 2728 N N . ARG A 1 361 ? 3.120 4.706 -12.528 1.00 62.38 361 ARG A N 1
ATOM 2729 C CA . ARG A 1 361 ? 2.828 3.279 -12.710 1.00 62.38 361 ARG A CA 1
ATOM 2730 C C . ARG A 1 361 ? 1.667 2.835 -11.843 1.00 62.38 361 ARG A C 1
ATOM 2732 O O . ARG A 1 361 ? 1.607 3.152 -10.659 1.00 62.38 361 ARG A O 1
ATOM 2739 N N . ALA A 1 362 ? 0.781 2.064 -12.452 1.00 57.84 362 ALA A N 1
ATOM 2740 C CA . ALA A 1 362 ? -0.297 1.367 -11.807 1.00 57.84 362 ALA A CA 1
ATOM 2741 C C . ALA A 1 362 ? -0.154 -0.154 -11.949 1.00 57.84 362 ALA A C 1
ATOM 2743 O O . ALA A 1 362 ? -0.501 -0.742 -12.971 1.00 57.84 362 ALA A O 1
ATOM 2744 N N . GLY A 1 363 ? 0.394 -0.817 -10.939 1.00 59.06 363 GLY A N 1
ATOM 2745 C CA . GLY A 1 363 ? 0.712 -2.248 -10.986 1.00 59.06 363 GLY A CA 1
ATOM 2746 C C . GLY A 1 363 ? 1.678 -2.588 -12.093 1.00 59.06 363 GLY A C 1
ATOM 2747 O O . GLY A 1 363 ? 2.741 -1.984 -12.207 1.00 59.06 363 GLY A O 1
ATOM 2748 N N . ALA A 1 364 ? 1.316 -3.549 -12.935 1.00 58.50 364 ALA A N 1
ATOM 2749 C CA . ALA A 1 364 ? 2.166 -3.924 -14.056 1.00 58.50 364 ALA A CA 1
ATOM 2750 C C . ALA A 1 364 ? 2.199 -2.871 -15.182 1.00 58.50 364 ALA A C 1
ATOM 2752 O O . ALA A 1 364 ? 3.101 -2.938 -16.012 1.00 58.50 364 ALA A O 1
ATOM 2753 N N . GLN A 1 365 ? 1.284 -1.893 -15.205 1.00 67.31 365 GLN A N 1
ATOM 2754 C CA . GLN A 1 365 ? 1.097 -0.963 -16.328 1.00 67.31 365 GLN A CA 1
ATOM 2755 C C . GLN A 1 365 ? 1.471 0.476 -15.964 1.00 67.31 365 GLN A C 1
ATOM 2757 O O . GLN A 1 365 ? 1.343 0.886 -14.819 1.00 67.31 365 GLN A O 1
ATOM 2762 N N . TYR A 1 366 ? 1.878 1.272 -16.942 1.00 72.69 366 TYR A N 1
ATOM 2763 C CA . TYR A 1 366 ? 2.033 2.721 -16.844 1.00 72.69 366 TYR A CA 1
ATOM 2764 C C . TYR A 1 366 ? 0.719 3.394 -17.185 1.00 72.69 366 TYR A C 1
ATOM 2766 O O . TYR A 1 366 ? 0.091 3.042 -18.178 1.00 72.69 366 TYR A O 1
ATOM 2774 N N . VAL A 1 367 ? 0.306 4.353 -16.373 1.00 71.88 367 VAL A N 1
ATOM 2775 C CA . VAL A 1 367 ? -0.832 5.202 -16.690 1.00 71.88 367 VAL A CA 1
ATOM 2776 C C . VAL A 1 367 ? -0.291 6.420 -17.397 1.00 71.88 367 VAL A C 1
ATOM 2778 O O . VAL A 1 367 ? 0.556 7.140 -16.874 1.00 71.88 367 VAL A O 1
ATOM 2781 N N . LEU A 1 368 ? -0.794 6.608 -18.597 1.00 78.62 368 LEU A N 1
ATOM 2782 C CA . LEU A 1 368 ? -0.520 7.727 -19.461 1.00 78.62 368 LEU A CA 1
ATOM 2783 C C . LEU A 1 368 ? -1.854 8.449 -19.648 1.00 78.62 368 LEU A C 1
ATOM 2785 O O . LEU A 1 368 ? -2.899 7.799 -19.716 1.00 78.62 368 LEU A O 1
ATOM 2789 N N . THR A 1 369 ? -1.865 9.774 -19.664 1.00 70.62 369 THR A N 1
ATOM 2790 C CA . THR A 1 369 ? -3.118 10.531 -19.734 1.00 70.62 369 THR A CA 1
ATOM 2791 C C . THR A 1 369 ? -3.067 11.537 -20.862 1.00 70.62 369 THR A C 1
ATOM 2793 O O . THR A 1 369 ? -2.077 12.233 -21.056 1.00 70.62 369 THR A O 1
ATOM 2796 N N . ASP A 1 370 ? -4.182 11.649 -21.572 1.00 66.50 370 ASP A N 1
ATOM 2797 C CA . ASP A 1 370 ? -4.589 12.921 -22.151 1.00 66.50 370 ASP A CA 1
ATOM 2798 C C . ASP A 1 370 ? -5.750 13.456 -21.290 1.00 66.50 370 ASP A C 1
ATOM 2800 O O . ASP A 1 370 ? -6.354 12.699 -20.528 1.00 66.50 370 ASP A O 1
ATOM 2804 N N . ASP A 1 371 ? -6.075 14.749 -21.338 1.00 64.12 371 ASP A N 1
ATOM 2805 C CA . ASP A 1 371 ? -7.131 15.347 -20.494 1.00 64.12 371 ASP A CA 1
ATOM 2806 C C . ASP A 1 371 ? -8.522 14.669 -20.620 1.00 64.12 371 ASP A C 1
ATOM 2808 O O . ASP A 1 371 ? -9.454 15.009 -19.887 1.00 64.12 371 ASP A O 1
ATOM 2812 N N . LYS A 1 372 ? -8.702 13.743 -21.574 1.00 68.50 372 LYS A N 1
ATOM 2813 C CA . LYS A 1 372 ? -9.965 13.082 -21.934 1.00 68.50 372 LYS A CA 1
ATOM 2814 C C . LYS A 1 372 ? -9.922 11.554 -21.789 1.00 68.50 372 LYS A C 1
ATOM 2816 O O . LYS A 1 372 ? -10.986 10.927 -21.740 1.00 68.50 372 LYS A O 1
ATOM 2821 N N . LYS A 1 373 ? -8.741 10.935 -21.718 1.00 74.88 373 LYS A N 1
ATOM 2822 C CA . LYS A 1 373 ? -8.550 9.486 -21.604 1.00 74.88 373 LYS A CA 1
ATOM 2823 C C . LYS A 1 373 ? -7.386 9.110 -20.690 1.00 74.88 373 LYS A C 1
ATOM 2825 O O . LYS A 1 373 ? -6.320 9.713 -20.731 1.00 74.88 373 LYS A O 1
ATOM 2830 N N . LEU A 1 374 ? -7.571 8.012 -19.958 1.00 73.56 374 LEU A N 1
ATOM 2831 C CA . LEU A 1 374 ? -6.493 7.284 -19.293 1.00 73.56 374 LEU A CA 1
ATOM 2832 C C . LEU A 1 374 ? -6.092 6.087 -20.153 1.00 73.56 374 LEU A C 1
ATOM 2834 O O . LEU A 1 374 ? -6.930 5.258 -20.511 1.00 73.56 374 LEU A O 1
ATOM 2838 N N . GLN A 1 375 ? -4.812 5.985 -20.470 1.00 78.94 375 GLN A N 1
ATOM 2839 C CA . GLN A 1 375 ? -4.213 4.898 -21.224 1.00 78.94 375 GLN A CA 1
ATOM 2840 C C . GLN A 1 375 ? -3.297 4.086 -20.304 1.00 78.94 375 GLN A C 1
ATOM 2842 O O . GLN A 1 375 ? -2.354 4.608 -19.726 1.00 78.94 375 GLN A O 1
ATOM 2847 N N . PHE A 1 376 ? -3.561 2.791 -20.177 1.00 77.69 376 PHE A N 1
ATOM 2848 C CA . PHE A 1 376 ? -2.754 1.863 -19.392 1.00 77.69 376 PHE A CA 1
ATOM 2849 C C . PHE A 1 376 ? -1.845 1.068 -20.314 1.00 77.69 376 PHE A C 1
ATOM 2851 O O . PHE A 1 376 ? -2.329 0.284 -21.130 1.00 77.69 376 PHE A O 1
ATOM 2858 N N . PHE A 1 377 ? -0.542 1.268 -20.192 1.00 80.19 377 PHE A N 1
ATOM 2859 C CA . PHE A 1 377 ? 0.480 0.702 -21.056 1.00 80.19 377 PHE A CA 1
ATOM 2860 C C . PHE A 1 377 ? 1.317 -0.343 -20.315 1.00 80.19 377 PHE A C 1
ATOM 2862 O O . PHE A 1 377 ? 1.989 -0.012 -19.349 1.00 80.19 377 PHE A O 1
ATOM 2869 N N . ASP A 1 378 ? 1.324 -1.601 -20.752 1.00 73.81 378 ASP A N 1
ATOM 2870 C CA . ASP A 1 378 ? 2.092 -2.675 -20.089 1.00 73.81 378 ASP A CA 1
ATOM 2871 C C . ASP A 1 378 ? 3.480 -2.932 -20.702 1.00 73.81 378 ASP A C 1
ATOM 2873 O O . ASP A 1 378 ? 4.130 -3.925 -20.384 1.00 73.81 378 ASP A O 1
ATOM 2877 N N . GLY A 1 379 ? 3.932 -2.059 -21.605 1.00 77.44 379 GLY A N 1
ATOM 2878 C CA . GLY A 1 379 ? 5.148 -2.268 -22.391 1.00 77.44 379 GLY A CA 1
ATOM 2879 C C . GLY A 1 379 ? 4.914 -2.977 -23.729 1.00 77.44 379 GLY A C 1
ATOM 2880 O O . GLY A 1 379 ? 5.801 -2.934 -24.578 1.00 77.44 379 GLY A O 1
ATOM 2881 N N . ALA A 1 380 ? 3.745 -3.587 -23.956 1.00 79.50 380 ALA A N 1
ATOM 2882 C CA . ALA A 1 380 ? 3.422 -4.334 -25.177 1.00 79.50 380 ALA A CA 1
ATOM 2883 C C . ALA A 1 380 ? 2.023 -4.053 -25.754 1.00 79.50 380 ALA A C 1
ATOM 2885 O O . ALA A 1 380 ? 1.770 -4.345 -26.921 1.00 79.50 380 ALA A O 1
ATOM 2886 N N . LYS A 1 381 ? 1.102 -3.505 -24.965 1.00 81.62 381 LYS A N 1
ATOM 2887 C CA . LYS A 1 381 ? -0.249 -3.119 -25.381 1.00 81.62 381 LYS A CA 1
ATOM 2888 C C . LYS A 1 381 ? -0.771 -1.981 -24.517 1.00 81.62 381 LYS A C 1
ATOM 2890 O O . LYS A 1 381 ? -0.286 -1.730 -23.412 1.00 81.62 381 LYS A O 1
ATOM 2895 N N . THR A 1 382 ? -1.798 -1.317 -25.030 1.00 81.00 382 THR A N 1
ATOM 2896 C CA . THR A 1 382 ? -2.520 -0.266 -24.321 1.00 81.00 382 THR A CA 1
ATOM 2897 C C . THR A 1 382 ? -3.962 -0.679 -24.068 1.00 81.00 382 THR A C 1
ATOM 2899 O O . THR A 1 382 ? -4.592 -1.354 -24.881 1.00 81.00 382 THR A O 1
ATOM 2902 N N . THR A 1 383 ? -4.487 -0.293 -22.911 1.00 78.69 383 THR A N 1
ATOM 2903 C CA . THR A 1 383 ? -5.916 -0.367 -22.587 1.00 78.69 383 THR A CA 1
ATOM 2904 C C . THR A 1 383 ? -6.397 1.046 -22.295 1.00 78.69 383 THR A C 1
ATOM 2906 O O . THR A 1 383 ? -5.778 1.740 -21.498 1.00 78.69 383 THR A O 1
ATOM 2909 N N . GLU A 1 384 ? -7.470 1.495 -22.941 1.00 78.75 384 GLU A N 1
ATOM 2910 C CA . GLU A 1 384 ? -7.994 2.852 -22.755 1.00 78.75 384 GLU A CA 1
ATOM 2911 C C . GLU A 1 384 ? -9.230 2.860 -21.856 1.00 78.75 384 GLU A C 1
ATOM 2913 O O . GLU A 1 384 ? -10.117 2.013 -21.971 1.00 78.75 384 GLU A O 1
ATOM 2918 N N . VAL A 1 385 ? -9.314 3.878 -21.004 1.00 69.88 385 VAL A N 1
ATOM 2919 C CA . VAL A 1 385 ? -10.497 4.221 -20.221 1.00 69.88 385 VAL A CA 1
ATOM 2920 C C . VAL A 1 385 ? -10.858 5.672 -20.525 1.00 69.88 385 VAL A C 1
ATOM 2922 O O . VAL A 1 385 ? -10.064 6.586 -20.315 1.00 69.88 385 VAL A O 1
ATOM 2925 N N . THR A 1 386 ? -12.062 5.890 -21.055 1.00 69.44 386 THR A N 1
ATOM 2926 C CA . THR A 1 386 ? -12.557 7.243 -21.358 1.00 69.44 386 THR A CA 1
ATOM 2927 C C . THR A 1 386 ? -13.013 7.932 -20.076 1.00 69.44 386 THR A C 1
ATOM 2929 O O . THR A 1 386 ? -13.780 7.354 -19.305 1.00 69.44 386 THR A O 1
ATOM 2932 N N . ILE A 1 387 ? -12.568 9.173 -19.871 1.00 59.44 387 ILE A N 1
ATOM 2933 C CA . ILE A 1 387 ? -12.947 9.988 -18.716 1.00 59.44 387 ILE A CA 1
ATOM 2934 C C . ILE A 1 387 ? -14.277 10.693 -19.044 1.00 59.44 387 ILE A C 1
ATOM 2936 O O . ILE A 1 387 ? -14.366 11.378 -20.067 1.00 59.44 387 ILE A O 1
ATOM 2940 N N . PRO A 1 388 ? -15.338 10.545 -18.228 1.00 52.41 388 PRO A N 1
ATOM 2941 C CA . PRO A 1 388 ? -16.588 11.274 -18.438 1.00 52.41 388 PRO A CA 1
ATOM 2942 C C . PRO A 1 388 ? -16.387 12.794 -18.319 1.00 52.41 388 PRO A C 1
ATOM 2944 O O . PRO A 1 388 ? -15.600 13.266 -17.502 1.00 52.41 388 PRO A O 1
ATOM 2947 N N . SER A 1 389 ? -17.124 13.584 -19.103 1.00 53.97 389 SER A N 1
ATOM 2948 C CA . SER A 1 389 ? -17.077 15.052 -19.025 1.00 53.97 389 SER A CA 1
ATOM 2949 C C . SER A 1 389 ? -17.583 15.587 -17.675 1.00 53.97 389 SER A C 1
ATOM 2951 O O . SER A 1 389 ? -18.501 15.009 -17.095 1.00 53.97 389 SER A O 1
ATOM 2953 N N . LYS A 1 390 ? -17.054 16.747 -17.248 1.00 51.69 390 LYS A N 1
ATOM 2954 C CA . LYS A 1 390 ? -17.262 17.431 -15.948 1.00 51.69 390 LYS A CA 1
ATOM 2955 C C . LYS A 1 390 ? -18.710 17.564 -15.423 1.00 51.69 390 LYS A C 1
ATOM 2957 O O . LYS A 1 390 ? -18.868 17.802 -14.233 1.00 51.69 390 LYS A O 1
ATOM 2962 N N . ASP A 1 391 ? -19.739 17.408 -16.257 1.00 46.19 391 ASP A N 1
ATOM 2963 C CA . ASP A 1 391 ? -21.152 17.626 -15.890 1.00 46.19 391 ASP A CA 1
ATOM 2964 C C . ASP A 1 391 ? -21.933 16.366 -15.473 1.00 46.19 391 ASP A C 1
ATOM 2966 O O . ASP A 1 391 ? -23.098 16.457 -15.084 1.00 46.19 391 ASP A O 1
ATOM 2970 N N . SER A 1 392 ? -21.341 15.172 -15.537 1.00 44.09 392 SER A N 1
ATOM 2971 C CA . SER A 1 392 ? -22.027 13.965 -15.069 1.00 44.09 392 SER A CA 1
ATOM 2972 C C . SER A 1 392 ? -21.695 13.699 -13.602 1.00 44.09 392 SER A C 1
ATOM 2974 O O . SER A 1 392 ? -20.534 13.466 -13.281 1.00 44.09 392 SER A O 1
ATOM 2976 N N . SER A 1 393 ? -22.710 13.644 -12.733 1.00 40.53 393 SER A N 1
ATOM 2977 C CA . SER A 1 393 ? -22.674 13.189 -11.325 1.00 40.53 393 SER A CA 1
ATOM 2978 C C . SER A 1 393 ? -22.330 11.694 -11.171 1.00 40.53 393 SER A C 1
ATOM 2980 O O . SER A 1 393 ? -22.855 10.963 -10.326 1.00 40.53 393 SER A O 1
ATOM 2982 N N . PHE A 1 394 ? -21.467 11.204 -12.050 1.00 40.25 394 PHE A N 1
ATOM 2983 C CA . PHE A 1 394 ? -21.187 9.809 -12.273 1.00 40.25 394 PHE A CA 1
ATOM 2984 C C . PHE A 1 394 ? -20.058 9.379 -11.339 1.00 40.25 394 PHE A C 1
ATOM 2986 O O . PHE A 1 394 ? -18.883 9.601 -11.614 1.00 40.25 394 PHE A O 1
ATOM 2993 N N . ARG A 1 395 ? -20.409 8.673 -10.257 1.00 43.22 395 ARG A N 1
ATOM 2994 C CA . ARG A 1 395 ? -19.505 7.658 -9.703 1.00 43.22 395 ARG A CA 1
ATOM 2995 C C . ARG A 1 395 ? -19.321 6.624 -10.807 1.00 43.22 395 ARG A C 1
ATOM 2997 O O . ARG A 1 395 ? -20.184 5.760 -10.967 1.00 43.22 395 ARG A O 1
ATOM 3004 N N . ALA A 1 396 ? -18.270 6.748 -11.615 1.00 38.47 396 ALA A N 1
ATOM 3005 C CA . ALA A 1 396 ? -17.968 5.736 -12.610 1.00 38.47 396 ALA A CA 1
ATOM 3006 C C . ALA A 1 396 ? -17.860 4.393 -11.897 1.00 38.47 396 ALA A C 1
ATOM 3008 O O . ALA A 1 396 ? -16.965 4.173 -11.084 1.00 38.47 396 ALA A O 1
ATOM 3009 N N . ARG A 1 397 ? -18.826 3.507 -12.164 1.00 39.88 397 ARG A N 1
ATOM 3010 C CA . ARG A 1 397 ? -18.722 2.092 -11.830 1.00 39.88 397 ARG A CA 1
ATOM 3011 C C . ARG A 1 397 ? -17.533 1.552 -12.617 1.00 39.88 397 ARG A C 1
ATOM 3013 O O . ARG A 1 397 ? -17.678 1.186 -13.775 1.00 39.88 397 ARG A O 1
ATOM 3020 N N . ALA A 1 398 ? -16.373 1.624 -11.977 1.00 41.81 398 ALA A N 1
ATOM 3021 C CA . ALA A 1 398 ? -15.201 0.786 -12.124 1.00 41.81 398 ALA A CA 1
ATOM 3022 C C . ALA A 1 398 ? -15.007 0.206 -13.541 1.00 41.81 398 ALA A C 1
ATOM 3024 O O . ALA A 1 398 ? -15.358 -0.941 -13.816 1.00 41.81 398 ALA A O 1
ATOM 3025 N N . ALA A 1 399 ? -14.398 0.981 -14.443 1.00 41.19 399 ALA A N 1
ATOM 3026 C CA . ALA A 1 399 ? -13.688 0.379 -15.566 1.00 41.19 399 ALA A CA 1
ATOM 3027 C C . ALA A 1 399 ? -12.434 -0.277 -14.973 1.00 41.19 399 ALA A C 1
ATOM 3029 O O . ALA A 1 399 ? -11.396 0.356 -14.775 1.00 41.19 399 ALA A O 1
ATOM 3030 N N . CYS A 1 400 ? -12.578 -1.524 -14.536 1.00 41.16 400 CYS A N 1
ATOM 3031 C CA . CYS A 1 400 ? -11.513 -2.247 -13.865 1.00 41.16 400 CYS A CA 1
ATOM 3032 C C . CYS A 1 400 ? -10.499 -2.744 -14.887 1.00 41.16 400 CYS A C 1
ATOM 3034 O O . CYS A 1 400 ? -10.634 -3.839 -15.427 1.00 41.16 400 CYS A O 1
ATOM 3036 N N . SER A 1 401 ? -9.482 -1.928 -15.143 1.00 40.78 401 SER A N 1
ATOM 3037 C CA . SER A 1 401 ? -8.212 -2.431 -15.651 1.00 40.78 401 SER A CA 1
ATOM 3038 C C . SER A 1 401 ? -7.495 -3.199 -14.520 1.00 40.78 401 SER A C 1
ATOM 3040 O O . SER A 1 401 ? -7.718 -2.882 -13.350 1.00 40.78 401 SER A O 1
ATOM 3042 N N . PRO A 1 402 ? -6.633 -4.193 -14.809 1.00 38.50 402 PRO A N 1
ATOM 3043 C CA . PRO A 1 402 ? -5.703 -4.791 -13.835 1.00 38.50 402 PRO A CA 1
ATOM 3044 C C . PRO A 1 402 ? -4.756 -3.777 -13.159 1.00 38.50 402 PRO A C 1
ATOM 3046 O O . PRO A 1 402 ? -4.021 -4.123 -12.237 1.00 38.50 402 PRO A O 1
ATOM 3049 N N . SER A 1 403 ? -4.787 -2.528 -13.619 1.00 44.53 403 SER A N 1
ATOM 3050 C CA . SER A 1 403 ? -3.968 -1.407 -13.192 1.00 44.53 403 SER A CA 1
ATOM 3051 C C . SER A 1 403 ? -4.846 -0.211 -12.852 1.00 44.53 403 SER A C 1
ATOM 3053 O O . SER A 1 403 ? -5.634 0.242 -13.679 1.00 44.53 403 SER A O 1
ATOM 3055 N N . GLY A 1 404 ? -4.715 0.308 -11.633 1.00 47.84 404 GLY A N 1
ATOM 3056 C CA . GLY A 1 404 ? -5.558 1.387 -11.126 1.00 47.84 404 GLY A CA 1
ATOM 3057 C C . GLY A 1 404 ? -4.901 2.749 -11.211 1.00 47.84 404 GLY A C 1
ATOM 3058 O O . GLY A 1 404 ? -3.850 2.977 -10.623 1.00 47.84 404 GLY A O 1
ATOM 3059 N N . ALA A 1 405 ? -5.562 3.693 -11.867 1.00 47.50 405 ALA A N 1
ATOM 3060 C CA . ALA A 1 405 ? -5.265 5.110 -11.709 1.00 47.50 405 ALA A CA 1
ATOM 3061 C C . ALA A 1 405 ? -6.483 5.811 -11.134 1.00 47.50 405 ALA A C 1
ATOM 3063 O O . ALA A 1 405 ? -7.613 5.472 -11.484 1.00 47.50 405 ALA A O 1
ATOM 3064 N N . VAL A 1 406 ? -6.261 6.813 -10.292 1.00 48.50 406 VAL A N 1
ATOM 3065 C CA . VAL A 1 406 ? -7.337 7.690 -9.850 1.00 48.50 406 VAL A CA 1
ATOM 3066 C C . VAL A 1 406 ? -7.118 9.077 -10.363 1.00 48.50 406 VAL A C 1
ATOM 3068 O O . VAL A 1 406 ? -6.132 9.715 -10.020 1.00 48.50 406 VAL A O 1
ATOM 3071 N N . GLN A 1 407 ? -8.047 9.547 -11.182 1.00 49.59 407 GLN A N 1
ATOM 3072 C CA . GLN A 1 407 ? -7.998 10.910 -11.662 1.00 49.59 407 GLN A CA 1
ATOM 3073 C C . GLN A 1 407 ? -8.875 11.800 -10.788 1.00 49.59 407 GLN A C 1
ATOM 3075 O O . GLN A 1 407 ? -10.060 11.522 -10.598 1.00 49.59 407 GLN A O 1
ATOM 3080 N N . ILE A 1 408 ? -8.280 12.870 -10.268 1.00 46.53 408 ILE A N 1
ATOM 3081 C CA . ILE A 1 408 ? -8.908 13.834 -9.368 1.00 46.53 408 ILE A CA 1
ATOM 3082 C C . ILE A 1 408 ? -8.738 15.231 -9.943 1.00 46.53 408 ILE A C 1
ATOM 3084 O O . ILE A 1 408 ? -7.618 15.734 -10.017 1.00 46.53 408 ILE A O 1
ATOM 3088 N N . GLY A 1 409 ? -9.834 15.866 -10.364 1.00 46.31 409 GLY A N 1
ATOM 3089 C CA . GLY A 1 409 ? -9.791 17.248 -10.866 1.00 46.31 409 GLY A CA 1
ATOM 3090 C C . GLY A 1 409 ? -8.777 17.471 -12.003 1.00 46.31 409 GLY A C 1
ATOM 3091 O O . GLY A 1 409 ? -8.186 18.542 -12.095 1.00 46.31 409 GLY A O 1
ATOM 3092 N N . GLY A 1 410 ? -8.527 16.449 -12.832 1.00 51.09 410 GLY A N 1
ATOM 3093 C CA . GLY A 1 410 ? -7.520 16.468 -13.904 1.00 51.09 410 GLY A CA 1
ATOM 3094 C C . GLY A 1 410 ? -6.131 15.934 -13.522 1.00 51.09 410 GLY A C 1
ATOM 3095 O O . GLY A 1 410 ? -5.310 15.736 -14.405 1.00 51.09 410 GLY A O 1
ATOM 3096 N N . ARG A 1 411 ? -5.857 15.637 -12.246 1.00 51.56 411 ARG A N 1
ATOM 3097 C CA . ARG A 1 411 ? -4.588 15.034 -11.791 1.00 51.56 411 ARG A CA 1
ATOM 3098 C C . ARG A 1 411 ? -4.692 13.519 -11.726 1.00 51.56 411 ARG A C 1
ATOM 3100 O O . ARG A 1 411 ? -5.627 13.022 -11.109 1.00 51.56 411 ARG A O 1
ATOM 3107 N N . VAL A 1 412 ? -3.727 12.791 -12.279 1.00 57.59 412 VAL A N 1
ATOM 3108 C CA . VAL A 1 412 ? -3.659 11.327 -12.166 1.00 57.59 412 VAL A CA 1
ATOM 3109 C C . VAL A 1 412 ? -2.827 10.936 -10.946 1.00 57.59 412 VAL A C 1
ATOM 3111 O O . VAL A 1 412 ? -1.654 11.270 -10.833 1.00 57.59 412 VAL A O 1
ATOM 3114 N N . LEU A 1 413 ? -3.446 10.215 -10.018 1.00 56.03 413 LEU A N 1
ATOM 3115 C CA . LEU A 1 413 ? -2.801 9.521 -8.913 1.00 56.03 413 LEU A CA 1
ATOM 3116 C C . LEU A 1 413 ? -2.704 8.043 -9.289 1.00 56.03 413 LEU A C 1
ATOM 3118 O O . LEU A 1 413 ? -3.684 7.300 -9.187 1.00 56.03 413 LEU A O 1
ATOM 3122 N N . CYS A 1 414 ? -1.537 7.608 -9.753 1.00 55.97 414 CYS A N 1
ATOM 3123 C CA . CYS A 1 414 ? -1.325 6.193 -10.028 1.00 55.97 414 CYS A CA 1
ATOM 3124 C C . CYS A 1 414 ? -1.225 5.381 -8.743 1.00 55.97 414 CYS A C 1
ATOM 3126 O O . CYS A 1 414 ? -0.641 5.825 -7.753 1.00 55.97 414 CYS A O 1
ATOM 3128 N N . ARG A 1 415 ? -1.802 4.181 -8.771 1.00 55.28 415 ARG A N 1
ATOM 3129 C CA . ARG A 1 415 ? -1.800 3.242 -7.651 1.00 55.28 415 ARG A CA 1
ATOM 3130 C C . ARG A 1 415 ? -1.224 1.928 -8.119 1.00 55.28 415 ARG A C 1
ATOM 3132 O O . ARG A 1 415 ? -1.636 1.434 -9.161 1.00 55.28 415 ARG A O 1
ATOM 3139 N N . SER A 1 416 ? -0.338 1.338 -7.327 1.00 44.25 416 SER A N 1
ATOM 3140 C CA . SER A 1 416 ? 0.310 0.053 -7.595 1.00 44.25 416 SER A CA 1
ATOM 3141 C C . SER A 1 416 ? -0.663 -1.101 -7.884 1.00 44.25 416 SER A C 1
ATOM 3143 O O . SER A 1 416 ? -0.211 -2.099 -8.414 1.00 44.25 416 SER A O 1
ATOM 3145 N N . SER A 1 417 ? -1.978 -0.948 -7.690 1.00 43.69 417 SER A N 1
ATOM 3146 C CA . SER A 1 417 ? -3.021 -1.390 -8.632 1.00 43.69 417 SER A CA 1
ATOM 3147 C C . SER A 1 417 ? -4.419 -0.923 -8.160 1.00 43.69 417 SER A C 1
ATOM 3149 O O . SER A 1 417 ? -4.544 -0.211 -7.164 1.00 43.69 417 SER A O 1
ATOM 3151 N N . GLY A 1 418 ? -5.490 -1.225 -8.904 1.00 46.00 418 GLY A N 1
ATOM 3152 C CA . GLY A 1 418 ? -6.844 -0.707 -8.632 1.00 46.00 418 GLY A CA 1
ATOM 3153 C C . GLY A 1 418 ? -7.760 -0.770 -9.852 1.00 46.00 418 GLY A C 1
ATOM 3154 O O . GLY A 1 418 ? -7.296 -0.997 -10.962 1.00 46.00 418 GLY A O 1
ATOM 3155 N N . CYS A 1 419 ? -9.059 -0.517 -9.678 1.00 48.81 419 CYS A N 1
ATOM 3156 C CA . CYS A 1 419 ? -9.866 -0.054 -10.810 1.00 48.81 419 CYS A CA 1
ATOM 3157 C C . CYS A 1 419 ? -9.586 1.427 -11.049 1.00 48.81 419 CYS A C 1
ATOM 3159 O O . CYS A 1 419 ? -9.144 2.141 -10.148 1.00 48.81 419 CYS A O 1
ATOM 3161 N N . VAL A 1 420 ? -9.881 1.896 -12.256 1.00 52.53 420 VAL A N 1
ATOM 3162 C CA . VAL A 1 420 ? -9.867 3.329 -12.517 1.00 52.53 420 VAL A CA 1
ATOM 3163 C C . VAL A 1 420 ? -11.017 3.981 -11.762 1.00 52.53 420 VAL A C 1
ATOM 3165 O O . VAL A 1 420 ? -12.178 3.657 -12.022 1.00 52.53 420 VAL A O 1
ATOM 3168 N N . GLU A 1 421 ? -10.705 4.893 -10.842 1.00 52.81 421 GLU A N 1
ATOM 3169 C CA . GLU A 1 421 ? -11.710 5.735 -10.188 1.00 52.81 421 GLU A CA 1
ATOM 3170 C C . GLU A 1 421 ? -11.532 7.173 -10.664 1.00 52.81 421 GLU A C 1
ATOM 3172 O O . GLU A 1 421 ? -10.471 7.772 -10.519 1.00 52.81 421 GLU A O 1
ATOM 3177 N N . VAL A 1 422 ? -12.584 7.746 -11.234 1.00 54.91 422 VAL A N 1
ATOM 3178 C CA . VAL A 1 422 ? -12.619 9.176 -11.540 1.00 54.91 422 VAL A CA 1
ATOM 3179 C C . VAL A 1 422 ? -13.396 9.835 -10.411 1.00 54.91 422 VAL A C 1
ATOM 3181 O O . VAL A 1 422 ? -14.586 9.563 -10.239 1.00 54.91 422 VAL A O 1
ATOM 3184 N N . ILE A 1 423 ? -12.710 10.647 -9.609 1.00 51.81 423 ILE A N 1
ATOM 3185 C CA . ILE A 1 423 ? -13.305 11.386 -8.495 1.00 51.81 423 ILE A CA 1
ATOM 3186 C C . ILE A 1 423 ? -13.359 12.854 -8.912 1.00 51.81 423 ILE A C 1
ATOM 3188 O O . ILE A 1 423 ? -12.332 13.469 -9.205 1.00 51.81 423 ILE A O 1
ATOM 3192 N N . ASP A 1 424 ? -14.558 13.430 -8.961 1.00 53.22 424 ASP A N 1
ATOM 3193 C CA . ASP A 1 424 ? -14.693 14.866 -9.197 1.00 53.22 424 ASP A CA 1
ATOM 3194 C C . ASP A 1 424 ? -14.164 15.683 -7.996 1.00 53.22 424 ASP A C 1
ATOM 3196 O O . ASP A 1 424 ? -13.946 15.163 -6.898 1.00 53.22 424 ASP A O 1
ATOM 3200 N N . GLU A 1 425 ? -13.935 16.986 -8.183 1.00 54.84 425 GLU A N 1
ATOM 3201 C CA . GLU A 1 425 ? -13.420 17.854 -7.109 1.00 54.84 425 GLU A CA 1
ATOM 3202 C C . GLU A 1 425 ? -14.316 17.872 -5.859 1.00 54.84 425 GLU A C 1
ATOM 3204 O O . GLU A 1 425 ? -13.827 18.086 -4.749 1.00 54.84 425 GLU A O 1
ATOM 3209 N N . THR A 1 426 ? -15.622 17.645 -6.013 1.00 53.91 426 THR A N 1
ATOM 3210 C CA . THR A 1 426 ? -16.577 17.661 -4.899 1.00 53.91 426 THR A CA 1
ATOM 3211 C C . THR A 1 426 ? -16.477 16.371 -4.086 1.00 53.91 426 THR A C 1
ATOM 3213 O O . THR A 1 426 ? -16.403 16.423 -2.860 1.00 53.91 426 THR A O 1
ATOM 3216 N N . GLY A 1 427 ? -16.410 15.215 -4.750 1.00 51.53 427 GLY A N 1
ATOM 3217 C CA . GLY A 1 427 ? -16.159 13.913 -4.141 1.00 51.53 427 GLY A CA 1
ATOM 3218 C C . GLY A 1 427 ? -14.800 13.854 -3.450 1.00 51.53 427 GLY A C 1
ATOM 3219 O O . GLY A 1 427 ? -14.695 13.261 -2.380 1.00 51.53 427 GLY A O 1
ATOM 3220 N N . TYR A 1 428 ? -13.786 14.527 -4.002 1.00 54.25 428 TYR A N 1
ATOM 3221 C CA . TYR A 1 428 ? -12.477 14.643 -3.366 1.00 54.25 428 TYR A CA 1
ATOM 3222 C C . TYR A 1 428 ? -12.516 15.482 -2.088 1.00 54.25 428 TYR A C 1
ATOM 3224 O O . TYR A 1 428 ? -11.990 15.041 -1.073 1.00 54.25 428 TYR A O 1
ATOM 3232 N N . LYS A 1 429 ? -13.199 16.634 -2.085 1.00 52.88 429 LYS A N 1
ATOM 3233 C CA . LYS A 1 429 ? -13.385 17.430 -0.858 1.00 52.88 429 LYS A CA 1
ATOM 3234 C C . LYS A 1 429 ? -14.117 16.643 0.228 1.00 52.88 429 LYS A C 1
ATOM 3236 O O . LYS A 1 429 ? -13.661 16.601 1.362 1.00 52.88 429 LYS A O 1
ATOM 3241 N N . LEU A 1 430 ? -15.192 15.941 -0.137 1.00 50.81 430 LEU A N 1
ATOM 3242 C CA . LEU A 1 430 ? -15.921 15.046 0.772 1.00 50.81 430 LEU A CA 1
ATOM 3243 C C . LEU A 1 430 ? -15.044 13.906 1.309 1.00 50.81 430 LEU A C 1
ATOM 3245 O O . LEU A 1 430 ? -15.235 13.439 2.431 1.00 50.81 430 LEU A O 1
ATOM 3249 N N . PHE A 1 431 ? -14.092 13.436 0.510 1.00 48.59 431 PHE A N 1
ATOM 3250 C CA . PHE A 1 431 ? -13.126 12.429 0.914 1.00 48.59 431 PHE A CA 1
ATOM 3251 C C . PHE A 1 431 ? -12.062 13.005 1.860 1.00 48.59 431 PHE A C 1
ATOM 3253 O O . PHE A 1 431 ? -11.873 12.456 2.942 1.00 48.59 431 PHE A O 1
ATOM 3260 N N . GLU A 1 432 ? -11.439 14.139 1.524 1.00 49.75 432 GLU A N 1
ATOM 3261 C CA . GLU A 1 432 ? -10.485 14.860 2.384 1.00 49.75 432 GLU A CA 1
ATOM 3262 C C . GLU A 1 432 ? -11.093 15.250 3.737 1.00 49.75 432 GLU A C 1
ATOM 3264 O O . GLU A 1 432 ? -10.441 15.135 4.772 1.00 49.75 432 GLU A O 1
ATOM 3269 N N . GLU A 1 433 ? -12.369 15.638 3.766 1.00 49.47 433 GLU A N 1
ATOM 3270 C CA . GLU A 1 433 ? -13.091 15.944 5.006 1.00 49.47 433 GLU A CA 1
ATOM 3271 C C . GLU A 1 433 ? -13.209 14.729 5.947 1.00 49.47 433 GLU A C 1
ATOM 3273 O O . GLU A 1 433 ? -13.449 14.892 7.150 1.00 49.47 433 GLU A O 1
ATOM 3278 N N . ASN A 1 434 ? -13.023 13.505 5.434 1.00 42.44 434 ASN A N 1
ATOM 3279 C CA . ASN A 1 434 ? -13.223 12.249 6.154 1.00 42.44 434 ASN A CA 1
ATOM 3280 C C . ASN A 1 434 ? -11.951 11.435 6.438 1.00 42.44 434 ASN A C 1
ATOM 3282 O O . ASN A 1 434 ? -12.002 10.562 7.304 1.00 42.44 434 ASN A O 1
ATOM 3286 N N . VAL A 1 435 ? -10.808 11.744 5.820 1.00 45.47 435 VAL A N 1
ATOM 3287 C CA . VAL A 1 435 ? -9.529 11.045 6.056 1.00 45.47 435 VAL A CA 1
ATOM 3288 C C . VAL A 1 435 ? -8.388 12.027 6.310 1.00 45.47 435 VAL A C 1
ATOM 3290 O O . VAL A 1 435 ? -8.219 12.997 5.585 1.00 45.47 435 VAL A O 1
ATOM 3293 N N . GLN A 1 436 ? -7.553 11.745 7.318 1.00 43.22 436 GLN A N 1
ATOM 3294 C CA . GLN A 1 436 ? -6.408 12.598 7.680 1.00 43.22 436 GLN A CA 1
ATOM 3295 C C . GLN A 1 436 ? -5.330 12.637 6.576 1.00 43.22 436 GLN A C 1
ATOM 3297 O O . GLN A 1 436 ? -4.639 13.639 6.421 1.00 43.22 436 GLN A O 1
ATOM 3302 N N . HIS A 1 437 ? -5.225 11.556 5.791 1.00 50.88 437 HIS A N 1
ATOM 3303 C CA . HIS A 1 437 ? -4.401 11.427 4.586 1.00 50.88 437 HIS A CA 1
ATOM 3304 C C . HIS A 1 437 ? -5.077 10.463 3.599 1.00 50.88 437 HIS A C 1
ATOM 3306 O O . HIS A 1 437 ? -5.697 9.498 4.068 1.00 50.88 437 HIS A O 1
ATOM 3312 N N . PRO A 1 438 ? -4.889 10.615 2.272 1.00 50.62 438 PRO A N 1
ATOM 3313 C CA . PRO A 1 438 ? -5.422 9.671 1.292 1.00 50.62 438 PRO A CA 1
ATOM 3314 C C . PRO A 1 438 ? -5.047 8.212 1.647 1.00 50.62 438 PRO A C 1
ATOM 3316 O O . PRO A 1 438 ? -3.911 7.953 2.065 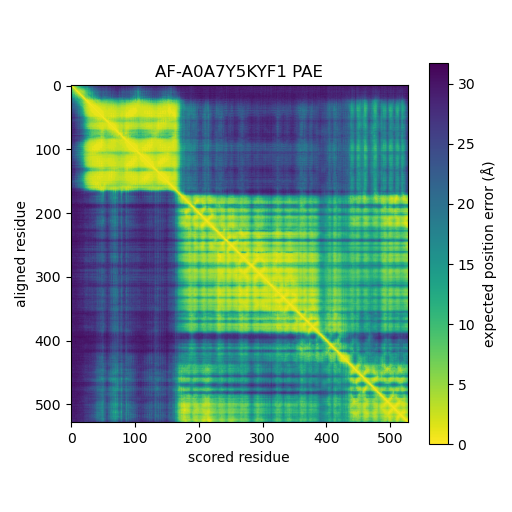1.00 50.62 438 PRO A O 1
ATOM 3319 N N . PRO A 1 439 ? -5.974 7.241 1.566 1.00 54.34 439 PRO A N 1
ATOM 3320 C CA . PRO A 1 439 ? -5.674 5.819 1.690 1.00 54.34 439 PRO A CA 1
ATOM 3321 C C . PRO A 1 439 ? -4.666 5.396 0.623 1.00 54.34 439 PRO A C 1
ATOM 3323 O O . PRO A 1 439 ? -4.712 5.870 -0.513 1.00 54.34 439 PRO A O 1
ATOM 3326 N N . VAL A 1 440 ? -3.778 4.477 0.994 1.00 61.28 440 VAL A N 1
ATOM 3327 C CA . VAL A 1 440 ? -2.952 3.758 0.022 1.00 61.28 440 VAL A CA 1
ATOM 3328 C C . VAL A 1 440 ? -3.732 2.515 -0.380 1.00 61.28 440 VAL A C 1
ATOM 3330 O O . VAL A 1 440 ? -4.272 1.841 0.495 1.00 61.28 440 VAL A O 1
ATOM 3333 N N . MET A 1 441 ? -3.842 2.224 -1.671 1.00 55.56 441 MET A N 1
ATOM 3334 C CA . MET A 1 441 ? -4.692 1.137 -2.158 1.00 55.56 441 MET A CA 1
ATOM 3335 C C . MET A 1 441 ? -3.999 0.286 -3.202 1.00 55.56 441 MET A C 1
ATOM 3337 O O . MET A 1 441 ? -3.127 0.777 -3.916 1.00 55.56 441 MET A O 1
ATOM 3341 N N . ASP A 1 442 ? -4.474 -0.950 -3.310 1.00 57.41 442 ASP A N 1
ATOM 3342 C CA . ASP A 1 442 ? -4.027 -1.927 -4.291 1.00 57.41 442 ASP A CA 1
ATOM 3343 C C . ASP A 1 442 ? -5.123 -2.972 -4.597 1.00 57.41 442 ASP A C 1
ATOM 3345 O O . ASP A 1 442 ? -6.230 -2.861 -4.071 1.00 57.41 442 ASP A O 1
ATOM 3349 N N . VAL A 1 443 ? -4.863 -3.992 -5.423 1.00 51.81 443 VAL A N 1
ATOM 3350 C CA . VAL A 1 443 ? -5.792 -5.103 -5.712 1.00 51.81 443 VAL A CA 1
ATOM 3351 C C . VAL A 1 443 ? -5.225 -6.463 -5.356 1.00 51.81 443 VAL A C 1
ATOM 3353 O O . VAL A 1 443 ? -4.068 -6.777 -5.597 1.00 51.81 443 VAL A O 1
ATOM 3356 N N . ILE A 1 444 ? -6.087 -7.317 -4.825 1.00 56.34 444 ILE A N 1
ATOM 3357 C CA . ILE A 1 444 ? -5.790 -8.718 -4.571 1.00 56.34 444 ILE A CA 1
ATOM 3358 C C . ILE A 1 444 ? -6.681 -9.557 -5.473 1.00 56.34 444 ILE A C 1
ATOM 3360 O O . ILE A 1 444 ? -7.888 -9.610 -5.245 1.00 56.34 444 ILE A O 1
ATOM 3364 N N . GLY A 1 445 ? -6.102 -10.194 -6.491 1.00 57.72 445 GLY A N 1
ATOM 3365 C CA . GLY A 1 445 ? -6.888 -10.894 -7.509 1.00 57.72 445 GLY A CA 1
ATOM 3366 C C . GLY A 1 445 ? -7.912 -9.949 -8.150 1.00 57.72 445 GLY A C 1
ATOM 3367 O O . GLY A 1 445 ? -7.546 -8.963 -8.793 1.00 57.72 445 GLY A O 1
ATOM 3368 N N . ASP A 1 446 ? -9.200 -10.220 -7.932 1.00 55.91 446 ASP A N 1
ATOM 3369 C CA . ASP A 1 446 ? -10.309 -9.377 -8.396 1.00 55.91 446 ASP A CA 1
ATOM 3370 C C . ASP A 1 446 ? -10.872 -8.405 -7.350 1.00 55.91 446 ASP A C 1
ATOM 3372 O O . ASP A 1 446 ? -11.882 -7.748 -7.602 1.00 55.91 446 ASP A O 1
ATOM 3376 N N . ARG A 1 447 ? -10.226 -8.264 -6.192 1.00 54.78 447 ARG A N 1
ATOM 3377 C CA . ARG A 1 447 ? -10.689 -7.442 -5.062 1.00 54.78 447 ARG A CA 1
ATOM 3378 C C . ARG A 1 447 ? -9.794 -6.228 -4.850 1.00 54.78 447 ARG A C 1
ATOM 3380 O O . ARG A 1 447 ? -8.645 -6.229 -5.263 1.00 54.78 447 ARG A O 1
ATOM 3387 N N . ILE A 1 448 ? -10.303 -5.189 -4.199 1.00 53.75 448 ILE A N 1
ATOM 3388 C CA . ILE A 1 448 ? -9.552 -3.989 -3.819 1.00 53.75 448 ILE A CA 1
ATOM 3389 C C . ILE A 1 448 ? -9.157 -4.093 -2.348 1.00 53.75 448 ILE A C 1
ATOM 3391 O O . ILE A 1 448 ? -9.969 -4.458 -1.495 1.00 53.75 448 ILE A O 1
ATOM 3395 N N . VAL A 1 449 ? -7.913 -3.731 -2.063 1.00 61.78 449 VAL 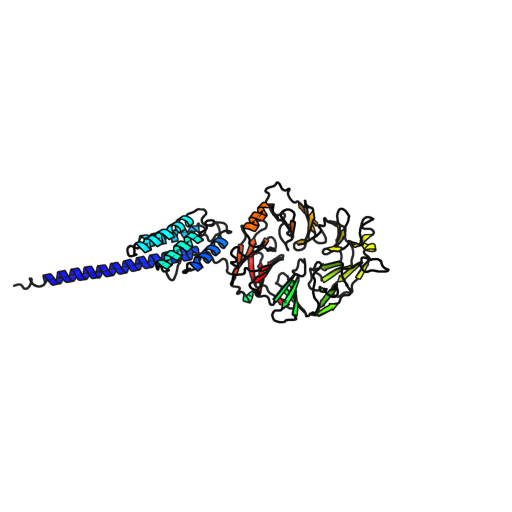A N 1
ATOM 3396 C CA . VAL A 1 449 ? -7.366 -3.574 -0.727 1.00 61.78 449 VAL A CA 1
ATOM 3397 C C . VAL A 1 449 ? -7.062 -2.099 -0.460 1.00 61.78 449 VAL A C 1
ATOM 3399 O O . VAL A 1 449 ? -6.529 -1.400 -1.318 1.00 61.78 449 VAL A O 1
ATOM 3402 N N . TYR A 1 450 ? -7.350 -1.621 0.743 1.00 68.62 450 TYR A N 1
ATOM 3403 C CA . TYR A 1 450 ? -7.040 -0.261 1.176 1.00 68.62 450 TYR A CA 1
ATOM 3404 C C . TYR A 1 450 ? -6.270 -0.325 2.484 1.00 68.62 450 TYR A C 1
ATOM 3406 O O . TYR A 1 450 ? -6.549 -1.185 3.314 1.00 68.62 450 TYR A O 1
ATOM 3414 N N . THR A 1 451 ? -5.374 0.630 2.711 1.00 65.56 451 THR A N 1
ATOM 3415 C CA . THR A 1 451 ? -4.933 0.985 4.057 1.00 65.56 451 THR A CA 1
ATOM 3416 C C . THR A 1 451 ? -5.123 2.463 4.333 1.00 65.56 451 THR A C 1
ATOM 3418 O O . THR A 1 451 ? -4.801 3.335 3.516 1.00 65.56 451 THR A O 1
ATOM 3421 N N . TRP A 1 452 ? -5.607 2.781 5.528 1.00 63.56 452 TRP A N 1
ATOM 3422 C CA . TRP A 1 452 ? -5.654 4.155 6.008 1.00 63.56 452 TRP A CA 1
ATOM 3423 C C . TRP A 1 452 ? -5.385 4.250 7.502 1.00 63.56 452 TRP A C 1
ATOM 3425 O O . TRP A 1 452 ? -5.612 3.311 8.257 1.00 63.56 452 TRP A O 1
ATOM 3435 N N . GLY A 1 453 ? -4.878 5.408 7.922 1.00 54.94 453 GLY A N 1
ATOM 3436 C CA . GLY A 1 453 ? -4.875 5.763 9.334 1.00 54.94 453 GLY A CA 1
ATOM 3437 C C . GLY A 1 453 ? -6.287 6.185 9.722 1.00 54.94 453 GLY A C 1
ATOM 3438 O O . GLY A 1 453 ? -6.886 7.000 9.014 1.00 54.94 453 GLY A O 1
ATOM 3439 N N . ALA A 1 454 ? -6.830 5.623 10.799 1.00 54.72 454 ALA A N 1
ATOM 3440 C CA . ALA A 1 454 ? -8.124 6.041 11.331 1.00 54.72 454 ALA A CA 1
ATOM 3441 C C . ALA A 1 4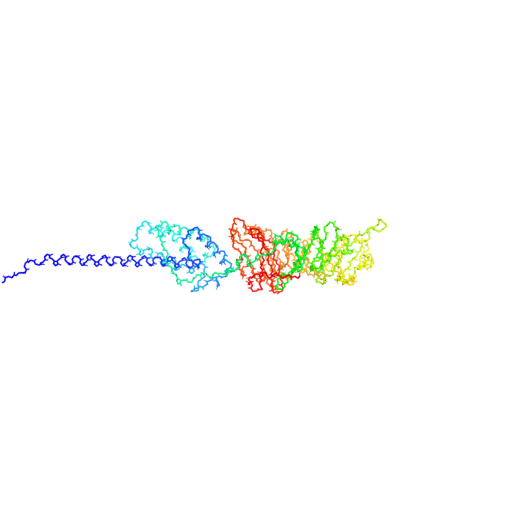54 ? -8.116 7.555 11.638 1.00 54.72 454 ALA A C 1
ATOM 3443 O O . ALA A 1 454 ? -7.091 8.102 12.043 1.00 54.72 454 ALA A O 1
ATOM 3444 N N . LYS A 1 455 ? -9.243 8.247 11.417 1.00 45.56 455 LYS A N 1
ATOM 3445 C CA . LYS A 1 455 ? -9.360 9.723 11.484 1.00 45.56 455 LYS A CA 1
ATOM 3446 C C . LYS A 1 455 ? -9.047 10.306 12.871 1.00 45.56 455 LYS A C 1
ATOM 3448 O O . LYS A 1 455 ? -8.599 11.440 12.990 1.00 45.56 455 LYS A O 1
ATOM 3453 N N . ASP A 1 456 ? -9.277 9.525 13.913 1.00 52.09 456 ASP A N 1
ATOM 3454 C CA . ASP A 1 456 ? -8.950 9.799 15.317 1.00 52.09 456 ASP A CA 1
ATOM 3455 C C . ASP A 1 456 ? -7.506 9.402 15.688 1.00 52.09 456 ASP A C 1
ATOM 3457 O O . ASP A 1 456 ? -7.050 9.594 16.818 1.00 52.09 456 ASP A O 1
ATOM 3461 N N . GLY A 1 457 ? -6.767 8.852 14.726 1.00 50.09 457 GLY A N 1
ATOM 3462 C CA . GLY A 1 457 ? -5.456 8.269 14.919 1.00 50.09 457 GLY A CA 1
ATOM 3463 C C . GLY A 1 457 ? -5.496 6.935 15.653 1.00 50.09 457 GLY A C 1
ATOM 3464 O O . GLY A 1 457 ? -4.435 6.491 16.054 1.00 50.09 457 GLY A O 1
ATOM 3465 N N . ALA A 1 458 ? -6.649 6.285 15.848 1.00 53.69 458 ALA A N 1
ATOM 3466 C CA . ALA A 1 458 ? -6.743 5.062 16.650 1.00 53.69 458 ALA A CA 1
ATOM 3467 C C . ALA A 1 458 ? -5.885 3.901 16.124 1.00 53.69 458 ALA A C 1
ATOM 3469 O O . ALA A 1 458 ? -5.575 2.985 16.882 1.00 53.69 458 ALA A O 1
ATOM 3470 N N . GLY A 1 459 ? -5.463 3.931 14.858 1.00 64.62 459 GLY A N 1
ATOM 3471 C CA . GLY A 1 459 ? -4.615 2.887 14.312 1.00 64.62 459 GLY A CA 1
ATOM 3472 C C . GLY A 1 459 ? -4.506 2.862 12.795 1.00 64.62 459 GLY A C 1
ATOM 3473 O O . GLY A 1 459 ? -4.975 3.771 12.105 1.00 64.62 459 GLY A O 1
ATOM 3474 N N . LEU A 1 460 ? -3.882 1.800 12.287 1.00 69.94 460 LEU A N 1
ATOM 3475 C CA . LEU A 1 460 ? -3.824 1.454 10.870 1.00 69.94 460 LEU A CA 1
ATOM 3476 C C . LEU A 1 460 ? -4.936 0.451 10.551 1.00 69.94 460 LEU A C 1
ATOM 3478 O O . LEU A 1 460 ? -4.969 -0.644 11.113 1.00 69.94 460 LEU A O 1
ATOM 3482 N N . LEU A 1 461 ? -5.825 0.826 9.639 1.00 69.00 461 LEU A N 1
ATOM 3483 C CA . LEU A 1 461 ? -6.910 -0.008 9.139 1.00 69.00 461 LEU A CA 1
ATOM 3484 C C . LEU A 1 461 ? -6.548 -0.568 7.764 1.00 69.00 461 LEU A C 1
ATOM 3486 O O . LEU A 1 461 ? -5.942 0.130 6.950 1.00 69.00 461 LEU A O 1
ATOM 3490 N N . VAL A 1 462 ? -6.950 -1.811 7.516 1.00 70.44 462 VAL A N 1
ATOM 3491 C CA . VAL A 1 462 ? -6.982 -2.469 6.209 1.00 70.44 462 VAL A CA 1
ATOM 3492 C C . VAL A 1 462 ? -8.428 -2.712 5.826 1.00 70.44 462 VAL A C 1
ATOM 3494 O O . VAL A 1 462 ? -9.175 -3.242 6.636 1.00 70.44 462 VAL A O 1
ATOM 3497 N N . HIS A 1 463 ? -8.798 -2.434 4.585 1.00 65.50 463 HIS A N 1
ATOM 3498 C CA . HIS A 1 463 ? -10.072 -2.871 4.023 1.00 65.50 463 HIS A CA 1
ATOM 3499 C C . HIS A 1 463 ? -9.839 -3.815 2.862 1.00 65.50 463 HIS A C 1
ATOM 3501 O O . HIS A 1 463 ? -8.992 -3.521 2.023 1.00 65.50 463 HIS A O 1
ATOM 3507 N N . VAL A 1 464 ? -10.610 -4.899 2.770 1.00 63.34 464 VAL A N 1
ATOM 3508 C CA . VAL A 1 464 ? -10.632 -5.770 1.583 1.00 63.34 464 VAL A CA 1
ATOM 3509 C C . VAL A 1 464 ? -12.064 -5.924 1.096 1.00 63.34 464 VAL A C 1
ATOM 3511 O O . VAL A 1 464 ? -12.918 -6.417 1.836 1.00 63.34 464 VAL A O 1
ATOM 3514 N N . GLY A 1 465 ? -12.334 -5.513 -0.141 1.00 58.78 465 GLY A N 1
ATOM 3515 C CA . GLY A 1 465 ? -13.681 -5.484 -0.710 1.00 58.78 465 GLY A CA 1
ATOM 3516 C C . GLY A 1 465 ? -13.691 -5.699 -2.217 1.00 58.78 465 GLY A C 1
ATOM 3517 O O . GLY A 1 465 ? -12.660 -5.621 -2.875 1.00 58.78 465 GLY A O 1
ATOM 3518 N N . ASP A 1 466 ? -14.857 -5.983 -2.785 1.00 54.34 466 ASP A N 1
ATOM 3519 C CA . ASP A 1 466 ? -14.974 -6.207 -4.228 1.00 54.34 466 ASP A CA 1
ATOM 3520 C C . ASP A 1 466 ? -14.850 -4.888 -5.006 1.00 54.34 466 ASP A C 1
ATOM 3522 O O . ASP A 1 466 ? -15.099 -3.794 -4.486 1.00 54.34 466 ASP A O 1
ATOM 3526 N N . LYS A 1 467 ? -14.475 -4.983 -6.284 1.00 51.00 467 LYS A N 1
ATOM 3527 C CA . LYS A 1 467 ? -14.336 -3.826 -7.179 1.00 51.00 467 LYS A CA 1
ATOM 3528 C C . LYS A 1 467 ? -15.616 -2.973 -7.195 1.00 51.00 467 LYS A C 1
ATOM 3530 O O . LYS A 1 467 ? -16.701 -3.462 -7.497 1.00 51.00 467 LYS A O 1
ATOM 3535 N N . GLY A 1 468 ? -15.495 -1.683 -6.86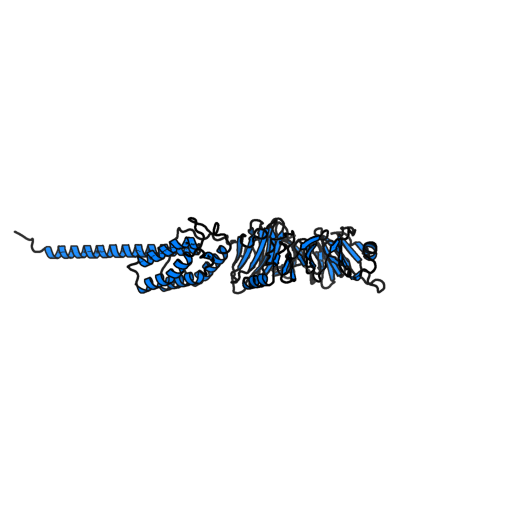2 1.00 41.94 468 GLY A N 1
ATOM 3536 C CA . GLY A 1 468 ? -16.628 -0.747 -6.794 1.00 41.94 468 GLY A CA 1
ATOM 3537 C C . GLY A 1 468 ? -17.522 -0.877 -5.549 1.00 41.94 468 GLY A C 1
ATOM 3538 O O . GLY A 1 468 ? -18.520 -0.162 -5.450 1.00 41.94 468 GLY A O 1
ATOM 3539 N N . MET A 1 469 ? -17.171 -1.742 -4.590 1.00 42.56 469 MET A N 1
ATOM 3540 C CA . MET A 1 469 ? -17.899 -1.943 -3.333 1.00 42.56 469 MET A CA 1
ATOM 3541 C C . MET A 1 469 ? -17.129 -1.422 -2.109 1.00 42.56 469 MET A C 1
ATOM 3543 O O . MET A 1 469 ? -16.978 -2.133 -1.119 1.00 42.56 469 MET A O 1
ATOM 3547 N N . VAL A 1 470 ? -16.717 -0.147 -2.147 1.00 45.62 470 VAL A N 1
ATOM 3548 C CA . VAL A 1 470 ? -16.105 0.567 -1.003 1.00 45.62 470 VAL A CA 1
ATOM 3549 C C . VAL A 1 470 ? -16.858 0.360 0.331 1.00 45.62 470 VAL A C 1
ATOM 3551 O O . VAL A 1 470 ? -16.197 0.197 1.348 1.00 45.62 470 VAL A O 1
ATOM 3554 N N . PRO A 1 471 ? -18.208 0.328 0.388 1.00 38.94 471 PRO A N 1
ATOM 3555 C CA . PRO A 1 471 ? -18.899 0.147 1.665 1.00 38.94 471 PRO A CA 1
ATOM 3556 C C . PRO A 1 471 ? -19.093 -1.311 2.115 1.00 38.94 471 PRO A C 1
ATOM 3558 O O . PRO A 1 471 ? -19.506 -1.492 3.246 1.00 38.94 471 PRO A O 1
ATOM 3561 N N . ASN A 1 472 ? -18.840 -2.342 1.293 1.00 41.88 472 ASN A N 1
ATOM 3562 C CA . ASN A 1 472 ? -19.195 -3.735 1.648 1.00 41.88 472 ASN A CA 1
ATOM 3563 C C . ASN A 1 472 ? -17.996 -4.643 1.975 1.00 41.88 472 ASN A C 1
ATOM 3565 O O . ASN A 1 472 ? -18.190 -5.835 2.220 1.00 41.88 472 ASN A O 1
ATOM 3569 N N . GLY A 1 473 ? -16.763 -4.137 1.930 1.00 49.53 473 GLY A N 1
ATOM 3570 C CA . GLY A 1 473 ? -15.598 -4.915 2.351 1.00 49.53 473 GLY A CA 1
ATOM 3571 C C . GLY A 1 473 ? -15.396 -4.926 3.866 1.00 49.53 473 GLY A C 1
ATOM 3572 O O . GLY A 1 473 ? -16.110 -4.276 4.630 1.00 49.53 473 GLY A O 1
ATOM 3573 N N . LYS A 1 474 ? -14.419 -5.717 4.305 1.00 53.62 474 LYS A N 1
ATOM 3574 C CA . LYS A 1 474 ? -14.111 -5.920 5.723 1.00 53.62 474 LYS A CA 1
ATOM 3575 C C . LYS A 1 474 ? -13.008 -4.964 6.156 1.00 53.62 474 LYS A C 1
ATOM 3577 O O . LYS A 1 474 ? -11.884 -5.109 5.679 1.00 53.62 474 LYS A O 1
ATOM 3582 N N . ASP A 1 475 ? -13.322 -4.067 7.086 1.00 57.81 475 ASP A N 1
ATOM 3583 C CA . ASP A 1 475 ? -12.326 -3.269 7.802 1.00 57.81 475 ASP A CA 1
ATOM 3584 C C . ASP A 1 475 ? -11.663 -4.094 8.904 1.00 57.81 475 ASP A C 1
ATOM 3586 O O . ASP A 1 475 ? -12.313 -4.800 9.679 1.00 57.81 475 ASP A O 1
ATOM 3590 N N . ILE A 1 476 ? -10.343 -4.003 8.971 1.00 62.69 476 ILE A N 1
ATOM 3591 C CA . ILE A 1 476 ? -9.486 -4.782 9.851 1.00 62.69 476 ILE A CA 1
ATOM 3592 C C . ILE A 1 476 ? -8.504 -3.815 10.484 1.00 62.69 476 ILE A C 1
ATOM 3594 O O . ILE A 1 476 ? -7.672 -3.218 9.803 1.00 62.69 476 ILE A O 1
ATOM 3598 N N . LEU A 1 477 ? -8.588 -3.659 11.800 1.00 65.00 477 LEU A N 1
ATOM 3599 C CA . LEU A 1 477 ? -7.582 -2.926 12.554 1.00 65.00 477 LEU A CA 1
ATOM 3600 C C . LEU A 1 477 ? -6.324 -3.788 12.651 1.00 65.00 477 LEU A C 1
ATOM 3602 O O . LEU A 1 477 ? -6.344 -4.846 13.276 1.00 65.00 477 LEU A O 1
ATOM 3606 N N . VAL A 1 478 ? -5.248 -3.335 12.013 1.00 66.69 478 VAL A N 1
ATOM 3607 C CA . VAL A 1 478 ? -3.966 -4.049 11.984 1.00 66.69 478 VAL A CA 1
ATOM 3608 C C . VAL A 1 478 ? -3.091 -3.640 13.154 1.00 66.69 478 VAL A C 1
ATOM 3610 O O . VAL A 1 478 ? -2.471 -4.488 13.781 1.00 66.69 478 VAL A O 1
ATOM 3613 N N . VAL A 1 479 ? -3.060 -2.343 13.462 1.00 67.06 479 VAL A N 1
ATOM 3614 C CA . VAL A 1 479 ? -2.305 -1.802 14.593 1.00 67.06 479 VAL A CA 1
ATOM 3615 C C . VAL A 1 479 ? -3.112 -0.720 15.266 1.00 67.06 479 VAL A C 1
ATOM 3617 O O . VAL A 1 479 ? -3.612 0.173 14.593 1.00 67.06 479 VAL A O 1
ATOM 3620 N N . GLU A 1 480 ? -3.207 -0.796 16.586 1.00 64.12 480 GLU A N 1
ATOM 3621 C CA . GLU A 1 480 ? -3.790 0.229 17.442 1.00 64.12 480 GLU A CA 1
ATOM 3622 C C . GLU A 1 480 ? -2.682 1.184 17.909 1.00 64.12 480 GLU A C 1
ATOM 3624 O O . GLU A 1 480 ? -1.568 0.756 18.203 1.00 64.12 480 GLU A O 1
ATOM 3629 N N . LYS A 1 481 ? -2.957 2.487 17.930 1.00 64.12 481 LYS A N 1
ATOM 3630 C CA . LYS A 1 481 ? -1.983 3.514 18.318 1.00 64.12 481 LYS A CA 1
ATOM 3631 C C . LYS A 1 481 ? -1.554 3.358 19.777 1.00 64.12 481 LYS A C 1
ATOM 3633 O O . LYS A 1 481 ? -2.404 3.222 20.655 1.00 64.12 481 LYS A O 1
ATOM 3638 N N . THR A 1 482 ? -0.253 3.480 20.045 1.00 53.22 482 THR A N 1
ATOM 3639 C CA . THR A 1 482 ? 0.323 3.397 21.398 1.00 53.22 482 THR A CA 1
ATOM 3640 C C . THR A 1 482 ? 0.817 4.742 21.955 1.00 53.22 482 THR A C 1
ATOM 3642 O O . THR A 1 482 ? 1.090 4.853 23.149 1.00 53.22 482 THR A O 1
ATOM 3645 N N . GLY A 1 483 ? 0.825 5.812 21.155 1.00 53.28 483 GLY A N 1
ATOM 3646 C CA . GLY A 1 483 ? 1.302 7.141 21.534 1.00 53.28 483 GLY A CA 1
ATOM 3647 C C . GLY A 1 483 ? 0.915 8.205 20.504 1.00 53.28 483 GLY A C 1
ATOM 3648 O O . GLY A 1 483 ? 0.650 7.903 19.355 1.00 53.28 483 GLY A O 1
ATOM 3649 N N . GLY A 1 484 ? 0.827 9.479 20.905 1.00 51.06 484 GLY A N 1
ATOM 3650 C CA . GLY A 1 484 ? 0.145 10.597 20.216 1.00 51.06 484 GLY A CA 1
ATOM 3651 C C . GLY A 1 484 ? 0.332 10.831 18.697 1.00 51.06 484 GLY A C 1
ATOM 3652 O O . GLY A 1 484 ? -0.454 11.601 18.141 1.00 51.06 484 GLY A O 1
ATOM 3653 N N . LYS A 1 485 ? 1.253 10.156 17.996 1.00 58.25 485 LYS A N 1
ATOM 3654 C CA . LYS A 1 485 ? 1.430 10.227 16.532 1.00 58.25 485 LYS A CA 1
ATOM 3655 C C . LYS A 1 485 ? 0.745 9.046 15.831 1.00 58.25 485 LYS A C 1
ATOM 3657 O O . LYS A 1 485 ? 0.857 7.916 16.277 1.00 58.25 485 LYS A O 1
ATOM 3662 N N . GLY A 1 486 ? -0.005 9.316 14.762 1.00 58.44 486 GLY A N 1
ATOM 3663 C CA . GLY A 1 486 ? -0.614 8.258 13.948 1.00 58.44 486 GLY A CA 1
ATOM 3664 C C . GLY A 1 486 ? 0.435 7.509 13.111 1.00 58.44 486 GLY A C 1
ATOM 3665 O O . GLY A 1 486 ? 1.494 8.079 12.837 1.00 58.44 486 GLY A O 1
ATOM 3666 N N . PRO A 1 487 ? 0.155 6.262 12.698 1.00 64.75 487 PRO A N 1
ATOM 3667 C CA . PRO A 1 487 ? 1.049 5.500 11.834 1.00 64.75 487 PRO A CA 1
ATOM 3668 C C . PRO A 1 487 ? 1.230 6.198 10.477 1.00 64.75 487 PRO A C 1
ATOM 3670 O O . PRO A 1 487 ? 0.258 6.639 9.856 1.00 64.75 487 PRO A O 1
ATOM 3673 N N . SER A 1 488 ? 2.475 6.287 10.010 1.00 67.44 488 SER A N 1
ATOM 3674 C CA . SER A 1 488 ? 2.816 6.783 8.678 1.00 67.44 488 SER A CA 1
ATOM 3675 C C . SER A 1 488 ? 2.792 5.622 7.688 1.00 67.44 488 SER A C 1
ATOM 3677 O O . SER A 1 488 ? 3.489 4.622 7.844 1.00 67.44 488 SER A O 1
ATOM 3679 N N . LYS A 1 489 ? 1.950 5.720 6.661 1.00 68.00 489 LYS A N 1
ATOM 3680 C CA . LYS A 1 489 ? 1.801 4.668 5.648 1.00 68.00 489 LYS A CA 1
ATOM 3681 C C . LYS A 1 489 ? 2.973 4.730 4.671 1.00 68.00 489 LYS A C 1
ATOM 3683 O O . LYS A 1 489 ? 3.200 5.782 4.084 1.00 68.00 489 LYS A O 1
ATOM 3688 N N . MET A 1 490 ? 3.662 3.606 4.472 1.00 67.31 490 MET A N 1
ATOM 3689 C CA . MET A 1 490 ? 4.782 3.519 3.526 1.00 67.31 490 MET A CA 1
ATOM 3690 C C . MET A 1 490 ? 4.337 2.948 2.174 1.00 67.31 490 MET A C 1
ATOM 3692 O O . MET A 1 490 ? 4.820 3.398 1.141 1.00 67.31 490 MET A O 1
ATOM 3696 N N . GLY A 1 491 ? 3.388 2.002 2.154 1.00 68.50 491 GLY A N 1
ATOM 3697 C CA . GLY A 1 491 ? 2.789 1.506 0.910 1.00 68.50 491 GLY A CA 1
ATOM 3698 C C . GLY A 1 491 ? 1.911 0.258 1.083 1.00 68.50 491 GLY A C 1
ATOM 3699 O O . GLY A 1 491 ? 1.971 -0.405 2.118 1.00 68.50 491 GLY A O 1
ATOM 3700 N N . VAL A 1 492 ? 1.117 -0.085 0.061 1.00 69.62 492 VAL A N 1
ATOM 3701 C CA . VAL A 1 492 ? 0.317 -1.326 -0.039 1.00 69.62 492 VAL A CA 1
ATOM 3702 C C . VAL A 1 492 ? 0.359 -1.828 -1.462 1.00 69.62 492 VAL A C 1
ATOM 3704 O O . VAL A 1 492 ? 0.146 -1.027 -2.361 1.00 69.62 492 VAL A O 1
ATOM 3707 N N . PHE A 1 493 ? 0.708 -3.097 -1.652 1.00 69.94 493 PHE A N 1
ATOM 3708 C CA . PHE A 1 493 ? 0.940 -3.657 -2.972 1.00 69.94 493 PHE A CA 1
ATOM 3709 C C . PHE A 1 493 ? 0.339 -5.029 -3.087 1.00 69.94 493 PHE A C 1
ATOM 3711 O O . PHE A 1 493 ? 0.611 -5.922 -2.292 1.00 69.94 493 PHE A O 1
ATOM 3718 N N . GLY A 1 494 ? -0.479 -5.171 -4.097 1.00 64.19 494 GLY A N 1
ATOM 3719 C CA . GLY A 1 494 ? -1.322 -6.291 -4.368 1.00 64.19 494 GLY A CA 1
ATOM 3720 C C . GLY A 1 494 ? -0.728 -7.196 -5.426 1.00 64.19 494 GLY A C 1
ATOM 3721 O O . GLY A 1 494 ? 0.160 -6.839 -6.196 1.00 64.19 494 GLY A O 1
ATOM 3722 N N . GLY A 1 495 ? -1.214 -8.419 -5.421 1.00 63.44 495 GLY A N 1
ATOM 3723 C CA . GLY A 1 495 ? -0.810 -9.476 -6.316 1.00 63.44 495 GLY A CA 1
ATOM 3724 C C . GLY A 1 495 ? -1.979 -10.424 -6.551 1.00 63.44 495 GLY A C 1
ATOM 3725 O O . GLY A 1 495 ? -3.058 -10.264 -5.974 1.00 63.44 495 GLY A O 1
ATOM 3726 N N . PRO A 1 496 ? -1.782 -11.459 -7.376 1.00 63.97 496 PRO A N 1
ATOM 3727 C CA . PRO A 1 496 ? -2.868 -12.335 -7.803 1.00 63.97 496 PRO A CA 1
ATOM 3728 C C . PRO A 1 496 ? -3.563 -13.083 -6.652 1.00 63.97 496 PRO A C 1
ATOM 3730 O O . PRO A 1 496 ? -4.700 -13.496 -6.823 1.00 63.97 496 PRO A O 1
ATOM 3733 N N . LYS A 1 497 ? -2.909 -13.258 -5.492 1.00 70.50 497 LYS A N 1
ATOM 3734 C CA . LYS A 1 497 ? -3.447 -14.018 -4.339 1.00 70.50 497 LYS A CA 1
ATOM 3735 C C . LYS A 1 497 ? -3.354 -13.305 -2.986 1.00 70.50 497 LYS A C 1
ATOM 3737 O O . LYS A 1 497 ? -3.786 -13.838 -1.963 1.00 70.50 497 LYS A O 1
ATOM 3742 N N . GLY A 1 498 ? -2.712 -12.145 -2.932 1.00 74.06 498 GLY A N 1
ATOM 3743 C CA . GLY A 1 498 ? -2.547 -11.383 -1.697 1.00 74.06 498 GLY A CA 1
ATOM 3744 C C . GLY A 1 498 ? -1.937 -10.014 -1.946 1.00 74.06 498 GLY A C 1
ATOM 3745 O O . GLY A 1 498 ? -1.391 -9.779 -3.016 1.00 74.06 498 GLY A O 1
ATOM 3746 N N . ALA A 1 499 ? -2.005 -9.140 -0.951 1.00 76.19 499 ALA A N 1
ATOM 3747 C CA . ALA A 1 499 ? -1.257 -7.898 -0.889 1.00 76.19 499 ALA A CA 1
ATOM 3748 C C . ALA A 1 499 ? -0.256 -7.919 0.267 1.00 76.19 499 ALA A C 1
ATOM 3750 O O . ALA A 1 499 ? -0.395 -8.670 1.230 1.00 76.19 499 ALA A O 1
ATOM 3751 N N . ILE A 1 500 ? 0.752 -7.069 0.175 1.00 79.56 500 ILE A N 1
ATOM 3752 C CA . ILE A 1 500 ? 1.736 -6.775 1.204 1.00 79.56 500 ILE A CA 1
ATOM 3753 C C . ILE A 1 500 ? 1.638 -5.286 1.497 1.00 79.56 500 ILE A C 1
ATOM 3755 O O . ILE A 1 500 ? 1.654 -4.464 0.583 1.00 79.56 500 ILE A O 1
ATOM 3759 N N . ALA A 1 501 ? 1.560 -4.932 2.770 1.00 79.88 501 ALA A N 1
ATOM 3760 C CA . ALA A 1 501 ? 1.544 -3.549 3.207 1.00 79.88 501 ALA A CA 1
ATOM 3761 C C . ALA A 1 501 ? 2.656 -3.291 4.218 1.00 79.88 501 ALA A C 1
ATOM 3763 O O . ALA A 1 501 ? 3.020 -4.169 5.005 1.00 79.88 501 ALA A O 1
ATOM 3764 N N . VAL A 1 502 ? 3.183 -2.069 4.170 1.00 79.81 502 VAL A N 1
ATOM 3765 C CA . VAL A 1 502 ? 4.241 -1.587 5.053 1.00 79.81 502 VAL A CA 1
ATOM 3766 C C . VAL A 1 502 ? 3.841 -0.234 5.630 1.00 79.81 502 VAL A C 1
ATOM 3768 O O . VAL A 1 502 ? 3.343 0.649 4.922 1.00 79.81 502 VAL A O 1
ATOM 3771 N N . ALA A 1 503 ? 4.077 -0.059 6.924 1.00 79.56 503 ALA A N 1
ATOM 3772 C CA . ALA A 1 503 ? 3.841 1.191 7.631 1.00 79.56 503 ALA A CA 1
ATOM 3773 C C . ALA A 1 503 ? 4.953 1.452 8.651 1.00 79.56 503 ALA A C 1
ATOM 3775 O O . ALA A 1 503 ? 5.572 0.521 9.153 1.00 79.56 503 ALA A O 1
ATOM 3776 N N . ASP A 1 504 ? 5.187 2.720 8.958 1.00 78.56 504 ASP A N 1
ATOM 3777 C CA . ASP A 1 504 ? 5.957 3.168 10.113 1.00 78.56 504 ASP A CA 1
ATOM 3778 C C . ASP A 1 504 ? 4.977 3.476 11.249 1.00 78.56 504 ASP A C 1
ATOM 3780 O O . ASP A 1 504 ? 4.069 4.303 11.114 1.00 78.56 504 ASP A O 1
ATOM 3784 N N . VAL A 1 505 ? 5.152 2.791 12.372 1.00 75.31 505 VAL A N 1
ATOM 3785 C CA . VAL A 1 505 ? 4.413 3.028 13.605 1.00 75.31 505 VAL A CA 1
ATOM 3786 C C . VAL A 1 505 ? 5.409 3.396 14.689 1.00 75.31 505 VAL A C 1
ATOM 3788 O O . VAL A 1 505 ? 6.157 2.552 15.173 1.00 75.31 505 VAL A O 1
ATOM 3791 N N . GLU A 1 506 ? 5.411 4.671 15.077 1.00 73.56 506 GLU A N 1
ATOM 3792 C CA . GLU A 1 506 ? 6.242 5.184 16.175 1.00 73.56 506 GLU A CA 1
ATOM 3793 C C . GLU A 1 506 ? 7.749 4.915 15.981 1.00 73.56 506 GLU A C 1
ATOM 3795 O O . GLU A 1 506 ? 8.478 4.673 16.940 1.00 73.56 506 GLU A O 1
ATOM 3800 N N . GLY A 1 507 ? 8.230 4.978 14.734 1.00 73.88 507 GLY A N 1
ATOM 3801 C CA . GLY A 1 507 ? 9.623 4.700 14.378 1.00 73.88 507 GLY A CA 1
ATOM 3802 C C . GLY A 1 507 ? 9.929 3.211 14.213 1.00 73.88 507 GLY A C 1
ATOM 3803 O O . GLY A 1 507 ? 11.086 2.846 14.023 1.00 73.88 507 GLY A O 1
ATOM 3804 N N . THR A 1 508 ? 8.913 2.347 14.289 1.00 77.75 508 THR A N 1
ATOM 3805 C CA . THR A 1 508 ? 9.023 0.917 13.996 1.00 77.75 508 THR A CA 1
ATOM 3806 C C . THR A 1 508 ? 8.372 0.627 12.656 1.00 77.75 508 THR A C 1
ATOM 3808 O O . THR A 1 508 ? 7.166 0.805 12.486 1.00 77.75 508 THR A O 1
ATOM 3811 N N . LEU A 1 509 ? 9.153 0.128 11.702 1.00 81.50 509 LEU A N 1
ATOM 3812 C CA . LEU A 1 509 ? 8.600 -0.386 10.456 1.00 81.50 509 LEU A CA 1
ATOM 3813 C C . LEU A 1 509 ? 7.906 -1.723 10.705 1.00 81.50 509 LEU A C 1
ATOM 3815 O O . LEU A 1 509 ? 8.512 -2.657 11.230 1.00 81.50 509 LEU A O 1
ATOM 3819 N N . ILE A 1 510 ? 6.650 -1.825 10.288 1.00 84.44 510 ILE A N 1
ATOM 3820 C CA . ILE A 1 510 ? 5.852 -3.048 10.352 1.00 84.44 510 ILE A CA 1
ATOM 3821 C C . ILE A 1 510 ? 5.451 -3.500 8.952 1.00 84.44 510 ILE A C 1
ATOM 3823 O O . ILE A 1 510 ? 5.184 -2.675 8.075 1.00 84.44 510 ILE A O 1
ATOM 3827 N N . GLY A 1 511 ? 5.372 -4.813 8.754 1.00 85.31 511 GLY A N 1
ATOM 3828 C CA . GLY A 1 511 ? 4.943 -5.427 7.505 1.00 85.31 511 GLY A CA 1
ATOM 3829 C C . GLY A 1 511 ? 3.894 -6.502 7.744 1.00 85.31 511 GLY A C 1
ATOM 3830 O O . GLY A 1 511 ? 4.030 -7.333 8.642 1.00 85.31 511 GLY A O 1
ATOM 3831 N N . PHE A 1 512 ? 2.861 -6.527 6.908 1.00 84.88 512 PHE A N 1
ATOM 3832 C CA . PHE A 1 512 ? 1.817 -7.546 6.976 1.00 84.88 512 PHE A CA 1
ATOM 3833 C C . PHE A 1 512 ? 1.345 -7.967 5.585 1.00 84.88 512 PHE A C 1
ATOM 3835 O O . PHE A 1 512 ? 1.357 -7.189 4.629 1.00 84.88 512 PHE A O 1
ATOM 3842 N N . ARG A 1 513 ? 0.942 -9.234 5.482 1.00 84.81 513 ARG A N 1
ATOM 3843 C CA . ARG A 1 513 ? 0.310 -9.814 4.298 1.00 84.81 513 ARG A CA 1
ATOM 3844 C C . ARG A 1 513 ? -1.199 -9.765 4.468 1.00 84.81 513 ARG A C 1
ATOM 3846 O O . ARG A 1 513 ? -1.704 -10.101 5.530 1.00 84.81 513 ARG A O 1
ATOM 3853 N N . ILE A 1 514 ? -1.898 -9.417 3.401 1.00 79.75 514 ILE A N 1
ATOM 3854 C CA . ILE A 1 514 ? -3.350 -9.395 3.291 1.00 79.75 514 ILE A CA 1
ATOM 3855 C C . ILE A 1 514 ? -3.735 -10.450 2.247 1.00 79.75 514 ILE A C 1
ATOM 3857 O O . ILE A 1 514 ? -3.213 -10.431 1.137 1.00 79.75 514 ILE A O 1
ATOM 3861 N N . THR A 1 515 ? -4.586 -11.414 2.572 1.00 79.88 515 THR A N 1
ATOM 3862 C CA . THR A 1 515 ? -5.060 -12.428 1.615 1.00 79.88 515 THR A CA 1
ATOM 3863 C C . THR A 1 515 ? -6.250 -11.904 0.817 1.00 79.88 515 THR A C 1
ATOM 3865 O O . THR A 1 515 ? -6.882 -10.918 1.197 1.00 79.88 515 THR A O 1
ATOM 3868 N N . GLU A 1 516 ? -6.603 -12.585 -0.274 1.00 71.00 516 GLU A N 1
ATOM 3869 C CA . GLU A 1 516 ? -7.794 -12.248 -1.068 1.00 71.00 516 GLU A CA 1
ATOM 3870 C C . GLU A 1 516 ? -9.080 -12.258 -0.233 1.00 71.00 516 GLU A C 1
ATOM 3872 O O . GLU A 1 516 ? -9.969 -11.443 -0.447 1.00 71.00 516 GLU A O 1
ATOM 3877 N N . ASN A 1 517 ? -9.160 -13.098 0.798 1.00 69.50 517 ASN A N 1
ATOM 3878 C CA . ASN A 1 517 ? -10.320 -13.166 1.688 1.00 69.50 517 ASN A CA 1
ATOM 3879 C C . ASN A 1 517 ? -10.340 -12.053 2.750 1.00 69.50 517 ASN A C 1
ATOM 3881 O O . ASN A 1 517 ? -11.271 -11.981 3.551 1.00 69.50 517 ASN A O 1
ATOM 3885 N N . GLY A 1 518 ? -9.331 -11.179 2.763 1.00 67.94 518 GLY A N 1
ATOM 3886 C CA . GLY A 1 518 ? -9.153 -10.175 3.801 1.00 67.94 518 GLY A CA 1
ATOM 3887 C C . GLY A 1 518 ? -8.707 -10.773 5.127 1.00 67.94 518 GLY A C 1
ATOM 3888 O O . GLY A 1 518 ? -9.107 -10.305 6.186 1.00 67.94 518 GLY A O 1
ATOM 3889 N N . GLU A 1 519 ? -7.902 -11.830 5.104 1.00 75.75 519 GLU A N 1
ATOM 3890 C CA . GLU A 1 519 ? -7.147 -12.226 6.292 1.00 75.75 519 GLU A CA 1
ATOM 3891 C C . GLU A 1 519 ? -5.839 -11.451 6.302 1.00 75.75 519 GLU A C 1
ATOM 3893 O O . GLU A 1 519 ? -5.207 -11.286 5.261 1.00 75.75 519 GLU A O 1
ATOM 3898 N N . VAL A 1 520 ? -5.426 -10.973 7.469 1.00 74.56 520 VAL A N 1
ATOM 3899 C CA . VAL A 1 520 ? -4.178 -10.231 7.614 1.00 74.56 520 VAL A CA 1
ATOM 3900 C C . VAL A 1 520 ? -3.271 -10.997 8.566 1.00 74.56 520 VAL A C 1
ATOM 3902 O O . VAL A 1 520 ? -3.706 -11.425 9.633 1.00 74.56 520 VAL A O 1
ATOM 3905 N N . GLY A 1 521 ? -2.020 -11.194 8.166 1.00 77.56 521 GLY A N 1
ATOM 3906 C CA . GLY A 1 521 ? -1.029 -11.948 8.926 1.00 77.56 521 GLY A CA 1
ATOM 3907 C C . GLY A 1 521 ? 0.371 -11.346 8.819 1.00 77.56 521 GLY A C 1
ATOM 3908 O O . GLY A 1 521 ? 0.591 -10.427 8.024 1.00 77.56 521 GLY A O 1
ATOM 3909 N N . PRO A 1 522 ? 1.332 -11.855 9.606 1.00 79.69 522 PRO A N 1
ATOM 3910 C CA . PRO A 1 522 ? 2.698 -11.354 9.590 1.00 79.69 522 PRO A CA 1
ATOM 3911 C C . PRO A 1 522 ? 3.328 -11.518 8.209 1.00 79.69 522 PRO A C 1
ATOM 3913 O O . PRO A 1 522 ? 3.137 -12.525 7.519 1.00 79.69 522 PRO A O 1
ATOM 3916 N N . LEU A 1 523 ? 4.099 -10.512 7.805 1.00 84.00 523 LEU A N 1
ATOM 3917 C CA . LEU A 1 523 ? 4.851 -10.568 6.565 1.00 84.00 523 LEU A CA 1
ATOM 3918 C C . LEU A 1 523 ? 6.095 -11.434 6.750 1.00 84.00 523 LEU A C 1
ATOM 3920 O O . LEU A 1 523 ? 7.003 -11.099 7.508 1.00 84.00 523 LEU A O 1
ATOM 3924 N N . LYS A 1 524 ? 6.164 -12.547 6.021 1.00 83.38 524 LYS A N 1
ATOM 3925 C CA . LYS A 1 524 ? 7.366 -13.377 5.995 1.00 83.38 524 LYS A CA 1
ATOM 3926 C C . LYS A 1 524 ? 8.477 -12.646 5.243 1.00 83.38 524 LYS A C 1
ATOM 3928 O O . LYS A 1 524 ? 8.321 -12.328 4.067 1.00 83.38 524 LYS A O 1
ATOM 3933 N N . VAL A 1 525 ? 9.616 -12.446 5.900 1.00 83.00 525 VAL A N 1
ATOM 3934 C CA . VAL A 1 525 ? 10.848 -11.949 5.273 1.00 83.00 525 VAL A CA 1
ATOM 3935 C C . VAL A 1 525 ? 11.822 -13.112 5.139 1.00 83.00 525 VAL A C 1
ATOM 3937 O O . VAL A 1 525 ? 12.190 -13.744 6.127 1.00 83.00 525 VAL A O 1
ATOM 3940 N N . THR A 1 526 ? 12.215 -13.422 3.909 1.00 84.38 526 THR A N 1
ATOM 3941 C CA . THR A 1 526 ? 13.183 -14.476 3.595 1.00 84.38 526 THR A CA 1
ATOM 3942 C C . THR A 1 526 ? 14.473 -13.837 3.113 1.00 84.38 526 THR A C 1
ATOM 3944 O O . THR A 1 526 ? 14.440 -12.956 2.258 1.00 84.38 526 THR A O 1
ATOM 3947 N N . TRP A 1 527 ? 15.598 -14.310 3.638 1.00 83.12 527 TRP A N 1
ATOM 3948 C CA . TRP A 1 527 ? 16.929 -13.830 3.285 1.00 83.12 527 TRP A CA 1
ATOM 3949 C C . TRP A 1 527 ? 17.619 -14.832 2.365 1.00 83.12 527 TRP A C 1
ATOM 3951 O O . TRP A 1 527 ? 17.543 -16.039 2.611 1.00 83.12 527 TRP A O 1
ATOM 3961 N N . LYS A 1 528 ? 18.253 -14.327 1.310 1.00 76.69 528 LYS A N 1
ATOM 3962 C CA . LYS A 1 528 ? 19.148 -15.079 0.430 1.00 76.69 528 LYS A CA 1
ATOM 3963 C C . LYS A 1 528 ? 20.587 -14.651 0.641 1.00 76.69 528 LYS A C 1
ATOM 3965 O O . LYS A 1 528 ? 20.795 -13.447 0.917 1.00 76.69 528 LYS A O 1
#

Nearest PDB structures (foldseek):
  8i4d-assembly1_A  TM=4.165E-01  e=1.329E-03  Fusarium oxysporum
  4tq6-assembly2_B  TM=3.156E-01  e=3.877E+00  Archaeoglobus fulgidus DSM 4304

Solvent-accessible surface area (backbone atoms only — not comparable to full-atom values): 27908 Å² total; per-residue (Å²): 140,78,91,72,88,77,56,66,74,61,56,55,54,50,53,51,51,52,53,53,52,51,49,54,52,54,50,55,52,49,49,50,51,39,49,51,49,30,15,35,26,45,22,29,30,34,18,32,67,61,43,42,90,68,80,51,37,77,56,39,38,56,45,44,49,54,44,44,65,66,42,62,47,44,55,63,90,68,22,60,54,52,96,88,30,26,55,53,37,51,38,27,64,33,40,50,46,29,51,47,31,53,69,68,31,80,84,52,60,67,66,54,45,53,50,41,50,62,32,40,48,56,38,38,55,44,24,66,38,96,58,28,55,80,47,77,54,46,62,31,50,31,47,26,36,45,40,29,58,78,59,69,58,59,61,40,96,68,61,89,50,72,37,47,72,74,72,63,67,51,85,59,52,66,79,66,24,48,47,72,35,66,46,76,45,74,37,42,62,27,63,22,54,27,30,44,25,38,32,65,91,37,95,65,36,36,28,42,27,32,50,56,99,81,30,36,47,27,38,48,30,62,72,94,70,51,71,52,59,77,47,28,28,38,31,63,43,51,46,46,35,46,86,76,34,26,39,26,38,51,53,96,46,38,76,42,82,50,93,51,62,50,53,81,21,30,16,25,39,72,82,31,31,37,39,29,25,30,62,52,73,57,94,92,35,76,51,42,25,41,36,36,27,46,67,97,51,78,70,46,79,43,56,41,61,82,71,36,68,89,74,51,69,91,87,60,50,66,83,67,42,37,38,54,58,54,13,44,32,43,52,50,98,90,41,25,37,34,21,24,51,45,96,87,69,47,72,50,75,75,41,84,40,50,74,46,99,72,71,34,42,8,20,72,20,35,42,22,43,52,104,55,34,44,35,38,34,57,29,80,55,75,47,79,46,80,55,79,64,96,86,60,94,57,76,59,78,45,63,65,46,89,33,5,39,35,36,45,75,87,44,77,47,53,22,46,11,24,45,34,40,58,38,52,62,66,59,45,50,61,45,55,78,64,35,84,54,87,62,42,37,11,22,18,55,80,26,35,33,38,35,35,51,42,71,88,34,58,19,38,34,36,35,31,22,51,72,82,30,86,60,74,32,52,77,37,59,63,42,70,54,90,57,101,64,58,51,45,80,72,47,37,41,32,34,78,66,27,28,44,35,36,31,34,47,93,82,40,34,31,30,32,30,33,39,61,89,53,50,70,45,63,44,45,77,43,80,100

Radius of gyration: 33.97 Å; Cα contacts (8 Å, |Δi|>4): 1118; chains: 1; bounding box: 90×39×132 Å

pLDDT: mean 74.51, std 16.57, range [38.47, 98.06]

Foldseek 3Di:
DDPPPPCVVVVVVVVVVVVVVVVVVVVVVLLVVLLQQLQQLQQQLCCAQQVHDDQDLVVQLVRNVVLLVQQLLADQQPQQDDPNGHPPLVSLVSLVSNLVSLVSNPVQDPVLSVQLNVLSVVLSVLSNDPVVSPDPNSRSRSSNSVSCVVRVRHHDPDYPHGYRPPLDPPPCDQVLQFDQFLDWDFLDFELWTWIWGQGPVDRFKIWTWTQDPQFIEIEIAGDPFDFDRAEEEHDSQWTQTDPQRFIFGQDNRDTDTAPGGNFPYWYQDNQRKIWGWDFDQDPNHTFIWIWIDGPPDHIDIDGVCVQPVVPDDPPFDPVPWYDDYQWIWTDDPQWIWTFGADSVGHTDHTDTAAADPDFHWFNQWTWHDDLFWTWTHNSPDIDIDGDDDPPDPDQDQFPADQGEWEAECSDIDGASGATYTDAYPVNVVVVVVQAVDDWHWEDAAQWIKTWGQHRQLQAIWIWIGGRSSPSHTRIHGNDGADDDDHKAWPHWHYDHFWIKGWIHHPSGIGIWIAGNNGDIGHRDYHYD

Mean predicted aligned error: 16.22 Å